Protein 3AQT (pdb70)

Sequence (379 aa):
RAQKREQTRARLITSARTLAERGVDNVGIAEITEGANIGTGTFYNYFPDREQLLQAVAEDAFESVGIALDQVLTKLDDPAEVFAGSLRHLVRHSLEDRIWGGFFIQGAAHPVLRILGPRARRDLLHGLETGRFTIEDLDLATTCTFGSLIAAIQALSDDKDQIFAAALRVGVQAAEAREIASRPLPEISRAQKREQTRARLITSARTLAERGVDNVGIAEITEGANIGTGTFYNYFPDREQLLQAVAEDAFESVGIALDQVLTKLDDPAEVFAGSLRHLVRHSLEDRIWGGFFIQGAAHPVLRILGPRARRDLLHGLETGRFTIEDLDLATTCTFGSLIAAIQALSADDKDQIFAAALRVGVQAAEAREIASRPLPEIS

Secondary structure (DSSP, 8-state):
-THHHHHHHHHHHHHHHH---S-GGG--HHHHHHHTTS-GGGGGGT-SSHHHHHHHHHHHHHHHHHHHHHTTGGGSS-HHHHHHHHHHHHHHHHHH-HHHHHHHT--THHHH---SHHHHHHHHHHHHHHTS---S-HHHHHHHHHHHHHHHH------HHHHHHH-------HHHHHHHTTSPPPP--/-HHHHHHHHHHHHHHHHH---S-GGG--HHHHHHHTTS-GGGGGGT-SSHHHHHHHHHHHHHHHHHHHHHHTGGGSS-HHHHHHHHHHHHHHHHTT-HHHHHHHH---HHHH---SHHHHHHHHHHHHHTTS---S-HHHHHHHHHHHHHHHH--TT---HHHHHHH-------HHHHHHHTTSPPPP--

CATH classification: 1.10.357.10

Radius of gyration: 22.9 Å; Cα contacts (8 Å, |Δi|>4): 467; chains: 2; bounding box: 68×63×54 Å

Foldseek 3Di:
DCVVLVVLLVQLLVQQLVVLVPANVPDDLCSSCVSSPHHSVCSCVNPVDPVVSLLVNVLVVLQVLLVLLVVPLVVDDQLLLSLLLSQLVLLVCCVPRRHNVCLLPVPCNLVSVVRCLVVNLVSLVVCVVVVVAADDDSNVVSSVLSVLSSVQSVCVVPRSSLVSSLVSVSVHDNVCSSVSSPPDRDDSD/DVVVLVVLLVLLLVLLLVVLVPANVPDDQCSSCVSSPHHSVCVCVNPVDDVVSLLSNLLVVLQVLLVLLVVPLVVDPQLLLSLLLSQLVLLVCCQPRRHNVRLLPVPCSLVSVVRVLVVNLVSLVVCVVVVNAADDDSSVVSSVLSVLSSVLNVCNPDPSSSLVSSLVSVSPHPNVVSSVSSPPDHDDRD

Solvent-accessible surface area: 17488 Å² total

Nearest PDB structures (foldseek):
  3aqt-assembly1_A  TM=1.002E+00  e=1.079E-23  Corynebacterium glutamicum ATCC 13032
  3aqt-assembly1_B  TM=9.979E-01  e=1.490E-22  Corynebacterium glutamicum ATCC 13032
  3aqs-assembly2_C  TM=9.738E-01  e=2.842E-19  Corynebacterium glutamicum ATCC 13032
  3aqs-assembly1_A  TM=9.680E-01  e=8.198E-19  Corynebacterium glutamicum ATCC 13032
  5k7f-assembly1_B  TM=5.468E-01  e=1.367E-03  Myxococcus xanthus DK 1622

Organism: Corynebacterium glutamicum (strain ATCC 13032 / DSM 20300 / JCM 1318 / BCRC 11384 / CCUG 27702 / LMG 3730 / NBRC 12168 / NCIMB 10025 / NRRL B-2784 / 534) (NCBI:txid196627)

Structure (mmCIF, N/CA/C/O backbone):
data_3AQT
#
_entry.id   3AQT
#
_cell.length_a   167.120
_cell.length_b   167.120
_cell.length_c   167.120
_cell.angle_alpha   90.00
_cell.angle_beta   90.00
_cell.angle_gamma   90.00
#
_symmetry.space_group_name_H-M   'I 2 3'
#
loop_
_entity.id
_entity.type
_entity.pdbx_description
1 polymer 'Bacterial regulatory proteins, tetR family'
2 non-polymer RESORCINOL
3 water water
#
loop_
_atom_site.group_PDB
_atom_site.id
_atom_site.type_symbol
_atom_site.label_atom_id
_atom_site.label_alt_id
_atom_site.label_comp_id
_atom_site.label_asym_id
_atom_site.label_entity_id
_atom_site.label_seq_id
_atom_site.pdbx_PDB_ins_code
_atom_site.Cartn_x
_atom_site.Cartn_y
_atom_site.Cartn_z
_atom_site.occupancy
_atom_site.B_iso_or_equiv
_atom_site.auth_seq_id
_atom_site.auth_comp_id
_atom_site.auth_asym_id
_atom_site.auth_atom_id
_atom_site.pdbx_PDB_model_num
ATOM 1 N N . ARG A 1 40 ? 70.394 62.952 8.769 1.00 95.23 24 ARG A N 1
ATOM 2 C CA . ARG A 1 40 ? 70.769 62.750 10.195 1.00 95.64 24 ARG A CA 1
ATOM 3 C C . ARG A 1 40 ? 71.221 61.305 10.413 1.00 94.40 24 ARG A C 1
ATOM 4 O O . ARG A 1 40 ? 71.641 60.630 9.474 1.00 94.02 24 ARG A O 1
ATOM 12 N N . ALA A 1 41 ? 71.128 60.842 11.657 1.00 93.12 25 ALA A N 1
ATOM 13 C CA . ALA A 1 41 ? 71.505 59.480 12.023 1.00 90.73 25 ALA A CA 1
ATOM 14 C C . ALA A 1 41 ? 70.445 58.518 11.506 1.00 89.31 25 ALA A C 1
ATOM 15 O O . ALA A 1 41 ? 70.448 57.331 11.824 1.00 88.72 25 ALA A O 1
ATOM 17 N N . GLN A 1 42 ? 69.525 59.051 10.712 1.00 87.70 26 GLN A N 1
ATOM 18 C CA . GLN A 1 42 ? 68.464 58.246 10.128 1.00 86.27 26 GLN A CA 1
ATOM 19 C C . GLN A 1 42 ? 69.117 57.258 9.176 1.00 83.69 26 GLN A C 1
ATOM 20 O O . GLN A 1 42 ? 68.620 56.157 8.970 1.00 83.57 26 GLN A O 1
ATOM 26 N N . LYS A 1 43 ? 70.231 57.678 8.586 1.00 81.01 27 LYS A N 1
ATOM 27 C CA . LYS A 1 43 ? 70.972 56.839 7.658 1.00 78.33 27 LYS A CA 1
ATOM 28 C C . LYS A 1 43 ? 71.641 55.727 8.450 1.00 75.08 27 LYS A C 1
ATOM 29 O O . LYS A 1 43 ? 71.853 54.625 7.943 1.00 74.49 27 LYS A O 1
ATOM 35 N N . ARG A 1 44 ? 71.974 56.023 9.701 1.00 71.00 28 ARG A N 1
ATOM 36 C CA . ARG A 1 44 ? 72.590 55.031 10.564 1.00 68.85 28 ARG A CA 1
ATOM 37 C C . ARG A 1 44 ? 71.606 53.883 10.765 1.00 66.23 28 ARG A C 1
ATOM 38 O O . ARG A 1 44 ? 71.987 52.716 10.764 1.00 65.45 28 ARG A O 1
ATOM 46 N N . GLU A 1 45 ? 70.334 54.226 10.937 1.00 63.16 29 GLU A N 1
ATOM 47 C CA . GLU A 1 45 ? 69.292 53.232 11.148 1.00 60.13 29 GLU A CA 1
ATOM 48 C C . GLU A 1 45 ? 69.017 52.426 9.890 1.00 56.77 29 GLU A C 1
ATOM 49 O O . GLU A 1 45 ? 68.751 51.224 9.953 1.00 56.43 29 GLU A O 1
ATOM 55 N N . GLN A 1 46 ? 69.087 53.098 8.748 1.00 53.10 30 GLN A N 1
ATOM 56 C CA . GLN A 1 46 ? 68.854 52.457 7.465 1.00 51.00 30 GLN A CA 1
ATOM 57 C C . GLN A 1 46 ? 69.973 51.447 7.183 1.00 47.50 30 GLN A C 1
ATOM 58 O O . GLN A 1 46 ? 69.723 50.341 6.697 1.00 46.03 30 GLN A O 1
ATOM 64 N N . THR A 1 47 ? 71.203 51.835 7.502 1.00 43.37 31 THR A N 1
ATOM 65 C CA . THR A 1 47 ? 72.365 50.984 7.285 1.00 41.15 31 THR A CA 1
ATOM 66 C C . THR A 1 47 ? 72.284 49.725 8.140 1.00 39.95 31 THR A C 1
ATOM 67 O O . THR A 1 47 ? 72.579 48.623 7.681 1.00 40.84 31 THR A O 1
ATOM 71 N N . ARG A 1 48 ? 71.876 49.898 9.387 1.00 38.38 32 ARG A N 1
ATOM 72 C CA . ARG A 1 48 ? 71.736 48.788 10.307 1.00 37.81 32 ARG A CA 1
ATOM 73 C C . ARG A 1 48 ? 70.773 47.771 9.701 1.00 35.91 32 ARG A C 1
ATOM 74 O O . ARG A 1 48 ? 71.045 46.568 9.668 1.00 36.53 32 ARG A O 1
ATOM 82 N N . ALA A 1 49 ? 69.642 48.268 9.218 1.00 31.98 33 ALA A N 1
ATOM 83 C CA . ALA A 1 49 ? 68.635 47.428 8.601 1.00 28.26 33 ALA A CA 1
ATOM 84 C C . ALA A 1 49 ? 69.192 46.719 7.370 1.00 27.58 33 ALA A C 1
ATOM 85 O O . ALA A 1 49 ? 68.912 45.539 7.142 1.00 29.67 33 ALA A O 1
ATOM 87 N N . ARG A 1 50 ? 69.982 47.435 6.574 1.00 28.20 34 ARG A N 1
ATOM 88 C CA . ARG A 1 50 ? 70.555 46.845 5.371 1.00 29.51 34 ARG A CA 1
ATOM 89 C C . ARG A 1 50 ? 71.565 45.776 5.744 1.00 29.34 34 ARG A C 1
ATOM 90 O O . ARG A 1 50 ? 71.690 44.764 5.053 1.00 30.25 34 ARG A O 1
ATOM 98 N N . LEU A 1 51 ? 72.282 45.999 6.841 1.00 27.56 35 LEU A N 1
ATOM 99 C CA . LEU A 1 51 ? 73.261 45.025 7.302 1.00 27.60 35 LEU A CA 1
ATOM 100 C C . LEU A 1 51 ? 72.563 43.746 7.746 1.00 28.24 35 LEU A C 1
ATOM 101 O O . LEU A 1 51 ? 73.022 42.638 7.459 1.00 29.42 35 LEU A O 1
ATOM 106 N N . ILE A 1 52 ? 71.439 43.903 8.436 1.00 29.59 36 ILE A N 1
ATOM 107 C CA . ILE A 1 52 ? 70.668 42.764 8.902 1.00 29.06 36 ILE A CA 1
ATOM 108 C C . ILE A 1 52 ? 70.205 41.964 7.686 1.00 30.62 36 ILE A C 1
ATOM 109 O O . ILE A 1 52 ? 70.372 40.741 7.636 1.00 31.87 36 ILE A O 1
ATOM 114 N N . THR A 1 53 ? 69.638 42.661 6.702 1.00 30.75 37 THR A N 1
ATOM 115 C CA . THR A 1 53 ? 69.152 42.031 5.473 1.00 29.83 37 THR A CA 1
ATOM 116 C C . THR A 1 53 ? 70.283 41.292 4.764 1.00 29.59 37 THR A C 1
ATOM 117 O O . THR A 1 53 ? 70.104 40.174 4.269 1.00 30.02 37 THR A O 1
ATOM 121 N N . SER A 1 54 ? 71.444 41.930 4.710 1.00 26.96 38 SER A N 1
ATOM 122 C CA . SER A 1 54 ? 72.600 41.339 4.061 1.00 28.71 38 SER A CA 1
ATOM 123 C C . SER A 1 54 ? 73.027 40.046 4.755 1.00 29.23 38 SER A C 1
ATOM 124 O O . SER A 1 54 ? 73.167 39.002 4.116 1.00 28.64 38 SER A O 1
ATOM 127 N N . ALA A 1 55 ? 73.217 40.111 6.067 1.00 30.84 39 ALA A N 1
ATOM 128 C CA . ALA A 1 55 ? 73.635 38.938 6.826 1.00 32.45 39 ALA A CA 1
ATOM 129 C C . ALA A 1 55 ? 72.677 37.768 6.646 1.00 33.02 39 ALA A C 1
ATOM 130 O O . ALA A 1 55 ? 73.111 36.638 6.436 1.00 33.19 39 ALA A O 1
ATOM 132 N N . ARG A 1 56 ? 71.377 38.032 6.726 1.00 32.57 40 ARG A N 1
ATOM 133 C CA . ARG A 1 56 ? 70.403 36.963 6.568 1.00 32.31 40 ARG A CA 1
ATOM 134 C C . ARG A 1 56 ? 70.452 36.310 5.185 1.00 32.60 40 ARG A C 1
ATOM 135 O O . ARG A 1 56 ? 70.457 35.083 5.065 1.00 33.17 40 ARG A O 1
ATOM 143 N N . THR A 1 57 ? 70.473 37.126 4.140 1.00 30.83 41 THR A N 1
ATOM 144 C CA . THR A 1 57 ? 70.499 36.578 2.797 1.00 29.87 41 THR A CA 1
ATOM 145 C C . THR A 1 57 ? 71.740 35.718 2.603 1.00 30.74 41 THR A C 1
ATOM 146 O O . THR A 1 57 ? 71.656 34.584 2.136 1.00 30.61 41 THR A O 1
ATOM 150 N N . LEU A 1 58 ? 72.892 36.258 2.977 1.00 30.82 42 LEU A N 1
ATOM 151 C CA . LEU A 1 58 ? 74.146 35.530 2.841 1.00 32.95 42 LEU A CA 1
ATOM 152 C C . LEU A 1 58 ? 74.210 34.277 3.723 1.00 34.37 42 LEU A C 1
ATOM 153 O O . LEU A 1 58 ? 74.600 33.211 3.251 1.00 33.51 42 LEU A O 1
ATOM 166 N N . ALA A 1 60 ? 71.768 32.484 4.882 1.00 38.00 44 ALA A N 1
ATOM 167 C CA . ALA A 1 60 ? 70.777 31.487 4.507 1.00 38.85 44 ALA A CA 1
ATOM 168 C C . ALA A 1 60 ? 71.324 30.599 3.402 1.00 41.91 44 ALA A C 1
ATOM 169 O O . ALA A 1 60 ? 70.956 29.426 3.292 1.00 42.13 44 ALA A O 1
ATOM 171 N N . GLU A 1 61 ? 72.203 31.154 2.576 1.00 43.96 45 GLU A N 1
ATOM 172 C CA . GLU A 1 61 ? 72.770 30.379 1.489 1.00 48.33 45 GLU A CA 1
ATOM 173 C C . GLU A 1 61 ? 74.090 29.695 1.851 1.00 48.67 45 GLU A C 1
ATOM 174 O O . GLU A 1 61 ? 74.345 28.575 1.409 1.00 49.72 45 GLU A O 1
ATOM 180 N N . ARG A 1 62 ? 74.911 30.337 2.679 1.00 48.21 46 ARG A N 1
ATOM 181 C CA . ARG A 1 62 ? 76.208 29.762 3.032 1.00 48.89 46 ARG A CA 1
ATOM 182 C C . ARG A 1 62 ? 76.365 29.216 4.444 1.00 49.68 46 ARG A C 1
ATOM 183 O O . ARG A 1 62 ? 77.328 28.508 4.716 1.00 51.47 46 ARG A O 1
ATOM 191 N N . GLY A 1 63 ? 75.443 29.536 5.345 1.00 48.86 47 GLY A N 1
ATOM 192 C CA . GLY A 1 63 ? 75.582 29.060 6.711 1.00 46.87 47 GLY A CA 1
ATOM 193 C C . GLY A 1 63 ? 76.143 30.164 7.594 1.00 47.46 47 GLY A C 1
ATOM 194 O O . GLY A 1 63 ? 77.044 30.900 7.192 1.00 46.61 47 GLY A O 1
ATOM 195 N N . VAL A 1 64 ? 75.610 30.273 8.806 1.00 47.50 48 VAL A N 1
ATOM 196 C CA . VAL A 1 64 ? 76.020 31.301 9.754 1.00 48.37 48 VAL A CA 1
ATOM 197 C C . VAL A 1 64 ? 77.526 31.447 9.982 1.00 50.78 48 VAL A C 1
ATOM 198 O O . VAL A 1 64 ? 78.036 32.564 10.091 1.00 51.03 48 VAL A O 1
ATOM 202 N N . ASP A 1 65 ? 78.233 30.325 10.043 1.00 52.92 49 ASP A N 1
ATOM 203 C CA . ASP A 1 65 ? 79.667 30.339 10.307 1.00 55.01 49 ASP A CA 1
ATOM 204 C C . ASP A 1 65 ? 80.586 30.651 9.123 1.00 53.95 49 ASP A C 1
ATOM 205 O O . ASP A 1 65 ? 81.790 30.824 9.308 1.00 53.53 49 ASP A O 1
ATOM 210 N N . ASN A 1 66 ? 80.038 30.738 7.917 1.00 51.72 50 ASN A N 1
ATOM 211 C CA . ASN A 1 66 ? 80.870 31.014 6.747 1.00 50.23 50 ASN A CA 1
ATOM 212 C C . ASN A 1 66 ? 80.682 32.408 6.173 1.00 48.02 50 ASN A C 1
ATOM 213 O O . ASN A 1 66 ? 81.020 32.655 5.020 1.00 49.32 50 ASN A O 1
ATOM 218 N N . VAL A 1 67 ? 80.147 33.321 6.968 1.00 44.37 51 VAL A N 1
ATOM 219 C CA . VAL A 1 67 ? 79.906 34.670 6.486 1.00 41.46 51 VAL A CA 1
ATOM 220 C C . VAL A 1 67 ? 80.512 35.691 7.431 1.00 40.18 51 VAL A C 1
ATOM 221 O O . VAL A 1 67 ? 80.155 35.746 8.611 1.00 38.83 51 VAL A O 1
ATOM 225 N N . GLY A 1 68 ? 81.424 36.503 6.904 1.00 38.02 52 GLY A N 1
ATOM 226 C CA . GLY A 1 68 ? 82.072 37.503 7.727 1.00 37.02 52 GLY A CA 1
ATOM 227 C C . GLY A 1 68 ? 81.630 38.926 7.470 1.00 37.70 52 GLY A C 1
ATOM 228 O O . GLY A 1 68 ? 80.814 39.189 6.588 1.00 39.50 52 GLY A O 1
ATOM 229 N N . ILE A 1 69 ? 82.178 39.844 8.259 1.00 38.30 53 ILE A N 1
ATOM 230 C CA . ILE A 1 69 ? 81.880 41.267 8.160 1.00 38.22 53 ILE A CA 1
ATOM 231 C C . ILE A 1 69 ? 82.127 41.758 6.731 1.00 36.50 53 ILE A C 1
ATOM 232 O O . ILE A 1 69 ? 81.372 42.569 6.208 1.00 36.31 53 ILE A O 1
ATOM 237 N N . ALA A 1 70 ? 83.179 41.249 6.100 1.00 35.20 54 ALA A N 1
ATOM 238 C CA . ALA A 1 70 ? 83.516 41.639 4.738 1.00 35.70 54 ALA A CA 1
ATOM 239 C C . ALA A 1 70 ? 82.347 41.428 3.782 1.00 34.98 54 ALA A C 1
ATOM 240 O O . ALA A 1 70 ? 81.889 42.367 3.124 1.00 33.76 54 ALA A O 1
ATOM 242 N N . GLU A 1 71 ? 81.862 40.195 3.712 1.00 35.40 55 GLU A N 1
ATOM 243 C CA . GLU A 1 71 ? 80.756 39.868 2.823 1.00 38.41 55 GLU A CA 1
ATOM 244 C C . GLU A 1 71 ? 79.471 40.612 3.205 1.00 36.69 55 GLU A C 1
ATOM 245 O O . GLU A 1 71 ? 78.738 41.097 2.343 1.00 36.39 55 GLU A O 1
ATOM 251 N N . ILE A 1 72 ? 79.207 40.710 4.501 1.00 34.19 56 ILE A N 1
ATOM 252 C CA . ILE A 1 72 ? 78.003 41.378 4.960 1.00 33.35 56 ILE A CA 1
ATOM 253 C C . ILE A 1 72 ? 77.985 42.848 4.562 1.00 33.33 56 ILE A C 1
ATOM 254 O O . ILE A 1 72 ? 77.012 43.320 3.960 1.00 33.06 56 ILE A O 1
ATOM 259 N N . THR A 1 73 ? 79.049 43.572 4.896 1.00 32.99 57 THR A N 1
ATOM 260 C CA . THR A 1 73 ? 79.123 44.987 4.555 1.00 34.43 57 THR A CA 1
ATOM 261 C C . THR A 1 73 ? 79.022 45.192 3.052 1.00 34.74 57 THR A C 1
ATOM 262 O O . THR A 1 73 ? 78.452 46.175 2.590 1.00 36.54 57 THR A O 1
ATOM 266 N N . GLU A 1 74 ? 79.574 44.262 2.284 1.00 34.16 58 GLU A N 1
ATOM 267 C CA . GLU A 1 74 ? 79.519 44.390 0.838 1.00 35.48 58 GLU A CA 1
ATOM 268 C C . GLU A 1 74 ? 78.067 44.309 0.365 1.00 34.29 58 GLU A C 1
ATOM 269 O O . GLU A 1 74 ? 77.638 45.096 -0.472 1.00 34.68 58 GLU A O 1
ATOM 275 N N . GLY A 1 75 ? 77.309 43.365 0.908 1.00 33.53 59 GLY A N 1
ATOM 276 C CA . GLY A 1 75 ? 75.918 43.242 0.523 1.00 32.39 59 GLY A CA 1
ATOM 277 C C . GLY A 1 75 ? 75.146 44.508 0.855 1.00 33.20 59 GLY A C 1
ATOM 278 O O . GLY A 1 75 ? 74.201 44.862 0.161 1.00 34.30 59 GLY A O 1
ATOM 279 N N . ALA A 1 76 ? 75.547 45.197 1.915 1.00 34.11 60 ALA A N 1
ATOM 280 C CA . ALA A 1 76 ? 74.869 46.417 2.327 1.00 34.49 60 ALA A CA 1
ATOM 281 C C . ALA A 1 76 ? 75.492 47.641 1.672 1.00 36.46 60 ALA A C 1
ATOM 282 O O . ALA A 1 76 ? 75.076 48.775 1.915 1.00 38.48 60 ALA A O 1
ATOM 284 N N . ASN A 1 77 ? 76.503 47.403 0.847 1.00 36.75 61 ASN A N 1
ATOM 285 C CA . ASN A 1 77 ? 77.173 48.468 0.115 1.00 36.59 61 ASN A CA 1
ATOM 286 C C . ASN A 1 77 ? 77.915 49.514 0.954 1.00 36.47 61 ASN A C 1
ATOM 287 O O . ASN A 1 77 ? 77.785 50.712 0.705 1.00 35.21 61 ASN A O 1
ATOM 292 N N . ILE A 1 78 ? 78.685 49.060 1.944 1.00 35.96 62 ILE A N 1
ATOM 293 C CA . ILE A 1 78 ? 79.488 49.958 2.778 1.00 35.50 62 ILE A CA 1
ATOM 294 C C . ILE A 1 78 ? 80.848 49.300 2.985 1.00 35.70 62 ILE A C 1
ATOM 295 O O . ILE A 1 78 ? 80.985 48.091 2.790 1.00 36.42 62 ILE A O 1
ATOM 300 N N . GLY A 1 79 ? 81.851 50.094 3.362 1.00 36.43 63 GLY A N 1
ATOM 301 C CA . GLY A 1 79 ? 83.186 49.558 3.569 1.00 34.33 63 GLY A CA 1
ATOM 302 C C . GLY A 1 79 ? 83.283 48.612 4.756 1.00 37.56 63 GLY A C 1
ATOM 303 O O . GLY A 1 79 ? 82.608 48.799 5.772 1.00 37.87 63 GLY A O 1
ATOM 304 N N . THR A 1 80 ? 84.131 47.596 4.629 1.00 36.95 64 THR A N 1
ATOM 305 C CA . THR A 1 80 ? 84.319 46.609 5.684 1.00 38.22 64 THR A CA 1
ATOM 306 C C . THR A 1 80 ? 84.507 47.250 7.055 1.00 39.22 64 THR A C 1
ATOM 307 O O . THR A 1 80 ? 83.815 46.907 8.014 1.00 38.61 64 THR A O 1
ATOM 311 N N . GLY A 1 81 ? 85.441 48.189 7.134 1.00 38.95 65 GLY A N 1
ATOM 312 C CA . GLY A 1 81 ? 85.728 48.845 8.393 1.00 40.65 65 GLY A CA 1
ATOM 313 C C . GLY A 1 81 ? 84.605 49.642 9.027 1.00 42.34 65 GLY A C 1
ATOM 314 O O . GLY A 1 81 ? 84.543 49.743 10.252 1.00 44.63 65 GLY A O 1
ATOM 315 N N . THR A 1 82 ? 83.713 50.208 8.220 1.00 41.79 66 THR A N 1
ATOM 316 C CA . THR A 1 82 ? 82.624 51.005 8.775 1.00 40.50 66 THR A CA 1
ATOM 317 C C . THR A 1 82 ? 81.589 50.145 9.491 1.00 40.42 66 THR A C 1
ATOM 318 O O . THR A 1 82 ? 80.651 50.665 10.095 1.00 40.60 66 THR A O 1
ATOM 322 N N . PHE A 1 83 ? 81.761 48.829 9.434 1.00 39.51 67 PHE A N 1
ATOM 323 C CA . PHE A 1 83 ? 80.830 47.926 10.097 1.00 39.19 67 PHE A CA 1
ATOM 324 C C . PHE A 1 83 ? 80.635 48.302 11.564 1.00 39.40 67 PHE A C 1
ATOM 325 O O . PHE A 1 83 ? 79.508 48.386 12.059 1.00 38.41 67 PHE A O 1
ATOM 333 N N . TYR A 1 84 ? 81.747 48.521 12.253 1.00 38.66 68 TYR A N 1
ATOM 334 C CA . TYR A 1 84 ? 81.712 48.860 13.665 1.00 39.06 68 TYR A CA 1
ATOM 335 C C . TYR A 1 84 ? 81.104 50.214 14.028 1.00 39.96 68 TYR A C 1
ATOM 336 O O . TYR A 1 84 ? 81.109 50.601 15.196 1.00 42.52 68 TYR A O 1
ATOM 345 N N . ASN A 1 85 ? 80.579 50.935 13.044 1.00 39.93 69 ASN A N 1
ATOM 346 C CA . ASN A 1 85 ? 79.922 52.206 13.333 1.00 39.94 69 ASN A CA 1
ATOM 347 C C . ASN A 1 85 ? 78.435 51.907 13.473 1.00 39.52 69 ASN A C 1
ATOM 348 O O . ASN A 1 85 ? 77.645 52.791 13.795 1.00 40.55 69 ASN A O 1
ATOM 353 N N . TYR A 1 86 ? 78.054 50.658 13.223 1.00 38.27 70 TYR A N 1
ATOM 354 C CA . TYR A 1 86 ? 76.652 50.272 13.297 1.00 38.56 70 TYR A CA 1
ATOM 355 C C . TYR A 1 86 ? 76.368 49.133 14.282 1.00 38.14 70 TYR A C 1
ATOM 356 O O . TYR A 1 86 ? 75.243 48.976 14.743 1.00 39.35 70 TYR A O 1
ATOM 365 N N . PHE A 1 87 ? 77.391 48.343 14.588 1.00 37.26 71 PHE A N 1
ATOM 366 C CA . PHE A 1 87 ? 77.286 47.230 15.528 1.00 37.61 71 PHE A CA 1
ATOM 367 C C . PHE A 1 87 ? 78.633 47.132 16.232 1.00 39.59 71 PHE A C 1
ATOM 368 O O . PHE A 1 87 ? 79.687 47.246 15.602 1.00 41.33 71 PHE A O 1
ATOM 376 N N . PRO A 1 88 ? 78.627 46.926 17.552 1.00 40.31 72 PRO A N 1
ATOM 377 C CA . PRO A 1 88 ? 79.904 46.831 18.264 1.00 40.11 72 PRO A CA 1
ATOM 378 C C . PRO A 1 88 ? 80.652 45.537 17.966 1.00 40.51 72 PRO A C 1
ATOM 379 O O . PRO A 1 88 ? 81.879 45.476 18.070 1.00 40.69 72 PRO A O 1
ATOM 383 N N . ASP A 1 89 ? 79.908 44.507 17.585 1.00 39.73 73 ASP A N 1
ATOM 384 C CA . ASP A 1 89 ? 80.507 43.213 17.331 1.00 40.33 73 ASP A CA 1
ATOM 385 C C . ASP A 1 89 ? 79.612 42.413 16.394 1.00 40.15 73 ASP A C 1
ATOM 386 O O . ASP A 1 89 ? 78.429 42.698 16.260 1.00 39.88 73 ASP A O 1
ATOM 391 N N . ARG A 1 90 ? 80.189 41.405 15.757 1.00 40.08 74 ARG A N 1
ATOM 392 C CA . ARG A 1 90 ? 79.463 40.553 14.841 1.00 40.72 74 ARG A CA 1
ATOM 393 C C . ARG A 1 90 ? 78.345 39.827 15.581 1.00 41.85 74 ARG A C 1
ATOM 394 O O . ARG A 1 90 ? 77.311 39.501 15.003 1.00 40.74 74 ARG A O 1
ATOM 402 N N . GLU A 1 91 ? 78.552 39.599 16.872 1.00 43.08 75 GLU A N 1
ATOM 403 C CA . GLU A 1 91 ? 77.580 38.902 17.699 1.00 43.88 75 GLU A CA 1
ATOM 404 C C . GLU A 1 91 ? 76.231 39.621 17.805 1.00 41.88 75 GLU A C 1
ATOM 405 O O . GLU A 1 91 ? 75.190 38.976 17.784 1.00 41.97 75 GLU A O 1
ATOM 411 N N . GLN A 1 92 ? 76.237 40.945 17.928 1.00 39.47 76 GLN A N 1
ATOM 412 C CA . GLN A 1 92 ? 74.972 41.672 18.018 1.00 39.90 76 GLN A CA 1
ATOM 413 C C . GLN A 1 92 ? 74.170 41.561 16.723 1.00 38.64 76 GLN A C 1
ATOM 414 O O . GLN A 1 92 ? 72.938 41.500 16.752 1.00 39.57 76 GLN A O 1
ATOM 420 N N . LEU A 1 93 ? 74.866 41.533 15.590 1.00 37.19 77 LEU A N 1
ATOM 421 C CA . LEU A 1 93 ? 74.201 41.417 14.302 1.00 36.23 77 LEU A CA 1
ATOM 422 C C . LEU A 1 93 ? 73.600 40.023 14.177 1.00 35.09 77 LEU A C 1
ATOM 423 O O . LEU A 1 93 ? 72.484 39.849 13.680 1.00 34.39 77 LEU A O 1
ATOM 428 N N . LEU A 1 94 ? 74.346 39.031 14.644 1.00 34.55 78 LEU A N 1
ATOM 429 C CA . LEU A 1 94 ? 73.897 37.649 14.591 1.00 36.11 78 LEU A CA 1
ATOM 430 C C . LEU A 1 94 ? 72.596 37.526 15.377 1.00 35.35 78 LEU A C 1
ATOM 431 O O . LEU A 1 94 ? 71.653 36.858 14.953 1.00 33.98 78 LEU A O 1
ATOM 436 N N . GLN A 1 95 ? 72.556 38.182 16.529 1.00 34.82 79 GLN A N 1
ATOM 437 C CA . GLN A 1 95 ? 71.377 38.151 17.374 1.00 37.03 79 GLN A CA 1
ATOM 438 C C . GLN A 1 95 ? 70.185 38.780 16.667 1.00 35.63 79 GLN A C 1
ATOM 439 O O . GLN A 1 95 ? 69.074 38.263 16.741 1.00 35.79 79 GLN A O 1
ATOM 445 N N . ALA A 1 96 ? 70.418 39.886 15.967 1.00 33.03 80 ALA A N 1
ATOM 446 C CA . ALA A 1 96 ? 69.344 40.563 15.244 1.00 31.42 80 ALA A CA 1
ATOM 447 C C . ALA A 1 96 ? 68.817 39.679 14.124 1.00 31.46 80 ALA A C 1
ATOM 448 O O . ALA A 1 96 ? 67.622 39.681 13.835 1.00 33.43 80 ALA A O 1
ATOM 450 N N . VAL A 1 97 ? 69.702 38.922 13.489 1.00 30.47 81 VAL A N 1
ATOM 451 C CA . VAL A 1 97 ? 69.273 38.032 12.418 1.00 29.90 81 VAL A CA 1
ATOM 452 C C . VAL A 1 97 ? 68.421 36.905 13.008 1.00 29.77 81 VAL A C 1
ATOM 453 O O . VAL A 1 97 ? 67.451 36.461 12.398 1.00 30.24 81 VAL A O 1
ATOM 457 N N . ALA A 1 98 ? 68.788 36.442 14.199 1.00 30.00 82 ALA A N 1
ATOM 458 C CA . ALA A 1 98 ? 68.043 35.368 14.847 1.00 31.04 82 ALA A CA 1
ATOM 459 C C . ALA A 1 98 ? 66.692 35.921 15.287 1.00 30.68 82 ALA A C 1
ATOM 460 O O . ALA A 1 98 ? 65.663 35.253 15.161 1.00 30.99 82 ALA A O 1
ATOM 462 N N . GLU A 1 99 ? 66.699 37.148 15.798 1.00 30.63 83 GLU A N 1
ATOM 463 C CA . GLU A 1 99 ? 65.460 37.781 16.223 1.00 32.78 83 GLU A CA 1
ATOM 464 C C . GLU A 1 99 ? 64.529 37.840 15.028 1.00 31.61 83 GLU A C 1
ATOM 465 O O . GLU A 1 99 ? 63.346 37.531 15.142 1.00 32.46 83 GLU A O 1
ATOM 471 N N . ASP A 1 100 ? 65.073 38.218 13.874 1.00 32.46 84 ASP A N 1
ATOM 472 C CA . ASP A 1 100 ? 64.274 38.316 12.664 1.00 32.67 84 ASP A CA 1
ATOM 473 C C . ASP A 1 100 ? 63.672 36.966 12.288 1.00 32.29 84 ASP A C 1
ATOM 474 O O . ASP A 1 100 ? 62.500 36.876 11.928 1.00 34.40 84 ASP A O 1
ATOM 479 N N . ALA A 1 101 ? 64.467 35.911 12.370 1.00 30.35 85 ALA A N 1
ATOM 480 C CA . ALA A 1 101 ? 63.962 34.590 12.022 1.00 30.25 85 ALA A CA 1
ATOM 481 C C . ALA A 1 101 ? 62.947 34.060 13.044 1.00 30.86 85 ALA A C 1
ATOM 482 O O . ALA A 1 101 ? 61.922 33.507 12.671 1.00 31.40 85 ALA A O 1
ATOM 484 N N . PHE A 1 102 ? 63.221 34.228 14.332 1.00 31.72 86 PHE A N 1
ATOM 485 C CA . PHE A 1 102 ? 62.294 33.739 15.350 1.00 33.27 86 PHE A CA 1
ATOM 486 C C . PHE A 1 102 ? 60.976 34.513 15.336 1.00 33.75 86 PHE A C 1
ATOM 487 O O . PHE A 1 102 ? 59.906 33.921 15.475 1.00 32.17 86 PHE A O 1
ATOM 495 N N . GLU A 1 103 ? 61.050 35.833 15.159 1.00 34.80 87 GLU A N 1
ATOM 496 C CA . GLU A 1 103 ? 59.848 36.656 15.124 1.00 35.05 87 GLU A CA 1
ATOM 497 C C . GLU A 1 103 ? 58.954 36.285 13.937 1.00 35.82 87 GLU A C 1
ATOM 498 O O . GLU A 1 103 ? 57.738 36.193 14.073 1.00 36.87 87 GLU A O 1
ATOM 504 N N . SER A 1 104 ? 59.547 36.066 12.772 1.00 35.99 88 SER A N 1
ATOM 505 C CA . SER A 1 104 ? 58.752 35.712 11.602 1.00 36.49 88 SER A CA 1
ATOM 506 C C . SER A 1 104 ? 57.874 34.500 11.866 1.00 36.76 88 SER A C 1
ATOM 507 O O . SER A 1 104 ? 56.689 34.497 11.525 1.00 38.72 88 SER A O 1
ATOM 510 N N . VAL A 1 105 ? 58.459 33.469 12.467 1.00 35.93 89 VAL A N 1
ATOM 511 C CA . VAL A 1 105 ? 57.717 32.255 12.777 1.00 35.20 89 VAL A CA 1
ATOM 512 C C . VAL A 1 105 ? 56.745 32.491 13.935 1.00 35.41 89 VAL A C 1
ATOM 513 O O . VAL A 1 105 ? 55.645 31.947 13.957 1.00 34.66 89 VAL A O 1
ATOM 517 N N . GLY A 1 106 ? 57.148 33.316 14.891 1.00 34.63 90 GLY A N 1
ATOM 518 C CA . GLY A 1 106 ? 56.272 33.594 16.008 1.00 36.38 90 GLY A CA 1
ATOM 519 C C . GLY A 1 106 ? 54.985 34.190 15.482 1.00 38.36 90 GLY A C 1
ATOM 520 O O . GLY A 1 106 ? 53.893 33.722 15.811 1.00 37.76 90 GLY A O 1
ATOM 521 N N . ILE A 1 107 ? 55.119 35.223 14.654 1.00 37.88 91 ILE A N 1
ATOM 522 C CA . ILE A 1 107 ? 53.968 35.885 14.068 1.00 38.40 91 ILE A CA 1
ATOM 523 C C . ILE A 1 107 ? 53.122 34.895 13.267 1.00 37.85 91 ILE A C 1
ATOM 524 O O . ILE A 1 107 ? 51.899 34.898 13.367 1.00 36.13 91 ILE A O 1
ATOM 529 N N . ALA A 1 108 ? 53.770 34.048 12.477 1.00 37.24 92 ALA A N 1
ATOM 530 C CA . ALA A 1 108 ? 53.042 33.064 11.689 1.00 38.93 92 ALA A CA 1
ATOM 531 C C . ALA A 1 108 ? 52.230 32.145 12.604 1.00 41.83 92 ALA A C 1
ATOM 532 O O . ALA A 1 108 ? 51.052 31.895 12.352 1.00 44.52 92 ALA A O 1
ATOM 534 N N . LEU A 1 109 ? 52.858 31.641 13.663 1.00 42.72 93 LEU A N 1
ATOM 535 C CA . LEU A 1 109 ? 52.174 30.759 14.608 1.00 43.51 93 LEU A CA 1
ATOM 536 C C . LEU A 1 109 ? 50.980 31.459 15.258 1.00 44.15 93 LEU A C 1
ATOM 537 O O . LEU A 1 109 ? 49.910 30.871 15.367 1.00 44.35 93 LEU A O 1
ATOM 542 N N . ASP A 1 110 ? 51.164 32.704 15.693 1.00 45.86 94 ASP A N 1
ATOM 543 C CA . ASP A 1 110 ? 50.085 33.462 16.320 1.00 50.26 94 ASP A CA 1
ATOM 544 C C . ASP A 1 110 ? 48.833 33.538 15.441 1.00 53.98 94 ASP A C 1
ATOM 545 O O . ASP A 1 110 ? 47.733 33.789 15.934 1.00 54.92 94 ASP A O 1
ATOM 550 N N . GLN A 1 111 ? 48.989 33.327 14.143 1.00 55.78 95 GLN A N 1
ATOM 551 C CA . GLN A 1 111 ? 47.844 33.418 13.259 1.00 59.58 95 GLN A CA 1
ATOM 552 C C . GLN A 1 111 ? 47.272 32.093 12.809 1.00 61.09 95 GLN A C 1
ATOM 553 O O . GLN A 1 111 ? 46.433 32.051 11.914 1.00 63.46 95 GLN A O 1
ATOM 559 N N . VAL A 1 112 ? 47.713 31.008 13.428 1.00 61.34 96 VAL A N 1
ATOM 560 C CA . VAL A 1 112 ? 47.215 29.694 13.060 1.00 59.91 96 VAL A CA 1
ATOM 561 C C . VAL A 1 112 ? 47.051 28.800 14.283 1.00 61.23 96 VAL A C 1
ATOM 562 O O . VAL A 1 112 ? 45.933 28.569 14.747 1.00 60.75 96 VAL A O 1
ATOM 566 N N . LEU A 1 113 ? 48.167 28.304 14.810 1.00 61.51 97 LEU A N 1
ATOM 567 C CA . LEU A 1 113 ? 48.131 27.432 15.978 1.00 61.67 97 LEU A CA 1
ATOM 568 C C . LEU A 1 113 ? 47.161 27.906 17.062 1.00 62.67 97 LEU A C 1
ATOM 569 O O . LEU A 1 113 ? 46.409 27.102 17.617 1.00 62.84 97 LEU A O 1
ATOM 574 N N . THR A 1 114 ? 47.168 29.204 17.355 1.00 63.29 98 THR A N 1
ATOM 575 C CA . THR A 1 114 ? 46.290 29.752 18.386 1.00 63.81 98 THR A CA 1
ATOM 576 C C . THR A 1 114 ? 44.798 29.581 18.096 1.00 64.74 98 THR A C 1
ATOM 577 O O . THR A 1 114 ? 43.970 29.800 18.977 1.00 64.38 98 THR A O 1
ATOM 581 N N . LYS A 1 115 ? 44.455 29.196 16.869 1.00 65.90 99 LYS A N 1
ATOM 582 C CA . LYS A 1 115 ? 43.055 28.994 16.500 1.00 67.13 99 LYS A CA 1
ATOM 583 C C . LYS A 1 115 ? 42.529 27.615 16.906 1.00 66.66 99 LYS A C 1
ATOM 584 O O . LYS A 1 115 ? 41.324 27.373 16.868 1.00 67.23 99 LYS A O 1
ATOM 590 N N . LEU A 1 116 ? 43.433 26.714 17.282 1.00 64.94 100 LEU A N 1
ATOM 591 C CA . LEU A 1 116 ? 43.051 25.374 17.715 1.00 62.01 100 LEU A CA 1
ATOM 592 C C . LEU A 1 116 ? 42.385 25.508 19.084 1.00 62.06 100 LEU A C 1
ATOM 593 O O . LEU A 1 116 ? 42.664 26.456 19.822 1.00 60.61 100 LEU A O 1
ATOM 598 N N . ASP A 1 117 ? 41.512 24.563 19.426 1.00 61.47 101 ASP A N 1
ATOM 599 C CA . ASP A 1 117 ? 40.804 24.616 20.702 1.00 60.98 101 ASP A CA 1
ATOM 600 C C . ASP A 1 117 ? 41.534 23.985 21.878 1.00 58.32 101 ASP A C 1
ATOM 601 O O . ASP A 1 117 ? 41.317 24.381 23.020 1.00 58.44 101 ASP A O 1
ATOM 606 N N . ASP A 1 118 ? 42.388 23.002 21.605 1.00 54.80 102 ASP A N 1
ATOM 607 C CA . ASP A 1 118 ? 43.136 22.322 22.664 1.00 51.56 102 ASP A CA 1
ATOM 608 C C . ASP A 1 118 ? 44.430 23.076 22.975 1.00 49.42 102 ASP A C 1
ATOM 609 O O . ASP A 1 118 ? 45.355 23.098 22.165 1.00 49.60 102 ASP A O 1
ATOM 614 N N . PRO A 1 119 ? 44.512 23.706 24.152 1.00 47.21 103 PRO A N 1
ATOM 615 C CA . PRO A 1 119 ? 45.728 24.445 24.511 1.00 46.55 103 PRO A CA 1
ATOM 616 C C . PRO A 1 119 ? 46.973 23.568 24.368 1.00 46.57 103 PRO A C 1
ATOM 617 O O . PRO A 1 119 ? 48.047 24.037 23.984 1.00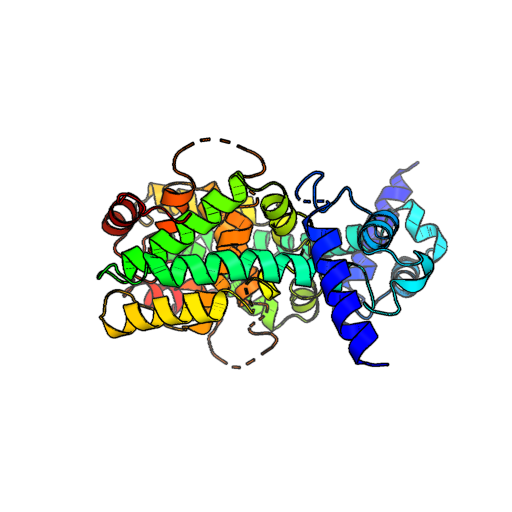 46.40 103 PRO A O 1
ATOM 621 N N . ALA A 1 120 ? 46.816 22.287 24.674 1.00 45.56 104 ALA A N 1
ATOM 622 C CA . ALA A 1 120 ? 47.915 21.349 24.589 1.00 46.02 104 ALA A CA 1
ATOM 623 C C . ALA A 1 120 ? 48.455 21.283 23.174 1.00 46.12 104 ALA A C 1
ATOM 624 O O . ALA A 1 120 ? 49.669 21.257 22.968 1.00 46.69 104 ALA A O 1
ATOM 626 N N . GLU A 1 121 ? 47.554 21.257 22.200 1.00 46.20 105 GLU A N 1
ATOM 627 C CA . GLU A 1 121 ? 47.958 21.169 20.805 1.00 46.85 105 GLU A CA 1
ATOM 628 C C . GLU A 1 121 ? 48.544 22.481 20.274 1.00 46.13 105 GLU A C 1
ATOM 629 O O . GLU A 1 121 ? 49.361 22.477 19.356 1.00 46.25 105 GLU A O 1
ATOM 635 N N . VAL A 1 122 ? 48.136 23.603 20.853 1.00 45.14 106 VAL A N 1
ATOM 636 C CA . VAL A 1 122 ? 48.660 24.887 20.416 1.00 44.83 106 VAL A CA 1
ATOM 637 C C . VAL A 1 122 ? 50.142 24.922 20.751 1.00 44.68 106 VAL A C 1
ATOM 638 O O . VAL A 1 122 ? 50.968 25.263 19.905 1.00 45.24 106 VAL A O 1
ATOM 642 N N . PHE A 1 123 ? 50.455 24.558 21.994 1.00 42.82 107 PHE A N 1
ATOM 643 C CA . PHE A 1 123 ? 51.821 24.524 22.515 1.00 41.45 107 PHE A CA 1
ATOM 644 C C . PHE A 1 123 ? 52.645 23.474 21.771 1.00 41.64 107 PHE A C 1
ATOM 645 O O . PHE A 1 123 ? 53.728 23.761 21.266 1.00 41.87 107 PHE A O 1
ATOM 653 N N . ALA A 1 124 ? 52.117 22.261 21.689 1.00 41.27 108 ALA A N 1
ATOM 654 C CA . ALA A 1 124 ? 52.806 21.175 21.009 1.00 41.61 108 ALA A CA 1
ATOM 655 C C . ALA A 1 124 ? 53.139 21.526 19.565 1.00 41.55 108 ALA A C 1
ATOM 656 O O . ALA A 1 124 ? 54.286 21.402 19.136 1.00 42.64 108 ALA A O 1
ATOM 658 N N . GLY A 1 125 ? 52.126 21.953 18.816 1.00 42.32 109 GLY A N 1
ATOM 659 C CA . GLY A 1 125 ? 52.325 22.300 17.419 1.00 40.66 109 GLY A CA 1
ATOM 660 C C . GLY A 1 125 ? 53.362 23.386 17.212 1.00 40.12 109 GLY A C 1
ATOM 661 O O . GLY A 1 125 ? 54.197 23.307 16.308 1.00 39.44 109 GLY A O 1
ATOM 662 N N . SER A 1 126 ? 53.313 24.406 18.059 1.00 38.53 110 SER A N 1
ATOM 663 C CA . SER A 1 126 ? 54.256 25.498 17.959 1.00 39.13 110 SER A CA 1
ATOM 664 C C . SER A 1 126 ? 55.682 24.989 18.134 1.00 39.56 110 SER A C 1
ATOM 665 O O . SER A 1 126 ? 56.577 25.363 17.373 1.00 39.08 110 SER A O 1
ATOM 668 N N . LEU A 1 127 ? 55.891 24.131 19.132 1.00 39.73 111 LEU A N 1
ATOM 669 C CA . LEU A 1 127 ? 57.216 23.571 19.383 1.00 37.84 111 LEU A CA 1
ATOM 670 C C . LEU A 1 127 ? 57.668 22.727 18.197 1.00 37.67 111 LEU A C 1
ATOM 671 O O . LEU A 1 127 ? 58.832 22.783 17.794 1.00 38.22 111 LEU A O 1
ATOM 676 N N . ARG A 1 128 ? 56.747 21.957 17.625 1.00 38.24 112 ARG A N 1
ATOM 677 C CA . ARG A 1 128 ? 57.089 21.120 16.477 1.00 39.42 112 ARG A CA 1
ATOM 678 C C . ARG A 1 128 ? 57.547 21.963 15.288 1.00 40.06 112 ARG A C 1
ATOM 679 O O . ARG A 1 128 ? 58.459 21.579 14.557 1.00 41.01 112 ARG A O 1
ATOM 687 N N . HIS A 1 129 ? 56.925 23.116 15.089 1.00 39.79 113 HIS A N 1
ATOM 688 C CA . HIS A 1 129 ? 57.339 23.973 13.990 1.00 40.12 113 HIS A CA 1
ATOM 689 C C . HIS A 1 129 ? 58.755 24.467 14.234 1.00 40.27 113 HIS A C 1
ATOM 690 O O . HIS A 1 129 ? 59.550 24.563 13.301 1.00 39.82 113 HIS A O 1
ATOM 697 N N . LEU A 1 130 ? 59.066 24.783 15.492 1.00 40.40 114 LEU A N 1
ATOM 698 C CA . LEU A 1 130 ? 60.396 25.258 15.837 1.00 39.34 114 LEU A CA 1
ATOM 699 C C . LEU A 1 130 ? 61.407 24.158 15.576 1.00 39.63 114 LEU A C 1
ATOM 700 O O . LEU A 1 130 ? 62.472 24.413 15.025 1.00 41.21 114 LEU A O 1
ATOM 705 N N . VAL A 1 131 ? 61.073 22.929 15.949 1.00 38.49 115 VAL A N 1
ATOM 706 C CA . VAL A 1 131 ? 61.993 21.827 15.717 1.00 38.94 115 VAL A CA 1
ATOM 707 C C . VAL A 1 131 ? 62.182 21.578 14.223 1.00 40.82 115 VAL A C 1
ATOM 708 O O . VAL A 1 131 ? 63.309 21.428 13.760 1.00 41.95 115 VAL A O 1
ATOM 712 N N . ARG A 1 132 ? 6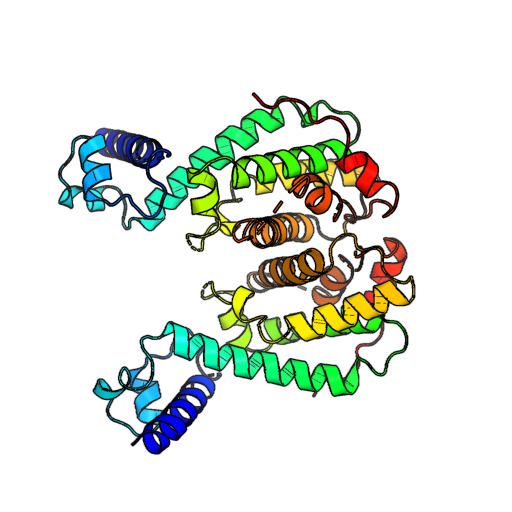1.088 21.540 13.465 1.00 42.35 116 ARG A N 1
ATOM 713 C CA . ARG A 1 132 ? 61.190 21.304 12.023 1.00 43.82 116 ARG A CA 1
ATOM 714 C C . ARG A 1 132 ? 62.016 22.369 11.314 1.00 43.67 116 ARG A C 1
ATOM 715 O O . ARG A 1 132 ? 62.814 22.052 10.429 1.00 42.97 116 ARG A O 1
ATOM 723 N N . HIS A 1 133 ? 61.826 23.629 11.692 1.00 43.49 117 HIS A N 1
ATOM 724 C CA . HIS A 1 133 ? 62.594 24.704 11.082 1.00 45.83 117 HIS A CA 1
ATOM 725 C C . HIS A 1 133 ? 64.066 24.529 11.399 1.00 46.58 117 HIS A C 1
ATOM 726 O O . HIS A 1 133 ? 64.921 24.684 10.528 1.00 46.73 117 HIS A O 1
ATOM 733 N N . SER A 1 134 ? 64.351 24.211 12.656 1.00 46.99 118 SER A N 1
ATOM 734 C CA . SER A 1 134 ? 65.718 24.022 13.110 1.00 48.05 118 SER A CA 1
ATOM 735 C C . SER A 1 134 ? 66.458 22.931 12.351 1.00 48.93 118 SER A C 1
ATOM 736 O O . SER A 1 134 ? 67.668 23.017 12.156 1.00 49.97 118 SER A O 1
ATOM 739 N N . LEU A 1 135 ? 65.737 21.909 11.913 1.00 48.23 119 LEU A N 1
ATOM 740 C CA . LEU A 1 135 ? 66.376 20.809 11.211 1.00 50.40 119 LEU A CA 1
ATOM 741 C C . LEU A 1 135 ? 66.394 20.946 9.701 1.00 50.97 119 LEU A C 1
ATOM 742 O O . LEU A 1 135 ? 67.173 20.275 9.023 1.00 50.37 119 LEU A O 1
ATOM 747 N N . GLU A 1 136 ? 65.547 21.815 9.169 1.00 51.21 120 GLU A N 1
ATOM 748 C CA . GLU A 1 136 ? 65.472 21.976 7.728 1.00 51.55 120 GLU A CA 1
ATOM 749 C C . GLU A 1 136 ? 66.116 23.242 7.181 1.00 51.34 120 GLU A C 1
ATOM 750 O O . GLU A 1 136 ? 66.602 23.251 6.055 1.00 50.17 120 GLU A O 1
ATOM 756 N N . ASP A 1 137 ? 66.134 24.300 7.983 1.00 51.39 121 ASP A N 1
ATOM 757 C CA . ASP A 1 137 ? 66.704 25.568 7.555 1.00 50.88 121 ASP A CA 1
ATOM 758 C C . ASP A 1 137 ? 68.158 25.677 7.963 1.00 50.81 121 ASP A C 1
ATOM 759 O O . ASP A 1 137 ? 68.494 25.564 9.141 1.00 52.00 121 ASP A O 1
ATOM 764 N N . ARG A 1 138 ? 69.021 25.909 6.981 1.00 50.26 122 ARG A N 1
ATOM 765 C CA . ARG A 1 138 ? 70.448 26.030 7.228 1.00 48.83 122 ARG A CA 1
ATOM 766 C C . ARG A 1 138 ? 70.755 27.104 8.260 1.00 46.86 122 ARG A C 1
ATOM 767 O O . ARG A 1 138 ? 71.505 26.874 9.212 1.00 47.07 122 ARG A O 1
ATOM 775 N N . ILE A 1 139 ? 70.167 28.276 8.071 1.00 44.25 123 ILE A N 1
ATOM 776 C CA . ILE A 1 139 ? 70.403 29.391 8.971 1.00 43.42 123 ILE A CA 1
ATOM 777 C C . ILE A 1 139 ? 69.978 29.077 10.414 1.00 41.98 123 ILE A C 1
ATOM 778 O O . ILE A 1 139 ? 70.702 29.397 11.357 1.00 39.81 123 ILE A O 1
ATOM 783 N N . TRP A 1 140 ? 68.822 28.440 10.592 1.00 41.69 124 TRP A N 1
ATOM 784 C CA . TRP A 1 140 ? 68.369 28.107 11.937 1.00 41.95 124 TRP A CA 1
ATOM 785 C C . TRP A 1 140 ? 69.361 27.197 12.658 1.00 42.88 124 TRP A C 1
ATOM 786 O O . TRP A 1 140 ? 69.726 27.454 13.807 1.00 43.39 124 TRP A O 1
ATOM 797 N N . GLY A 1 141 ? 69.793 26.135 11.985 1.00 43.48 125 GLY A N 1
ATOM 798 C CA . GLY A 1 141 ? 70.743 25.221 12.591 1.00 44.33 125 GLY A CA 1
ATOM 799 C C . GLY A 1 141 ? 71.905 26.001 13.171 1.00 46.13 125 GLY A C 1
ATOM 800 O O . GLY A 1 141 ? 72.391 25.713 14.271 1.00 47.20 125 GLY A O 1
ATOM 801 N N . GLY A 1 142 ? 72.337 27.011 12.427 1.00 46.07 126 GLY A N 1
ATOM 802 C CA . GLY A 1 142 ? 73.439 27.840 12.869 1.00 46.28 126 GLY A CA 1
ATOM 803 C C . GLY A 1 142 ? 73.189 28.595 14.160 1.00 47.56 126 GLY A C 1
ATOM 804 O O . GLY A 1 142 ? 74.121 28.791 14.933 1.00 49.26 126 GLY A O 1
ATOM 805 N N . PHE A 1 143 ? 71.956 29.031 14.409 1.00 48.64 127 PHE A N 1
ATOM 806 C CA . PHE A 1 143 ? 71.673 29.765 15.643 1.00 49.74 127 PHE A CA 1
ATOM 807 C C . PHE A 1 143 ? 71.834 28.853 16.853 1.00 50.84 127 PHE A C 1
ATOM 808 O O . PHE A 1 143 ? 72.316 29.272 17.901 1.00 51.56 127 PHE A O 1
ATOM 816 N N . PHE A 1 144 ? 71.434 27.598 16.706 1.00 52.99 128 PHE A N 1
ATOM 817 C CA . PHE A 1 144 ? 71.509 26.658 17.812 1.00 55.48 128 PHE A CA 1
ATOM 818 C C . PHE A 1 144 ? 72.868 26.023 18.087 1.00 58.55 128 PHE A C 1
ATOM 819 O O . PHE A 1 144 ? 73.110 25.554 19.194 1.00 59.99 128 PHE A O 1
ATOM 827 N N . ILE A 1 145 ? 73.761 26.008 17.106 1.00 61.81 129 ILE A N 1
ATOM 828 C CA . ILE A 1 145 ? 75.070 25.404 17.324 1.00 65.61 129 ILE A CA 1
ATOM 829 C C . ILE A 1 145 ? 76.193 26.340 16.918 1.00 68.66 129 ILE A C 1
ATOM 830 O O . ILE A 1 145 ? 77.238 25.895 16.448 1.00 70.80 129 ILE A O 1
ATOM 835 N N . GLN A 1 146 ? 75.988 27.637 17.105 1.00 71.18 130 GLN A N 1
ATOM 836 C CA . GLN A 1 146 ? 77.005 28.610 16.727 1.00 73.89 130 GLN A CA 1
ATOM 837 C C . GLN A 1 146 ? 76.717 29.957 17.379 1.00 75.11 130 GLN A C 1
ATOM 838 O O . GLN A 1 146 ? 77.295 30.980 17.002 1.00 75.60 130 GLN A O 1
ATOM 852 N N . GLY A 1 148 ? 75.857 31.322 21.437 1.00 68.38 132 GLY A N 1
ATOM 853 C CA . GLY A 1 148 ? 75.597 31.042 22.838 1.00 63.40 132 GLY A CA 1
ATOM 854 C C . GLY A 1 148 ? 74.393 31.791 23.368 1.00 59.64 132 GLY A C 1
ATOM 855 O O . GLY A 1 148 ? 73.788 31.402 24.371 1.00 57.16 132 GLY A O 1
ATOM 856 N N . ALA A 1 149 ? 74.041 32.871 22.679 1.00 56.34 133 ALA A N 1
ATOM 857 C CA . ALA A 1 149 ? 72.918 33.695 23.087 1.00 53.21 133 ALA A CA 1
ATOM 858 C C . ALA A 1 149 ? 71.589 33.188 22.547 1.00 50.15 133 ALA A C 1
ATOM 859 O O . ALA A 1 149 ? 70.618 33.940 22.497 1.00 53.28 133 ALA A O 1
ATOM 861 N N . ALA A 1 150 ? 71.532 31.920 22.157 1.00 44.59 134 ALA A N 1
ATOM 862 C CA . ALA A 1 150 ? 70.289 31.363 21.634 1.00 41.18 134 ALA A CA 1
ATOM 863 C C . ALA A 1 150 ? 69.145 31.484 22.639 1.00 39.16 134 ALA A C 1
ATOM 864 O O . ALA A 1 150 ? 68.060 31.958 22.309 1.00 39.88 134 ALA A O 1
ATOM 866 N N . HIS A 1 151 ? 69.389 31.070 23.874 1.00 36.77 135 HIS A N 1
ATOM 867 C CA . HIS A 1 151 ? 68.347 31.118 24.881 1.00 34.58 135 HIS A CA 1
ATOM 868 C C . HIS A 1 151 ? 67.818 32.530 25.136 1.00 33.17 135 HIS A C 1
ATOM 869 O O . HIS A 1 151 ? 66.614 32.745 25.146 1.00 33.57 135 HIS A O 1
ATOM 876 N N . PRO A 1 152 ? 68.705 33.511 25.345 1.00 32.37 136 PRO A N 1
ATOM 877 C CA . PRO A 1 152 ? 68.206 34.870 25.587 1.00 32.22 136 PRO A CA 1
ATOM 878 C C . PRO A 1 152 ? 67.406 35.423 24.395 1.00 34.35 136 PRO A C 1
ATOM 879 O O . PRO A 1 152 ? 66.414 36.134 24.588 1.00 35.01 136 PRO A O 1
ATOM 883 N N . VAL A 1 153 ? 67.838 35.112 23.171 1.00 33.93 137 VAL A N 1
ATOM 884 C CA . VAL A 1 153 ? 67.130 35.602 21.989 1.00 35.12 137 VAL A CA 1
ATOM 885 C C . VAL A 1 153 ? 65.765 34.940 21.869 1.00 34.97 137 VAL A C 1
ATOM 886 O O . VAL A 1 153 ? 64.773 35.599 21.566 1.00 36.38 137 VAL A O 1
ATOM 890 N N . LEU A 1 154 ? 65.718 33.633 22.096 1.00 34.80 138 LEU A N 1
ATOM 891 C CA . LEU A 1 154 ? 64.461 32.903 22.038 1.00 35.20 138 LEU A CA 1
ATOM 892 C C . LEU A 1 154 ? 63.538 33.426 23.146 1.00 37.94 138 LEU A C 1
ATOM 893 O O . LEU A 1 154 ? 62.340 33.642 22.941 1.00 38.83 138 LEU A O 1
ATOM 906 N N . ARG A 1 156 ? 63.378 36.395 24.600 1.00 37.97 140 ARG A N 1
ATOM 907 C CA . ARG A 1 156 ? 62.830 37.729 24.398 1.00 36.82 140 ARG A CA 1
ATOM 908 C C . ARG A 1 156 ? 61.837 37.829 23.234 1.00 35.60 140 ARG A C 1
ATOM 909 O O . ARG A 1 156 ? 60.979 38.702 23.233 1.00 36.20 140 ARG A O 1
ATOM 917 N N . ILE A 1 157 ? 61.932 36.931 22.261 1.00 33.61 141 ILE A N 1
ATOM 918 C CA . ILE A 1 157 ? 61.031 36.969 21.113 1.00 31.63 141 ILE A CA 1
ATOM 919 C C . ILE A 1 157 ? 59.877 35.968 21.196 1.00 32.62 141 ILE A C 1
ATOM 920 O O . ILE A 1 157 ? 58.717 36.336 20.986 1.00 31.47 141 ILE A O 1
ATOM 925 N N . LEU A 1 158 ? 60.186 34.707 21.490 1.00 32.50 142 LEU A N 1
ATOM 926 C CA . LEU A 1 158 ? 59.145 33.687 21.589 1.00 34.34 142 LEU A CA 1
ATOM 927 C C . LEU A 1 158 ? 58.679 33.480 23.039 1.00 36.08 142 LEU A C 1
ATOM 928 O O . LEU A 1 158 ? 57.562 33.021 23.283 1.00 35.61 142 LEU A O 1
ATOM 933 N N . GLY A 1 159 ? 59.524 33.854 23.995 1.00 36.72 143 GLY A N 1
ATOM 934 C CA . GLY A 1 159 ? 59.168 33.690 25.393 1.00 37.38 143 GLY A CA 1
ATOM 935 C C . GLY A 1 159 ? 57.760 34.159 25.720 1.00 37.81 143 GLY A C 1
ATOM 936 O O . GLY A 1 159 ? 56.945 33.377 26.205 1.00 39.03 143 GLY A O 1
ATOM 937 N N . PRO A 1 160 ? 57.436 35.433 25.456 1.00 37.42 144 PRO A N 1
ATOM 938 C CA . PRO A 1 160 ? 56.098 35.953 25.752 1.00 36.30 144 PRO A CA 1
ATOM 939 C C . PRO A 1 160 ? 54.986 35.154 25.085 1.00 36.74 144 PRO A C 1
ATOM 940 O O . PRO A 1 160 ? 53.896 35.007 25.644 1.00 37.01 144 PRO A O 1
ATOM 944 N N . ARG A 1 161 ? 55.261 34.634 23.893 1.00 36.52 145 ARG A N 1
ATOM 945 C CA . ARG A 1 161 ? 54.266 33.854 23.167 1.00 35.81 145 ARG A CA 1
ATOM 946 C C . ARG A 1 161 ? 54.031 32.495 23.825 1.00 36.60 145 ARG A C 1
ATOM 947 O O . ARG A 1 161 ? 52.889 32.082 24.017 1.00 36.88 145 ARG A O 1
ATOM 955 N N . ALA A 1 162 ? 55.111 31.801 24.171 1.00 36.23 146 ALA A N 1
ATOM 956 C CA . ALA A 1 162 ? 54.985 30.502 24.814 1.00 37.33 146 ALA A CA 1
ATOM 957 C C . ALA A 1 162 ? 54.317 30.670 26.177 1.00 38.43 146 ALA A C 1
ATOM 958 O O . ALA A 1 162 ? 53.474 29.869 26.564 1.00 38.69 146 ALA A O 1
ATOM 960 N N . ARG A 1 163 ? 54.697 31.714 26.905 1.00 38.60 147 ARG A N 1
ATOM 961 C CA . ARG A 1 163 ? 54.120 31.959 28.217 1.00 40.74 147 ARG A CA 1
ATOM 962 C C . ARG A 1 163 ? 52.605 32.154 28.111 1.00 42.49 147 ARG A C 1
ATOM 963 O O . ARG A 1 163 ? 51.844 31.691 28.963 1.00 43.32 147 ARG A O 1
ATOM 971 N N . ARG A 1 164 ? 52.180 32.842 27.056 1.00 42.85 148 ARG A N 1
ATOM 972 C CA . ARG A 1 164 ? 50.771 33.114 26.818 1.00 42.44 148 ARG A CA 1
ATOM 973 C C . ARG A 1 164 ? 50.025 31.806 26.621 1.00 42.30 148 ARG A C 1
ATOM 974 O O . ARG A 1 164 ? 48.993 31.559 27.249 1.00 43.36 148 ARG A O 1
ATOM 982 N N . ASP A 1 165 ? 50.557 30.964 25.750 1.00 42.19 149 ASP A N 1
ATOM 983 C CA . ASP A 1 165 ? 49.925 29.689 25.477 1.00 42.88 149 ASP A CA 1
ATOM 984 C C . ASP A 1 165 ? 49.904 28.784 26.710 1.00 43.23 149 ASP A C 1
ATOM 985 O O . ASP A 1 165 ? 48.946 28.038 26.921 1.00 43.31 149 ASP A O 1
ATOM 990 N N . LEU A 1 166 ? 50.948 28.852 27.530 1.00 42.11 150 LEU A N 1
ATOM 991 C CA . LEU A 1 166 ? 50.990 28.031 28.729 1.00 41.28 150 LEU A CA 1
ATOM 992 C C . LEU A 1 166 ? 49.971 28.532 29.737 1.00 42.66 150 LEU A C 1
ATOM 993 O O . LEU A 1 166 ? 49.279 27.738 30.373 1.00 43.43 150 LEU A O 1
ATOM 998 N N . LEU A 1 167 ? 49.876 29.850 29.881 1.00 43.66 151 LEU A N 1
ATOM 999 C CA . LEU A 1 167 ? 48.922 30.442 30.810 1.00 44.24 151 LEU A CA 1
ATOM 1000 C C . LEU A 1 167 ? 47.509 30.027 30.437 1.00 45.22 151 LEU A C 1
ATOM 1001 O O . LEU A 1 167 ? 46.719 29.655 31.290 1.00 44.86 151 LEU A O 1
ATOM 1006 N N . HIS A 1 168 ? 47.195 30.094 29.151 1.00 46.65 152 HIS A N 1
ATOM 1007 C CA . HIS A 1 168 ? 45.872 29.711 28.687 1.00 48.29 152 HIS A CA 1
ATOM 1008 C C . HIS A 1 168 ? 45.608 28.262 29.117 1.00 49.51 152 HIS A C 1
ATOM 1009 O O . HIS A 1 168 ? 44.578 27.960 29.721 1.00 49.11 152 HIS A O 1
ATOM 1016 N N . GLY A 1 169 ? 46.550 27.374 28.817 1.00 51.24 153 GLY A N 1
ATOM 1017 C CA . GLY A 1 169 ? 46.400 25.978 29.191 1.00 51.00 153 GLY A CA 1
ATOM 1018 C C . GLY A 1 169 ? 46.284 25.795 30.697 1.00 51.45 153 GLY A C 1
ATOM 1019 O O . GLY A 1 169 ? 45.732 24.806 31.173 1.00 50.88 153 GLY A O 1
ATOM 1020 N N . LEU A 1 170 ? 46.814 26.747 31.455 1.00 51.94 154 LEU A N 1
ATOM 1021 C CA . LEU A 1 170 ? 46.734 26.670 32.900 1.00 52.54 154 LEU A CA 1
ATOM 1022 C C . LEU A 1 170 ? 45.325 27.099 33.314 1.00 54.09 154 LEU A C 1
ATOM 1023 O O . LEU A 1 170 ? 44.719 26.486 34.194 1.00 54.65 154 LEU A O 1
ATOM 1028 N N . GLU A 1 171 ? 44.807 28.145 32.666 1.00 54.42 155 GLU A N 1
ATOM 1029 C CA . GLU A 1 171 ? 43.465 28.657 32.951 1.00 53.97 155 GLU A CA 1
ATOM 1030 C C . GLU A 1 171 ? 42.480 27.512 32.758 1.00 53.56 155 GLU A C 1
ATOM 1031 O O . GLU A 1 171 ? 41.675 27.213 33.639 1.00 53.14 155 GLU A O 1
ATOM 1037 N N . THR A 1 172 ? 42.562 26.894 31.583 1.00 52.70 156 THR A N 1
ATOM 1038 C CA . THR A 1 172 ? 41.712 25.782 31.175 1.00 53.30 156 THR A CA 1
ATOM 1039 C C . THR A 1 172 ? 41.807 24.550 32.069 1.00 54.40 156 THR A C 1
ATOM 1040 O O . THR A 1 172 ? 40.894 23.729 32.105 1.00 53.74 156 THR A O 1
ATOM 1044 N N . GLY A 1 173 ? 42.913 24.421 32.791 1.00 54.99 157 GLY A N 1
ATOM 1045 C CA . GLY A 1 173 ? 43.090 23.264 33.646 1.00 52.28 157 GLY A CA 1
ATOM 1046 C C . GLY A 1 173 ? 43.711 22.127 32.856 1.00 51.28 157 GLY A C 1
ATOM 1047 O O . GLY A 1 173 ? 43.740 20.984 33.310 1.00 52.10 157 GLY A O 1
ATOM 1048 N N . ARG A 1 174 ? 44.204 22.443 31.663 1.00 49.51 158 ARG A N 1
ATOM 1049 C CA . ARG A 1 174 ? 44.846 21.455 30.799 1.00 47.14 158 ARG A CA 1
ATOM 1050 C C . ARG A 1 174 ? 46.248 21.137 31.311 1.00 46.58 158 ARG A C 1
ATOM 1051 O O . ARG A 1 174 ? 46.710 20.010 31.197 1.00 47.36 158 ARG A O 1
ATOM 1059 N N . PHE A 1 175 ? 46.921 22.141 31.863 1.00 44.93 159 PHE A N 1
ATOM 1060 C CA . PHE A 1 175 ? 48.272 21.968 32.375 1.00 44.62 159 PHE A CA 1
ATOM 1061 C C . PHE A 1 175 ? 48.326 22.112 33.884 1.00 45.25 159 PHE A C 1
ATOM 1062 O O . PHE A 1 175 ? 47.400 22.619 34.506 1.00 46.99 159 PHE A O 1
ATOM 1070 N N . THR A 1 176 ? 49.443 21.675 34.452 1.00 45.75 160 THR A N 1
ATOM 1071 C CA . THR A 1 176 ? 49.706 21.775 35.879 1.00 47.46 160 THR A CA 1
ATOM 1072 C C . THR A 1 176 ? 51.092 22.406 35.931 1.00 47.94 160 THR A C 1
ATOM 1073 O O . THR A 1 176 ? 52.100 21.738 35.705 1.00 48.49 160 THR A O 1
ATOM 1077 N N . ILE A 1 177 ? 51.129 23.702 36.202 1.00 47.33 161 ILE A N 1
ATOM 1078 C CA . ILE A 1 177 ? 52.376 24.441 36.257 1.00 47.36 161 ILE A CA 1
ATOM 1079 C C . ILE A 1 177 ? 52.381 25.241 37.539 1.00 48.06 161 ILE A C 1
ATOM 1080 O O . ILE A 1 177 ? 51.389 25.881 37.874 1.00 48.99 161 ILE A O 1
ATOM 1085 N N . GLU A 1 178 ? 53.498 25.219 38.254 1.00 48.89 162 GLU A N 1
ATOM 1086 C CA . GLU A 1 178 ? 53.583 25.954 39.507 1.00 49.56 162 GLU A CA 1
ATOM 1087 C C . GLU A 1 178 ? 54.207 27.317 39.281 1.00 48.55 162 GLU A C 1
ATOM 1088 O O . GLU A 1 178 ? 53.842 28.287 39.939 1.00 49.28 162 GLU A O 1
ATOM 1094 N N . ASP A 1 179 ? 55.149 27.388 38.345 1.00 48.18 163 ASP A N 1
ATOM 1095 C CA . ASP A 1 179 ? 55.812 28.646 38.016 1.00 47.37 163 ASP A CA 1
ATOM 1096 C C . ASP A 1 179 ? 55.840 28.816 36.494 1.00 46.09 163 ASP A C 1
ATOM 1097 O O . ASP A 1 179 ? 56.575 28.119 35.787 1.00 45.48 163 ASP A O 1
ATOM 1102 N N . LEU A 1 180 ? 55.034 29.751 36.000 1.00 45.18 164 LEU A N 1
ATOM 1103 C CA . LEU A 1 180 ? 54.926 30.008 34.571 1.00 43.86 164 LEU A CA 1
ATOM 1104 C C . LEU A 1 180 ? 56.253 30.401 33.929 1.00 43.33 164 LEU A C 1
ATOM 1105 O O . LEU A 1 180 ? 56.584 29.915 32.849 1.00 42.74 164 LEU A O 1
ATOM 1110 N N . ASP A 1 181 ? 57.017 31.267 34.588 1.00 40.99 165 ASP A N 1
ATOM 1111 C CA . ASP A 1 181 ? 58.306 31.683 34.046 1.00 40.09 165 ASP A CA 1
ATOM 1112 C C . ASP A 1 181 ? 59.281 30.518 33.971 1.00 39.41 165 ASP A C 1
ATOM 1113 O O . ASP A 1 181 ? 60.027 30.387 33.002 1.00 38.38 165 ASP A O 1
ATOM 1118 N N . LEU A 1 182 ? 59.272 29.668 34.992 1.00 38.49 166 LEU A N 1
ATOM 1119 C CA . LEU A 1 182 ? 60.159 28.515 35.006 1.00 38.19 166 LEU A CA 1
ATOM 1120 C C . LEU A 1 182 ? 59.830 27.578 33.846 1.00 37.99 166 LEU A C 1
ATOM 1121 O O . LEU A 1 182 ? 60.717 27.091 33.149 1.00 34.98 166 LEU A O 1
ATOM 1126 N N . ALA A 1 183 ? 58.544 27.328 33.638 1.00 37.31 167 ALA A N 1
ATOM 1127 C CA . ALA A 1 183 ? 58.121 26.443 32.567 1.00 38.54 167 ALA A CA 1
ATOM 1128 C C . ALA A 1 183 ? 58.521 26.952 31.191 1.00 39.35 167 ALA A C 1
ATOM 1129 O O . ALA A 1 183 ? 58.932 26.174 30.324 1.00 39.46 167 ALA A O 1
ATOM 1131 N N . THR A 1 184 ? 58.399 28.255 30.974 1.00 39.50 168 THR A N 1
ATOM 1132 C CA . THR A 1 184 ? 58.739 28.793 29.669 1.00 40.71 168 THR A CA 1
ATOM 1133 C C . THR A 1 184 ? 60.248 28.846 29.4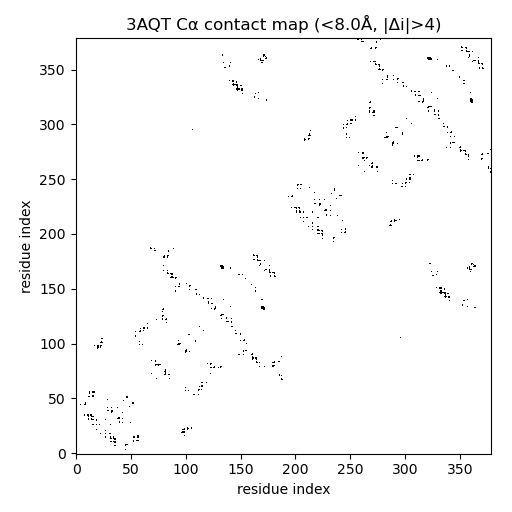47 1.00 39.55 168 THR A C 1
ATOM 1134 O O . THR A 1 184 ? 60.725 28.544 28.352 1.00 40.00 168 THR A O 1
ATOM 1138 N N . THR A 1 185 ? 61.014 29.193 30.472 1.00 39.18 169 THR A N 1
ATOM 1139 C CA . THR A 1 185 ? 62.453 29.229 30.282 1.00 40.18 169 THR A CA 1
ATOM 1140 C C . THR A 1 185 ? 63.012 27.814 30.114 1.00 41.39 169 THR A C 1
ATOM 1141 O O . THR A 1 185 ? 63.982 27.609 29.378 1.00 42.65 169 THR A O 1
ATOM 1145 N N . CYS A 1 186 ? 62.389 26.837 30.776 1.00 41.37 170 CYS A N 1
ATOM 1146 C CA . CYS A 1 186 ? 62.825 25.442 30.669 1.00 42.23 170 CYS A CA 1
ATOM 1147 C C . CYS A 1 186 ? 62.509 24.851 29.300 1.00 41.73 170 CYS A C 1
ATOM 1148 O O . CYS A 1 186 ? 63.273 24.031 28.783 1.00 43.58 170 CYS A O 1
ATOM 1151 N N . THR A 1 187 ? 61.379 25.249 28.721 1.00 39.76 171 THR A N 1
ATOM 1152 C CA . THR A 1 187 ? 60.984 24.755 27.404 1.00 38.27 171 THR A CA 1
ATOM 1153 C C . THR A 1 187 ? 62.065 25.086 26.368 1.00 37.44 171 THR A C 1
ATOM 1154 O O . THR A 1 187 ? 62.460 24.234 25.576 1.00 37.60 171 THR A O 1
ATOM 1158 N N . PHE A 1 188 ? 62.540 26.326 26.379 1.00 35.71 172 PHE A N 1
ATOM 1159 C CA . PHE A 1 188 ? 63.568 26.744 25.443 1.00 35.67 172 PHE A CA 1
ATOM 1160 C C . PHE A 1 188 ? 64.943 26.178 25.789 1.00 34.79 172 PHE A C 1
ATOM 1161 O O . PHE A 1 188 ? 65.767 25.947 24.896 1.00 34.41 172 PHE A O 1
ATOM 1169 N N . GLY A 1 189 ? 65.188 25.948 27.079 1.00 34.30 173 GLY A N 1
ATOM 1170 C CA . GLY A 1 189 ? 66.450 25.357 27.487 1.00 32.47 173 GLY A CA 1
ATOM 1171 C C . GLY A 1 189 ? 66.465 23.973 26.865 1.00 32.96 173 GLY A C 1
ATOM 1172 O O . GLY A 1 189 ? 67.457 23.551 26.258 1.00 33.32 173 GLY A O 1
ATOM 1173 N N . SER A 1 190 ? 65.337 23.277 26.993 1.00 32.35 174 SER A N 1
ATOM 1174 C CA . SER A 1 190 ? 65.176 21.942 26.422 1.00 32.79 174 SER A CA 1
ATOM 1175 C C . SER A 1 190 ? 65.226 21.957 24.903 1.00 32.30 174 SER A C 1
ATOM 1176 O O . SER A 1 190 ? 65.848 21.086 24.300 1.00 32.94 174 SER A O 1
ATOM 1179 N N . LEU A 1 191 ? 64.543 22.925 24.286 1.00 32.66 175 LEU A N 1
ATOM 1180 C CA . LEU A 1 191 ? 64.510 23.042 22.825 1.00 33.27 175 LEU A CA 1
ATOM 1181 C C . LEU A 1 191 ? 65.926 23.094 22.254 1.00 33.39 175 LEU A C 1
ATOM 1182 O O . LEU A 1 191 ? 66.276 22.339 21.344 1.00 32.28 175 LEU A O 1
ATOM 1187 N N . ILE A 1 192 ? 66.739 23.988 22.805 1.00 33.59 176 ILE A N 1
ATOM 1188 C CA . ILE A 1 192 ? 68.111 24.137 22.362 1.00 34.62 176 ILE A CA 1
ATOM 1189 C C . ILE A 1 192 ? 68.877 22.817 22.463 1.00 36.15 176 ILE A C 1
ATOM 1190 O O . ILE A 1 192 ? 69.519 22.389 21.504 1.00 38.12 176 ILE A O 1
ATOM 1195 N N . ALA A 1 193 ? 68.806 22.170 23.621 1.00 36.62 177 ALA A N 1
ATOM 1196 C CA . ALA A 1 193 ? 69.504 20.903 23.825 1.00 35.38 177 ALA A CA 1
ATOM 1197 C C . ALA A 1 193 ? 68.987 19.842 22.876 1.00 35.16 177 ALA A C 1
ATOM 1198 O O . ALA A 1 193 ? 69.763 19.080 22.305 1.00 35.91 177 ALA A O 1
ATOM 1200 N N . ALA A 1 194 ? 67.673 19.790 22.702 1.00 35.10 178 ALA A N 1
ATOM 1201 C CA . ALA A 1 194 ? 67.086 18.792 21.820 1.00 37.69 178 ALA A CA 1
ATOM 1202 C C . ALA A 1 194 ? 67.527 18.982 20.377 1.00 38.16 178 ALA A C 1
ATOM 1203 O O . ALA A 1 194 ? 67.825 18.023 19.682 1.00 40.61 178 ALA A O 1
ATOM 1205 N N . ILE A 1 195 ? 67.566 20.226 19.926 1.00 39.70 179 ILE A N 1
ATOM 1206 C CA . ILE A 1 195 ? 67.960 20.520 18.559 1.00 40.91 179 ILE A CA 1
ATOM 1207 C C . ILE A 1 195 ? 69.449 20.235 18.362 1.00 41.57 179 ILE A C 1
ATOM 1208 O O . ILE A 1 195 ? 69.852 19.661 17.348 1.00 40.97 179 ILE A O 1
ATOM 1213 N N . GLN A 1 196 ? 70.266 20.623 19.333 1.00 42.22 180 GLN A N 1
ATOM 1214 C CA . GLN A 1 196 ? 71.697 20.374 19.226 1.00 44.51 180 GLN A CA 1
ATOM 1215 C C . GLN A 1 196 ? 71.973 18.890 19.056 1.00 47.42 180 GLN A C 1
ATOM 1216 O O . GLN A 1 196 ? 72.821 18.491 18.258 1.00 48.60 180 GLN A O 1
ATOM 1230 N N . ALA A 1 198 ? 69.797 16.511 17.915 1.00 50.17 182 ALA A N 1
ATOM 1231 C CA . ALA A 1 198 ? 69.282 16.074 16.624 1.00 50.32 182 ALA A CA 1
ATOM 1232 C C . ALA A 1 198 ? 70.225 16.429 15.484 1.00 51.12 182 ALA A C 1
ATOM 1233 O O . ALA A 1 198 ? 70.384 15.651 14.543 1.00 51.38 182 ALA A O 1
ATOM 1235 N N . LEU A 1 199 ? 70.858 17.596 15.573 1.00 51.81 183 LEU A N 1
ATOM 1236 C CA . LEU A 1 199 ? 71.775 18.042 14.530 1.00 52.73 183 LEU A CA 1
ATOM 1237 C C . LEU A 1 199 ? 73.126 17.339 14.524 1.00 54.19 183 LEU A C 1
ATOM 1238 O O . LEU A 1 199 ? 74.040 17.774 13.828 1.00 56.01 183 LEU A O 1
ATOM 1243 N N . SER A 1 200 ? 73.266 16.257 15.281 1.00 55.22 184 SER A N 1
ATOM 1244 C CA . SER A 1 200 ? 74.544 15.541 15.314 1.00 55.92 184 SER A CA 1
ATOM 1245 C C . SER A 1 200 ? 74.373 14.027 15.269 1.00 54.43 184 SER A C 1
ATOM 1246 O O . SER A 1 200 ? 73.302 13.524 14.920 1.00 56.10 184 SER A O 1
ATOM 1249 N N . ASP A 1 207 ? 63.351 10.635 12.822 1.00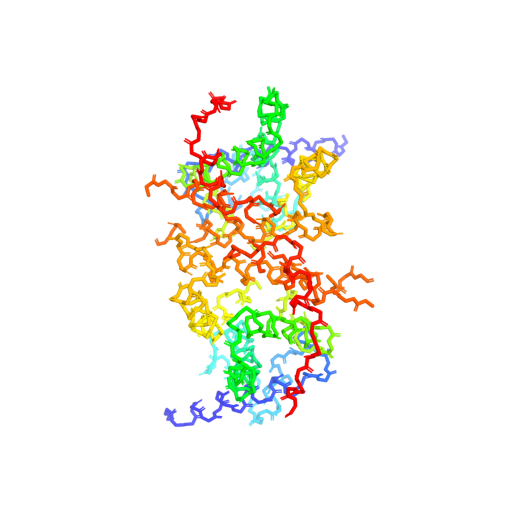 82.39 191 ASP A N 1
ATOM 1250 C CA . ASP A 1 207 ? 62.355 10.639 11.757 1.00 82.70 191 ASP A CA 1
ATOM 1251 C C . ASP A 1 207 ? 61.178 11.549 12.117 1.00 80.78 191 ASP A C 1
ATOM 1252 O O . ASP A 1 207 ? 60.622 12.237 11.257 1.00 80.43 191 ASP A O 1
ATOM 1257 N N . ASP A 1 208 ? 60.815 11.541 13.397 1.00 77.73 192 ASP A N 1
ATOM 1258 C CA . ASP A 1 208 ? 59.711 12.333 13.921 1.00 74.46 192 ASP A CA 1
ATOM 1259 C C . ASP A 1 208 ? 60.136 12.930 15.267 1.00 70.92 192 ASP A C 1
ATOM 1260 O O . ASP A 1 208 ? 59.365 12.968 16.225 1.00 70.37 192 ASP A O 1
ATOM 1265 N N . LYS A 1 209 ? 61.375 13.404 15.319 1.00 66.78 193 LYS A N 1
ATOM 1266 C CA . LYS A 1 209 ? 61.939 13.988 16.528 1.00 62.41 193 LYS A CA 1
ATOM 1267 C C . LYS A 1 209 ? 61.127 15.150 17.089 1.00 59.47 193 LYS A C 1
ATOM 1268 O O . LYS A 1 209 ? 61.136 15.391 18.298 1.00 59.09 193 LYS A O 1
ATOM 1274 N N . ASP A 1 210 ? 60.426 15.871 16.223 1.00 55.44 194 ASP A N 1
ATOM 1275 C CA . ASP A 1 210 ? 59.634 16.995 16.688 1.00 52.52 194 ASP A CA 1
ATOM 1276 C C . ASP A 1 210 ? 58.483 16.518 17.566 1.00 50.98 194 ASP A C 1
ATOM 1277 O O . ASP A 1 210 ? 58.157 17.149 18.570 1.00 49.82 194 ASP A O 1
ATOM 1282 N N . GLN A 1 211 ? 57.877 15.396 17.198 1.00 50.03 195 GLN A N 1
ATOM 1283 C CA . GLN A 1 211 ? 56.762 14.850 17.965 1.00 49.80 195 GLN A CA 1
ATOM 1284 C C . GLN A 1 211 ? 57.227 14.425 19.344 1.00 47.99 195 GLN A C 1
ATOM 1285 O O . GLN A 1 211 ? 56.588 14.744 20.354 1.00 48.81 195 GLN A O 1
ATOM 1291 N N . ILE A 1 212 ? 58.346 13.709 19.384 1.00 45.18 196 ILE A N 1
ATOM 1292 C CA . ILE A 1 212 ? 58.905 13.231 20.642 1.00 42.41 196 ILE A CA 1
ATOM 1293 C C . ILE A 1 212 ? 59.262 14.392 21.575 1.00 41.82 196 ILE A C 1
ATOM 1294 O O . ILE A 1 212 ? 58.955 14.362 22.764 1.00 42.52 196 ILE A O 1
ATOM 1299 N N . PHE A 1 213 ? 59.892 15.428 21.039 1.00 40.23 197 PHE A N 1
ATOM 1300 C CA . PHE A 1 213 ? 60.237 16.572 21.866 1.00 38.61 197 PHE A CA 1
ATOM 1301 C C . PHE A 1 213 ? 58.974 17.233 22.420 1.00 39.62 197 PHE A C 1
ATOM 1302 O O . PHE A 1 213 ? 58.883 17.520 23.616 1.00 41.40 197 PHE A O 1
ATOM 1310 N N . ALA A 1 214 ? 58.000 17.474 21.550 1.00 38.58 198 ALA A N 1
ATOM 1311 C CA . ALA A 1 214 ? 56.756 18.109 21.974 1.00 38.99 198 ALA A CA 1
ATOM 1312 C C . ALA A 1 214 ? 56.033 17.301 23.059 1.00 37.65 198 ALA A C 1
ATOM 1313 O O . ALA A 1 214 ? 55.496 17.869 24.016 1.00 36.68 198 ALA A O 1
ATOM 1315 N N . ALA A 1 215 ? 56.029 15.978 22.920 1.00 36.78 199 ALA A N 1
ATOM 1316 C CA . ALA A 1 215 ? 55.373 15.115 23.905 1.00 35.73 199 ALA A CA 1
ATOM 1317 C C . ALA A 1 215 ? 56.011 15.265 25.287 1.00 36.04 199 ALA A C 1
ATOM 1318 O O . ALA A 1 215 ? 55.312 15.365 26.299 1.00 36.67 199 ALA A O 1
ATOM 1320 N N . ALA A 1 216 ? 57.339 15.285 25.326 1.00 35.73 200 ALA A N 1
ATOM 1321 C CA . ALA A 1 216 ? 58.056 15.427 26.586 1.00 37.54 200 ALA A CA 1
ATOM 1322 C C . ALA A 1 216 ? 57.741 16.777 27.226 1.00 39.22 200 ALA A C 1
ATOM 1323 O O . ALA A 1 216 ? 57.654 16.892 28.453 1.00 41.84 200 ALA A O 1
ATOM 1333 N N . LEU A 1 218 ? 54.920 18.402 26.791 1.00 37.82 202 LEU A N 1
ATOM 1334 C CA . LEU A 1 218 ? 53.547 18.304 27.265 1.00 38.88 202 LEU A CA 1
ATOM 1335 C C . LEU A 1 218 ? 53.574 17.609 28.622 1.00 39.58 202 LEU A C 1
ATOM 1336 O O . LEU A 1 218 ? 52.929 18.053 29.581 1.00 38.06 202 LEU A O 1
ATOM 1341 N N . ARG A 1 219 ? 54.336 16.523 28.709 1.00 40.27 203 ARG A N 1
ATOM 1342 C CA . ARG A 1 219 ? 54.445 15.804 29.971 1.00 41.03 203 ARG A CA 1
ATOM 1343 C C . ARG A 1 219 ? 54.967 16.737 31.061 1.00 42.00 203 ARG A C 1
ATOM 1344 O O . ARG A 1 219 ? 54.462 16.735 32.183 1.00 40.38 203 ARG A O 1
ATOM 1360 N N . VAL A 1 221 ? 54.437 19.734 31.458 1.00 46.38 205 VAL A N 1
ATOM 1361 C CA . VAL A 1 221 ? 53.406 20.651 31.941 1.00 46.88 205 VAL A CA 1
ATOM 1362 C C . VAL A 1 221 ? 52.135 19.987 32.474 1.00 47.95 205 VAL A C 1
ATOM 1363 O O . VAL A 1 221 ? 51.072 20.599 32.512 1.00 48.23 205 VAL A O 1
ATOM 1367 N N . GLY A 1 222 ? 52.253 18.730 32.888 1.00 48.84 206 GLY A N 1
ATOM 1368 C CA . GLY A 1 222 ? 51.118 18.040 33.470 1.00 49.41 206 GLY A CA 1
ATOM 1369 C C . GLY A 1 222 ? 50.191 17.244 32.580 1.00 49.93 206 GLY A C 1
ATOM 1370 O O . GLY A 1 222 ? 49.144 16.795 33.037 1.00 51.50 206 GLY A O 1
ATOM 1371 N N . VAL A 1 223 ? 50.539 17.061 31.318 1.00 49.93 207 VAL A N 1
ATOM 1372 C CA . VAL A 1 223 ? 49.665 16.291 30.455 1.00 50.19 207 VAL A CA 1
ATOM 1373 C C . VAL A 1 223 ? 49.951 14.811 30.642 1.00 52.61 207 VAL A C 1
ATOM 1374 O O . VAL A 1 223 ? 51.105 14.385 30.660 1.00 52.99 207 VAL A O 1
ATOM 1378 N N . GLN A 1 224 ? 48.884 14.039 30.805 1.00 54.72 208 GLN A N 1
ATOM 1379 C CA . GLN A 1 224 ? 48.970 12.596 30.977 1.00 55.62 208 GLN A CA 1
ATOM 1380 C C . GLN A 1 224 ? 49.964 11.998 29.982 1.00 54.88 208 GLN A C 1
ATOM 1381 O O . GLN A 1 224 ? 49.814 12.152 28.771 1.00 53.34 208 GLN A O 1
ATOM 1387 N N . ALA A 1 225 ? 50.969 11.308 30.506 1.00 55.48 209 ALA A N 1
ATOM 1388 C CA . ALA A 1 225 ? 52.004 10.687 29.691 1.00 56.68 209 ALA A CA 1
ATOM 1389 C C . ALA A 1 225 ? 51.473 9.974 28.461 1.00 57.90 209 ALA A C 1
ATOM 1390 O O . ALA A 1 225 ? 52.019 10.107 27.361 1.00 58.63 209 ALA A O 1
ATOM 1392 N N . ALA A 1 226 ? 50.404 9.213 28.651 1.00 59.19 210 ALA A N 1
ATOM 1393 C CA . ALA A 1 226 ? 49.809 8.442 27.570 1.00 59.61 210 ALA A CA 1
ATOM 1394 C C . ALA A 1 226 ? 49.170 9.273 26.461 1.00 60.71 210 ALA A C 1
ATOM 1395 O O . ALA A 1 226 ? 49.323 8.960 25.278 1.00 61.36 210 ALA A O 1
ATOM 1397 N N . GLU A 1 227 ? 48.455 10.332 26.823 1.00 60.68 211 GLU A N 1
ATOM 1398 C CA . GLU A 1 227 ? 47.810 11.141 25.796 1.00 61.05 211 GLU A CA 1
ATOM 1399 C C . GLU A 1 227 ? 48.728 12.210 25.210 1.00 60.07 211 GLU A C 1
ATOM 1400 O O . GLU A 1 227 ? 48.400 12.835 24.203 1.00 60.98 211 GLU A O 1
ATOM 1406 N N . ALA A 1 228 ? 49.888 12.403 25.828 1.00 58.27 212 ALA A N 1
ATOM 1407 C CA . ALA A 1 228 ? 50.843 13.394 25.350 1.00 56.28 212 ALA A CA 1
ATOM 1408 C C . ALA A 1 228 ? 51.341 13.082 23.939 1.00 55.55 212 ALA A C 1
ATOM 1409 O O . ALA A 1 228 ? 51.362 13.962 23.082 1.00 54.94 212 ALA A O 1
ATOM 1411 N N . ARG A 1 229 ? 51.737 11.837 23.688 1.00 53.83 213 ARG A N 1
ATOM 1412 C CA . ARG A 1 229 ? 52.233 11.492 22.365 1.00 53.48 213 ARG A CA 1
ATOM 1413 C C . ARG A 1 229 ? 51.159 11.607 21.288 1.00 53.35 213 ARG A C 1
ATOM 1414 O O . ARG A 1 229 ? 51.461 11.916 20.137 1.00 53.49 213 ARG A O 1
ATOM 1422 N N . GLU A 1 230 ? 49.906 11.365 21.654 1.00 53.24 214 GLU A N 1
ATOM 1423 C CA . GLU A 1 230 ? 48.818 11.450 20.684 1.00 53.17 214 GLU A CA 1
ATOM 1424 C C . GLU A 1 230 ? 48.702 12.897 20.205 1.00 52.24 214 GLU A C 1
ATOM 1425 O O . GLU A 1 230 ? 48.741 13.187 19.006 1.00 50.72 214 GLU A O 1
ATOM 1431 N N . ILE A 1 231 ? 48.571 13.805 21.161 1.00 50.79 215 ILE A N 1
ATOM 1432 C CA . ILE A 1 231 ? 48.458 15.219 20.857 1.00 51.35 215 ILE A CA 1
ATOM 1433 C C . ILE A 1 231 ? 49.625 15.706 19.995 1.00 51.91 215 ILE A C 1
ATOM 1434 O O . ILE A 1 231 ? 49.436 16.486 19.058 1.00 52.24 215 ILE A O 1
ATOM 1439 N N . ALA A 1 232 ? 50.827 15.226 20.303 1.00 51.80 216 ALA A N 1
ATOM 1440 C CA . ALA A 1 232 ? 52.026 15.629 19.580 1.00 51.11 216 ALA A CA 1
ATOM 1441 C C . ALA A 1 232 ? 52.196 14.964 18.225 1.00 51.56 216 ALA A C 1
ATOM 1442 O O . ALA A 1 232 ? 53.181 15.215 17.531 1.00 51.73 216 ALA A O 1
ATOM 1444 N N . SER A 1 233 ? 51.242 14.126 17.835 1.00 53.63 217 SER A N 1
ATOM 1445 C CA . SER A 1 233 ? 51.338 13.432 16.551 1.00 55.55 217 SER A CA 1
ATOM 1446 C C . SER A 1 233 ? 50.171 13.732 15.616 1.00 55.03 217 SER A C 1
ATOM 1447 O O . SER A 1 233 ? 50.064 13.147 14.538 1.00 54.53 217 SER A O 1
ATOM 1450 N N . ARG A 1 234 ? 49.297 14.637 16.032 1.00 54.92 218 ARG A N 1
ATOM 1451 C CA . ARG A 1 234 ? 48.150 15.005 15.216 1.00 55.67 218 ARG A CA 1
ATOM 1452 C C . ARG A 1 234 ? 48.668 15.704 13.966 1.00 57.35 218 ARG A C 1
ATOM 1453 O O . ARG A 1 234 ? 49.782 16.227 13.960 1.00 57.47 218 ARG A O 1
ATOM 1461 N N . PRO A 1 235 ? 47.883 15.700 12.879 1.00 59.13 219 PRO A N 1
ATOM 1462 C CA . PRO A 1 235 ? 48.383 16.373 11.678 1.00 60.12 219 PRO A CA 1
ATOM 1463 C C . PRO A 1 235 ? 48.799 17.801 12.028 1.00 60.46 219 PRO A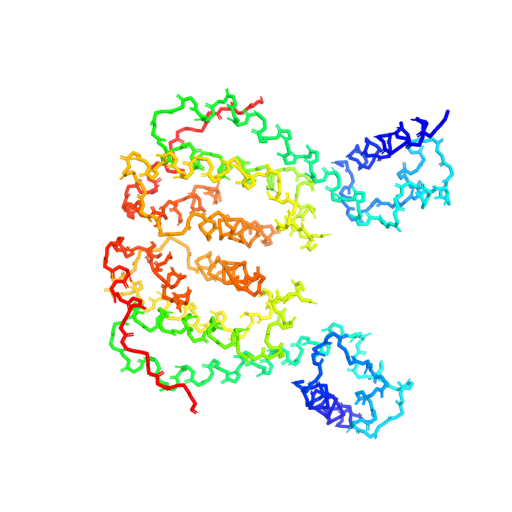 C 1
ATOM 1464 O O . PRO A 1 235 ? 48.110 18.490 12.781 1.00 59.71 219 PRO A O 1
ATOM 1468 N N . LEU A 1 236 ? 49.935 18.237 11.495 1.00 61.56 220 LEU A N 1
ATOM 1469 C CA . LEU A 1 236 ? 50.430 19.573 11.791 1.00 63.40 220 LEU A CA 1
ATOM 1470 C C . LEU A 1 236 ? 49.947 20.609 10.783 1.00 65.54 220 LEU A C 1
ATOM 1471 O O . LEU A 1 236 ? 50.207 20.501 9.588 1.00 64.12 220 LEU A O 1
ATOM 1476 N N . PRO A 1 237 ? 49.227 21.633 11.259 1.00 68.67 221 PRO A N 1
ATOM 1477 C CA . PRO A 1 237 ? 48.726 22.672 10.359 1.00 71.57 221 PRO A CA 1
ATOM 1478 C C . PRO A 1 237 ? 49.876 23.449 9.736 1.00 74.48 221 PRO A C 1
ATOM 1479 O O . PRO A 1 237 ? 50.786 23.890 10.440 1.00 74.18 221 PRO A O 1
ATOM 1483 N N . GLU A 1 238 ? 49.838 23.603 8.416 1.00 77.73 222 GLU A N 1
ATOM 1484 C CA . GLU A 1 238 ? 50.887 24.327 7.714 1.00 81.11 222 GLU A CA 1
ATOM 1485 C C . GLU A 1 238 ? 50.945 25.775 8.180 1.00 82.79 222 GLU A C 1
ATOM 1486 O O . GLU A 1 238 ? 49.939 26.483 8.190 1.00 81.45 222 GLU A O 1
ATOM 1492 N N . ILE A 1 239 ? 52.139 26.208 8.567 1.00 84.94 223 ILE A N 1
ATOM 1493 C CA . ILE A 1 239 ? 52.344 27.558 9.063 1.00 86.54 223 ILE A CA 1
ATOM 1494 C C . ILE A 1 239 ? 52.460 28.564 7.913 1.00 87.18 223 ILE A C 1
ATOM 1495 O O . ILE A 1 239 ? 52.064 29.723 8.050 1.00 87.24 223 ILE A O 1
ATOM 1500 N N . SER A 1 240 ? 52.995 28.111 6.781 1.00 88.52 224 SER A N 1
ATOM 1501 C CA . SER A 1 240 ? 53.149 28.952 5.592 1.00 89.79 224 SER A CA 1
ATOM 1502 C C . SER A 1 240 ? 53.965 28.245 4.515 1.00 90.89 224 SER A C 1
ATOM 1503 O O . SER A 1 240 ? 53.385 27.909 3.461 1.00 47.18 224 SER A O 1
ATOM 1506 N N . ARG B 1 40 ? 109.380 17.166 29.427 1.00 99.40 24 ARG B N 1
ATOM 1507 C CA . ARG B 1 40 ? 108.795 15.797 29.458 1.00 98.90 24 ARG B CA 1
ATOM 1508 C C . ARG B 1 40 ? 107.269 15.858 29.512 1.00 97.97 24 ARG B C 1
ATOM 1509 O O . ARG B 1 40 ? 106.682 16.925 29.697 1.00 97.65 24 ARG B O 1
ATOM 1517 N N . ALA B 1 41 ? 106.632 14.703 29.348 1.00 96.55 25 ALA B N 1
ATOM 1518 C CA . ALA B 1 41 ? 105.178 14.618 29.371 1.00 94.30 25 ALA B CA 1
ATOM 1519 C C . ALA B 1 41 ? 104.660 14.530 30.802 1.00 92.59 25 ALA B C 1
ATOM 1520 O O . ALA B 1 41 ? 103.498 14.835 31.066 1.00 92.18 25 ALA B O 1
ATOM 1522 N N . GLN B 1 42 ? 105.526 14.113 31.722 1.00 90.58 26 GLN B N 1
ATOM 1523 C CA . GLN B 1 42 ? 105.152 13.991 33.126 1.00 88.94 26 GLN B CA 1
ATOM 1524 C C . GLN B 1 42 ? 105.074 15.373 33.762 1.00 85.97 26 GLN B C 1
ATOM 1525 O O . GLN B 1 42 ? 104.232 15.630 34.619 1.00 85.49 26 GLN B O 1
ATOM 1531 N N . LYS B 1 43 ? 105.974 16.252 33.340 1.00 83.16 27 LYS B N 1
ATOM 1532 C CA . LYS B 1 43 ? 106.026 17.623 33.837 1.00 80.11 27 LYS B CA 1
ATOM 1533 C C . LYS B 1 43 ? 104.750 18.347 33.431 1.00 76.53 27 LYS B C 1
ATOM 1534 O O . LYS B 1 43 ? 104.154 19.075 34.224 1.00 76.55 27 LYS B O 1
ATOM 1540 N N . ARG B 1 44 ? 104.344 18.142 32.184 1.00 71.87 28 ARG B N 1
ATOM 1541 C CA . ARG B 1 44 ? 103.133 18.751 31.655 1.00 68.88 28 ARG B CA 1
ATOM 1542 C C . ARG B 1 44 ? 101.911 18.226 32.413 1.00 66.24 28 ARG B C 1
ATOM 1543 O O . ARG B 1 44 ? 100.981 18.975 32.714 1.00 65.62 28 ARG B O 1
ATOM 1551 N N . GLU B 1 45 ? 101.927 16.934 32.723 1.00 63.07 29 GLU B N 1
ATOM 1552 C CA . GLU B 1 45 ? 100.834 16.301 33.443 1.00 60.72 29 GLU B CA 1
ATOM 1553 C C . GLU B 1 45 ? 100.585 16.926 34.809 1.00 57.30 29 GLU B C 1
ATOM 1554 O O . GLU B 1 45 ? 99.449 17.279 35.134 1.00 55.56 29 GLU B O 1
ATOM 1560 N N . GLN B 1 46 ? 101.635 17.069 35.611 1.00 53.47 30 GLN B N 1
ATOM 1561 C CA . GLN B 1 46 ? 101.464 17.658 36.932 1.00 52.30 30 GLN B CA 1
ATOM 1562 C C . GLN B 1 46 ? 101.217 19.167 36.888 1.00 49.10 30 GLN B C 1
ATOM 1563 O O . GLN B 1 46 ? 100.584 19.717 37.785 1.00 49.31 30 GLN B O 1
ATOM 1569 N N . THR B 1 47 ? 101.711 19.834 35.849 1.00 45.31 31 THR B N 1
ATOM 1570 C CA . THR B 1 47 ? 101.503 21.272 35.719 1.00 42.96 31 THR B CA 1
ATOM 1571 C C . THR B 1 47 ? 100.032 21.541 35.424 1.00 41.28 31 THR B C 1
ATOM 1572 O O . THR B 1 47 ? 99.446 22.460 36.001 1.00 40.74 31 THR B O 1
ATOM 1576 N N . ARG B 1 48 ? 99.432 20.749 34.531 1.00 39.29 32 ARG B N 1
ATOM 1577 C CA . ARG B 1 48 ? 98.010 20.927 34.228 1.00 39.44 32 ARG B CA 1
ATOM 1578 C C . ARG B 1 48 ? 97.248 20.749 35.532 1.00 36.16 32 ARG B C 1
ATOM 1579 O O . ARG B 1 48 ? 96.371 21.546 35.866 1.00 37.96 32 ARG B O 1
ATOM 1587 N N . ALA B 1 49 ? 97.600 19.707 36.274 1.00 32.78 33 ALA B N 1
ATOM 1588 C CA . ALA B 1 49 ? 96.958 19.423 37.543 1.00 29.23 33 ALA B CA 1
ATOM 1589 C C . ALA B 1 49 ? 97.086 20.604 38.501 1.00 28.60 33 ALA B C 1
ATOM 1590 O O . ALA B 1 49 ? 96.109 20.994 39.157 1.00 28.16 33 ALA B O 1
ATOM 1592 N N . ARG B 1 50 ? 98.286 21.179 38.575 1.00 29.04 34 ARG B N 1
ATOM 1593 C CA . ARG B 1 50 ? 98.534 22.315 39.456 1.00 29.31 34 ARG B CA 1
ATOM 1594 C C . ARG B 1 50 ? 97.798 23.562 39.011 1.00 28.68 34 ARG B C 1
ATOM 1595 O O . ARG B 1 50 ? 97.357 24.362 39.843 1.00 29.88 34 ARG B O 1
ATOM 1603 N N . LEU B 1 51 ? 97.674 23.735 37.700 1.00 28.57 35 LEU B N 1
ATOM 1604 C CA . LEU B 1 51 ? 96.958 24.879 37.151 1.00 29.40 35 LEU B CA 1
ATOM 1605 C C . LEU B 1 51 ? 95.483 24.750 37.498 1.00 29.95 35 LEU B C 1
ATOM 1606 O O . LEU B 1 51 ? 94.842 25.725 37.902 1.00 30.96 35 LEU B O 1
ATOM 1611 N N . ILE B 1 52 ? 94.951 23.539 37.360 1.00 30.55 36 ILE B N 1
ATOM 1612 C CA . ILE B 1 52 ? 93.551 23.285 37.675 1.00 30.97 36 ILE B CA 1
ATOM 1613 C C . ILE B 1 52 ? 93.292 23.631 39.141 1.00 32.34 36 ILE B C 1
ATOM 1614 O O . ILE B 1 52 ? 92.319 24.315 39.468 1.00 31.89 36 ILE B O 1
ATOM 1619 N N . THR B 1 53 ? 94.176 23.162 40.018 1.00 32.60 37 THR B N 1
ATOM 1620 C CA . THR B 1 53 ? 94.062 23.418 41.453 1.00 31.23 37 THR B CA 1
ATOM 1621 C C . THR B 1 53 ? 94.158 24.913 41.730 1.00 30.27 37 THR B C 1
ATOM 1622 O O . THR B 1 53 ? 93.409 25.456 42.549 1.00 30.42 37 THR B O 1
ATOM 1626 N N . SER B 1 54 ? 95.081 25.578 41.046 1.00 29.74 38 SER B N 1
ATOM 1627 C CA . SER B 1 54 ? 95.261 27.014 41.234 1.00 32.37 38 SER B CA 1
ATOM 1628 C C . SER B 1 54 ? 93.997 27.767 40.833 1.00 32.34 38 SER B C 1
ATOM 1629 O O . SER B 1 54 ? 93.459 28.569 41.607 1.00 31.60 38 SER B O 1
ATOM 1632 N N . ALA B 1 55 ? 93.525 27.493 39.621 1.00 32.56 39 ALA B N 1
ATOM 1633 C CA . ALA B 1 55 ? 92.323 28.133 39.104 1.00 33.29 39 ALA B CA 1
ATOM 1634 C C . ALA B 1 55 ? 91.135 27.928 40.030 1.00 33.35 39 ALA B C 1
ATOM 1635 O O . ALA B 1 55 ? 90.395 28.868 40.303 1.00 35.07 39 ALA B O 1
ATOM 1637 N N . ARG B 1 56 ? 90.948 26.707 40.520 1.00 33.27 40 ARG B N 1
ATOM 1638 C CA . ARG B 1 56 ? 89.818 26.438 41.403 1.00 33.53 40 ARG B CA 1
ATOM 1639 C C . ARG B 1 56 ? 89.903 27.192 42.713 1.00 32.88 40 ARG B C 1
ATOM 1640 O O . ARG B 1 56 ? 88.929 27.765 43.174 1.00 32.74 40 ARG B O 1
ATOM 1648 N N . THR B 1 57 ? 91.072 27.174 43.329 1.00 33.75 41 THR B N 1
ATOM 1649 C CA . THR B 1 57 ? 91.233 27.857 44.595 1.00 33.52 41 THR B CA 1
ATOM 1650 C C . THR B 1 57 ? 90.973 29.354 44.464 1.00 34.52 41 THR B C 1
ATOM 1651 O O . THR B 1 57 ? 90.266 29.939 45.283 1.00 35.69 41 THR B O 1
ATOM 1655 N N . LEU B 1 58 ? 91.525 29.968 43.425 1.00 35.47 42 LEU B N 1
ATOM 1656 C CA . LEU B 1 58 ? 91.338 31.399 43.202 1.00 37.58 42 LEU B CA 1
ATOM 1657 C C . LEU B 1 58 ? 89.896 31.773 42.825 1.00 39.21 42 LEU B C 1
ATOM 1658 O O . LEU B 1 58 ? 89.310 32.690 43.406 1.00 38.55 42 LEU B O 1
ATOM 1671 N N . ALA B 1 60 ? 87.214 30.197 43.463 1.00 45.74 44 ALA B N 1
ATOM 1672 C CA . ALA B 1 60 ? 86.303 29.936 44.571 1.00 46.96 44 ALA B CA 1
ATOM 1673 C C . ALA B 1 60 ? 86.222 31.162 45.470 1.00 48.24 44 ALA B C 1
ATOM 1674 O O . ALA B 1 60 ? 85.172 31.469 46.029 1.00 48.20 44 ALA B O 1
ATOM 1676 N N . GLU B 1 61 ? 87.340 31.864 45.599 1.00 50.51 45 GLU B N 1
ATOM 1677 C CA . GLU B 1 61 ? 87.397 33.050 46.436 1.00 53.72 45 GLU B CA 1
ATOM 1678 C C . GLU B 1 61 ? 86.852 34.296 45.737 1.00 54.17 45 GLU B C 1
ATOM 1679 O O . GLU B 1 61 ? 86.070 35.037 46.319 1.00 54.29 45 GLU B O 1
ATOM 1685 N N . ARG B 1 62 ? 87.237 34.513 44.484 1.00 55.68 46 ARG B N 1
ATOM 1686 C CA . ARG B 1 62 ? 86.805 35.710 43.772 1.00 56.53 46 ARG B CA 1
ATOM 1687 C C . ARG B 1 62 ? 85.824 35.600 42.604 1.00 55.90 46 ARG B C 1
ATOM 1688 O O . ARG B 1 62 ? 85.380 36.622 42.092 1.00 57.20 46 ARG B O 1
ATOM 1696 N N . GLY B 1 63 ? 85.478 34.391 42.177 1.00 53.83 47 GLY B N 1
ATOM 1697 C CA . GLY B 1 63 ? 84.556 34.255 41.059 1.00 51.30 47 GLY B CA 1
ATOM 1698 C C . GLY B 1 63 ? 85.307 33.854 39.804 1.00 50.66 47 GLY B C 1
ATOM 1699 O O . GLY B 1 63 ? 86.376 34.386 39.533 1.00 50.28 47 GLY B O 1
ATOM 1700 N N . VAL B 1 64 ? 84.757 32.921 39.036 1.00 50.51 48 VAL B N 1
ATOM 1701 C CA . VAL B 1 64 ? 85.421 32.444 37.826 1.00 53.72 48 VAL B CA 1
ATOM 1702 C C . VAL B 1 64 ? 85.761 33.570 36.856 1.00 56.39 48 VAL B C 1
ATOM 1703 O O . VAL B 1 64 ? 86.725 33.483 36.087 1.00 57.59 48 VAL B O 1
ATOM 1707 N N . ASP B 1 65 ? 84.970 34.634 36.910 1.00 58.38 49 ASP B N 1
ATOM 1708 C CA . ASP B 1 65 ? 85.145 35.766 36.015 1.00 60.18 49 ASP B CA 1
ATOM 1709 C C . ASP B 1 65 ? 86.181 36.799 36.460 1.00 59.21 49 ASP B C 1
ATOM 1710 O O . ASP B 1 65 ? 86.642 37.606 35.653 1.00 58.45 49 ASP B O 1
ATOM 1715 N N . ASN B 1 66 ? 86.566 36.768 37.731 1.00 57.34 50 ASN B N 1
ATOM 1716 C CA . ASN B 1 66 ? 87.526 37.737 38.239 1.00 55.34 50 ASN B CA 1
ATOM 1717 C C . ASN B 1 66 ? 88.936 37.215 38.461 1.00 53.28 50 ASN B C 1
ATOM 1718 O O . ASN B 1 66 ? 89.665 37.755 39.285 1.00 54.21 50 ASN B O 1
ATOM 1723 N N . VAL B 1 67 ? 89.331 36.180 37.727 1.00 50.87 51 VAL B N 1
ATOM 1724 C CA . VAL B 1 67 ? 90.672 35.622 37.881 1.00 48.69 51 VAL B CA 1
ATOM 1725 C C . VAL B 1 67 ? 91.333 35.424 36.528 1.00 48.85 51 VAL B C 1
ATOM 1726 O O . VAL B 1 67 ? 90.825 34.688 35.684 1.00 49.09 51 VAL B O 1
ATOM 1730 N N . GLY B 1 68 ? 92.473 36.075 36.328 1.00 48.13 52 GLY B N 1
ATOM 1731 C CA . GLY B 1 68 ? 93.172 35.953 35.065 1.00 47.55 52 GLY B CA 1
ATOM 1732 C C . GLY B 1 68 ? 94.192 34.844 35.103 1.00 48.63 52 GLY B C 1
ATOM 1733 O O . GLY B 1 68 ? 94.534 34.350 36.178 1.00 50.75 52 GLY B O 1
ATOM 1734 N N . ILE B 1 69 ? 94.708 34.461 33.943 1.00 48.59 53 ILE B N 1
ATOM 1735 C CA . ILE B 1 69 ? 95.668 33.375 33.910 1.00 50.15 53 ILE B CA 1
ATOM 1736 C C . ILE B 1 69 ? 97.021 33.741 34.512 1.00 49.87 53 ILE B C 1
ATOM 1737 O O . ILE B 1 69 ? 97.805 32.862 34.868 1.00 51.01 53 ILE B O 1
ATOM 1742 N N . ALA B 1 70 ? 97.306 35.029 34.633 1.00 49.24 54 ALA B N 1
ATOM 1743 C CA . ALA B 1 70 ? 9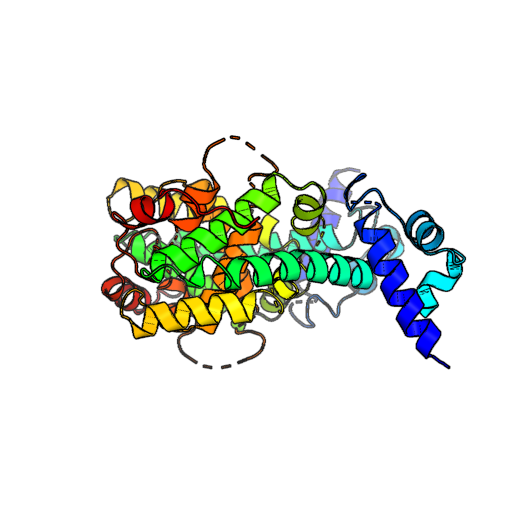8.577 35.430 35.222 1.00 49.29 54 ALA B CA 1
ATOM 1744 C C . ALA B 1 70 ? 98.569 35.020 36.688 1.00 48.15 54 ALA B C 1
ATOM 1745 O O . ALA B 1 70 ? 99.529 34.445 37.195 1.00 47.26 54 ALA B O 1
ATOM 1747 N N . GLU B 1 71 ? 97.472 35.310 37.368 1.00 47.25 55 GLU B N 1
ATOM 1748 C CA . GLU B 1 71 ? 97.369 34.960 38.771 1.00 48.57 55 GLU B CA 1
ATOM 1749 C C . GLU B 1 71 ? 97.317 33.436 38.966 1.00 46.95 55 GLU B C 1
ATOM 1750 O O . GLU B 1 71 ? 97.832 32.901 39.944 1.00 47.30 55 GLU B O 1
ATOM 1756 N N . ILE B 1 72 ? 96.702 32.742 38.019 1.00 44.68 56 ILE B N 1
ATOM 1757 C CA . ILE B 1 72 ? 96.587 31.294 38.076 1.00 42.27 56 ILE B CA 1
ATOM 1758 C C . ILE B 1 72 ? 97.947 30.635 37.884 1.00 42.07 56 ILE B C 1
ATOM 1759 O O . ILE B 1 72 ? 98.260 29.639 38.536 1.00 40.74 56 ILE B O 1
ATOM 1764 N N . THR B 1 73 ? 98.753 31.185 36.984 1.00 43.86 57 THR B N 1
ATOM 1765 C CA . THR B 1 73 ? 100.071 30.625 36.732 1.00 46.28 57 THR B CA 1
ATOM 1766 C C . THR B 1 73 ? 100.978 30.888 37.926 1.00 46.42 57 THR B C 1
ATOM 1767 O O . THR B 1 73 ? 101.881 30.110 38.214 1.00 46.01 57 THR B O 1
ATOM 1771 N N . GLU B 1 74 ? 100.733 31.988 38.624 1.00 47.27 58 GLU B N 1
ATOM 1772 C CA . GLU B 1 74 ? 101.528 32.308 39.795 1.00 47.86 58 GLU B CA 1
ATOM 1773 C C . GLU B 1 74 ? 101.197 31.271 40.867 1.00 46.11 58 GLU B C 1
ATOM 1774 O O . GLU B 1 74 ? 102.090 30.682 41.469 1.00 47.06 58 GLU B O 1
ATOM 1780 N N . GLY B 1 75 ? 99.906 31.044 41.092 1.00 43.41 59 GLY B N 1
ATOM 1781 C CA . GLY B 1 75 ? 99.489 30.080 42.092 1.00 40.58 59 GLY B CA 1
ATOM 1782 C C . GLY B 1 75 ? 100.056 28.694 41.854 1.00 39.93 59 GLY B C 1
ATOM 1783 O O . GLY B 1 75 ? 100.254 27.932 42.796 1.00 38.71 59 GLY B O 1
ATOM 1784 N N . ALA B 1 76 ? 100.311 28.360 40.594 1.00 39.71 60 ALA B N 1
ATOM 1785 C CA . ALA B 1 76 ? 100.855 27.057 40.243 1.00 40.38 60 ALA B CA 1
ATOM 1786 C C . ALA B 1 76 ? 102.377 27.112 40.218 1.00 42.26 60 ALA B C 1
ATOM 1787 O O . ALA B 1 76 ? 103.044 26.101 39.983 1.00 42.77 60 ALA B O 1
ATOM 1789 N N . ASN B 1 77 ? 102.916 28.308 40.445 1.00 44.18 61 ASN B N 1
ATOM 1790 C CA . ASN B 1 77 ? 104.354 28.525 40.466 1.00 44.78 61 ASN B CA 1
ATOM 1791 C C . ASN B 1 77 ? 105.055 28.302 39.118 1.00 45.73 61 ASN B C 1
ATOM 1792 O O . ASN B 1 77 ? 105.976 27.491 39.021 1.00 44.74 61 ASN B O 1
ATOM 1797 N N . ILE B 1 78 ? 104.606 29.011 38.081 1.00 47.13 62 ILE B N 1
ATOM 1798 C CA . ILE B 1 78 ? 105.224 28.933 36.752 1.00 49.26 62 ILE B CA 1
ATOM 1799 C C . ILE B 1 78 ? 105.160 30.306 36.066 1.00 51.75 62 ILE B C 1
ATOM 1800 O O . ILE B 1 78 ? 104.380 31.175 36.470 1.00 50.82 62 ILE B O 1
ATOM 1805 N N . GLY B 1 79 ? 105.986 30.503 35.037 1.00 54.13 63 GLY B N 1
ATOM 1806 C CA . GLY B 1 79 ? 105.987 31.773 34.325 1.00 57.55 63 GLY B CA 1
ATOM 1807 C C . GLY B 1 79 ? 104.673 32.000 33.601 1.00 61.30 63 GLY B C 1
ATOM 1808 O O . GLY B 1 79 ? 104.145 31.081 32.970 1.00 63.34 63 GLY B O 1
ATOM 1809 N N . THR B 1 80 ? 104.138 33.216 33.678 1.00 63.21 64 THR B N 1
ATOM 1810 C CA . THR B 1 80 ? 102.861 33.526 33.028 1.00 64.21 64 THR B CA 1
ATOM 1811 C C . THR B 1 80 ? 102.860 33.252 31.529 1.00 65.02 64 THR B C 1
ATOM 1812 O O . THR B 1 80 ? 101.872 32.747 30.977 1.00 66.36 64 THR B O 1
ATOM 1816 N N . GLY B 1 81 ? 103.964 33.588 30.870 1.00 62.57 65 GLY B N 1
ATOM 1817 C CA . GLY B 1 81 ? 104.047 33.372 29.440 1.00 60.48 65 GLY B CA 1
ATOM 1818 C C . GLY B 1 81 ? 104.125 31.909 29.051 1.00 59.08 65 GLY B C 1
ATOM 1819 O O . GLY B 1 81 ? 104.221 31.595 27.867 1.00 61.54 65 GLY B O 1
ATOM 1820 N N . THR B 1 82 ? 104.073 31.008 30.025 1.00 55.94 66 THR B N 1
ATOM 1821 C CA . THR B 1 82 ? 104.171 29.586 29.719 1.00 53.47 66 THR B CA 1
ATOM 1822 C C . THR B 1 82 ? 102.857 28.819 29.842 1.00 50.98 66 THR B C 1
ATOM 1823 O O . THR B 1 82 ? 102.807 27.619 29.578 1.00 50.03 66 THR B O 1
ATOM 1827 N N . PHE B 1 83 ? 101.792 29.514 30.225 1.00 49.20 67 PHE B N 1
ATOM 1828 C CA . PHE B 1 83 ? 100.488 28.878 30.391 1.00 47.38 67 PHE B CA 1
ATOM 1829 C C . PHE B 1 83 ? 100.034 28.072 29.183 1.00 47.07 67 PHE B C 1
ATOM 1830 O O . PHE B 1 83 ? 99.688 26.895 29.304 1.00 48.00 67 PHE B O 1
ATOM 1838 N N . TYR B 1 84 ? 100.032 28.710 28.018 1.00 47.17 68 TYR B N 1
ATOM 1839 C CA . TYR B 1 84 ? 99.593 28.067 26.786 1.00 46.30 68 TYR B CA 1
ATOM 1840 C C . TYR B 1 84 ? 100.459 26.901 26.335 1.00 47.23 68 TYR B C 1
ATOM 1841 O O . TYR B 1 84 ? 100.381 26.453 25.192 1.00 48.42 68 TYR B O 1
ATOM 1850 N N . ASN B 1 85 ? 101.280 26.401 27.248 1.00 48.34 69 ASN B N 1
ATOM 1851 C CA . ASN B 1 85 ? 102.112 25.246 26.959 1.00 50.22 69 ASN B CA 1
ATOM 1852 C C . ASN B 1 85 ? 101.400 24.032 27.540 1.00 49.62 69 ASN B C 1
ATOM 1853 O O . ASN B 1 85 ? 101.802 22.894 27.302 1.00 49.96 69 ASN B O 1
ATOM 1858 N N . TYR B 1 86 ? 100.335 24.284 28.298 1.00 47.87 70 TYR B N 1
ATOM 1859 C CA . TYR B 1 86 ? 99.585 23.216 28.952 1.00 47.82 70 TYR B CA 1
ATOM 1860 C C . TYR B 1 86 ? 98.100 23.209 28.607 1.00 47.56 70 TYR B C 1
ATOM 1861 O O . TYR B 1 86 ? 97.434 22.185 28.735 1.00 47.44 70 TYR B O 1
ATOM 1870 N N . PHE B 1 87 ? 97.586 24.362 28.190 1.00 47.72 71 PHE B N 1
ATOM 1871 C CA . PHE B 1 87 ? 96.189 24.505 27.782 1.00 48.10 71 PHE B CA 1
ATOM 1872 C C . PHE B 1 87 ? 96.162 25.380 26.526 1.00 49.43 71 PHE B C 1
ATOM 1873 O O . PHE B 1 87 ? 96.879 26.379 26.441 1.00 49.91 71 PHE B O 1
ATOM 1881 N N . PRO B 1 88 ? 95.349 25.008 25.526 1.00 49.71 72 PRO B N 1
ATOM 1882 C CA . PRO B 1 88 ? 95.279 25.806 24.300 1.00 49.30 72 PRO B CA 1
ATOM 1883 C C . PRO B 1 88 ? 94.635 27.160 24.559 1.00 49.85 72 PRO B C 1
ATOM 1884 O O . PRO B 1 88 ? 94.964 28.154 23.910 1.00 50.93 72 PRO B O 1
ATOM 1888 N N . ASP B 1 89 ? 93.719 27.198 25.517 1.00 48.54 73 ASP B N 1
ATOM 1889 C CA . ASP B 1 89 ? 93.039 28.437 25.836 1.00 49.08 73 ASP B CA 1
ATOM 1890 C C . ASP B 1 89 ? 92.481 28.448 27.248 1.00 49.13 73 ASP B C 1
ATOM 1891 O O . ASP B 1 89 ? 92.645 27.497 28.010 1.00 48.95 73 ASP B O 1
ATOM 1896 N N . ARG B 1 90 ? 91.802 29.541 27.571 1.00 48.76 74 ARG B N 1
ATOM 1897 C CA . ARG B 1 90 ? 91.195 29.733 28.871 1.00 49.15 74 ARG B CA 1
ATOM 1898 C C . ARG B 1 90 ? 90.013 28.787 29.065 1.00 48.98 74 ARG B C 1
ATOM 1899 O O . ARG B 1 90 ? 89.876 28.171 30.115 1.00 49.30 74 ARG B O 1
ATOM 1907 N N . GLU B 1 91 ? 89.166 28.674 28.047 1.00 48.78 75 GLU B N 1
ATOM 1908 C CA . GLU B 1 91 ? 87.991 27.812 28.109 1.00 48.53 75 GLU B CA 1
ATOM 1909 C C . GLU B 1 91 ? 88.284 26.389 28.556 1.00 47.00 75 GLU B C 1
ATOM 1910 O O . GLU B 1 91 ? 87.566 25.847 29.392 1.00 45.58 75 GLU B O 1
ATOM 1916 N N . GLN B 1 92 ? 89.323 25.779 27.994 1.00 45.20 76 GLN B N 1
ATOM 1917 C CA . GLN B 1 92 ? 89.667 24.412 28.356 1.00 45.86 76 GLN B CA 1
ATOM 1918 C C . GLN B 1 92 ? 89.894 24.306 29.867 1.00 45.17 76 GLN B C 1
ATOM 1919 O O . GLN B 1 92 ? 89.379 23.392 30.520 1.00 46.31 76 GLN B O 1
ATOM 1925 N N . LEU B 1 93 ? 90.651 25.247 30.423 1.00 41.66 77 LEU B N 1
ATOM 1926 C CA . LEU B 1 93 ? 90.934 25.244 31.850 1.00 38.34 77 LEU B CA 1
ATOM 1927 C C . LEU B 1 93 ? 89.662 25.425 32.652 1.00 37.24 77 LEU B C 1
ATOM 1928 O O . LEU B 1 93 ? 89.486 24.809 33.697 1.00 36.97 77 LEU B O 1
ATOM 1933 N N . LEU B 1 94 ? 88.778 26.286 32.168 1.00 37.59 78 LEU B N 1
ATOM 1934 C CA . LEU B 1 94 ? 87.521 26.550 32.851 1.00 39.84 78 LEU B CA 1
ATOM 1935 C C . LEU B 1 94 ? 86.730 25.244 32.900 1.00 39.13 78 LEU B C 1
ATOM 1936 O O . LEU B 1 94 ? 86.160 24.870 33.926 1.00 39.44 78 LEU B O 1
ATOM 1941 N N . GLN B 1 95 ? 86.718 24.544 31.777 1.00 37.77 79 GLN B N 1
ATOM 1942 C CA . GLN B 1 95 ? 86.007 23.289 31.685 1.00 37.99 79 GLN B CA 1
ATOM 1943 C C . GLN B 1 95 ? 86.549 22.232 32.641 1.00 36.32 79 GLN B C 1
ATOM 1944 O O . GLN B 1 95 ? 85.776 21.470 33.226 1.00 37.10 79 GLN B O 1
ATOM 1950 N N . ALA B 1 96 ? 87.866 22.193 32.813 1.00 33.35 80 ALA B N 1
ATOM 1951 C CA . ALA B 1 96 ? 88.479 21.230 33.720 1.00 31.83 80 ALA B CA 1
ATOM 1952 C C . ALA B 1 96 ? 88.058 21.536 35.148 1.00 32.58 80 ALA B C 1
ATOM 1953 O O . ALA B 1 96 ? 87.780 20.626 35.923 1.0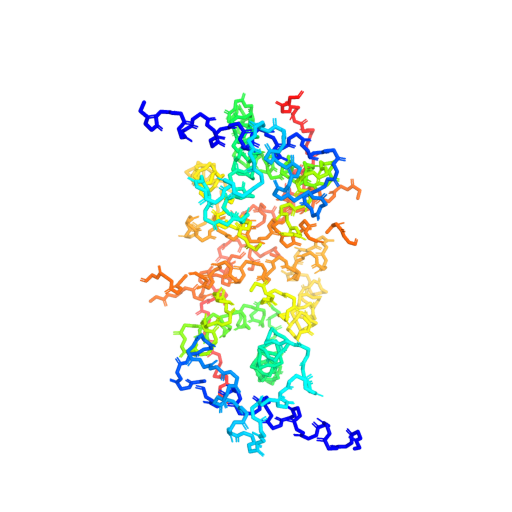0 34.42 80 ALA B O 1
ATOM 1955 N N . VAL B 1 97 ? 88.001 22.819 35.492 1.00 33.04 81 VAL B N 1
ATOM 1956 C CA . VAL B 1 97 ? 87.593 23.228 36.829 1.00 32.00 81 VAL B CA 1
ATOM 1957 C C . VAL B 1 97 ? 86.125 22.856 37.062 1.00 32.87 81 VAL B C 1
ATOM 1958 O O . VAL B 1 97 ? 85.757 22.400 38.146 1.00 34.28 81 VAL B O 1
ATOM 1962 N N . ALA B 1 98 ? 85.289 23.055 36.044 1.00 32.59 82 ALA B N 1
ATOM 1963 C CA . ALA B 1 98 ? 83.869 22.716 36.146 1.00 32.96 82 ALA B CA 1
ATOM 1964 C C . ALA B 1 98 ? 83.702 21.197 36.268 1.00 31.83 82 ALA B C 1
ATOM 1965 O O . ALA B 1 98 ? 82.871 20.721 37.038 1.00 30.37 82 ALA B O 1
ATOM 1967 N N . GLU B 1 99 ? 84.490 20.437 35.510 1.00 31.54 83 GLU B N 1
ATOM 1968 C CA . GLU B 1 99 ? 84.405 18.980 35.588 1.00 33.06 83 GLU B CA 1
ATOM 1969 C C . GLU B 1 99 ? 84.710 18.544 37.014 1.00 33.43 83 GLU B C 1
ATOM 1970 O O . GLU B 1 99 ? 84.025 17.685 37.578 1.00 35.06 83 GLU B O 1
ATOM 1976 N N . ASP B 1 100 ? 85.741 19.146 37.595 1.00 31.86 84 ASP B N 1
ATOM 1977 C CA . ASP B 1 100 ? 86.141 18.824 38.947 1.00 31.82 84 ASP B CA 1
ATOM 1978 C C . ASP B 1 100 ? 84.988 19.098 39.911 1.00 31.27 84 ASP B C 1
ATOM 1979 O O . ASP B 1 100 ? 84.692 18.287 40.783 1.00 32.63 84 ASP B O 1
ATOM 1984 N N . ALA B 1 101 ? 84.325 20.236 39.746 1.00 30.29 85 ALA B N 1
ATOM 1985 C CA . ALA B 1 101 ? 83.207 20.581 40.622 1.00 30.90 85 ALA B CA 1
ATOM 1986 C C . ALA B 1 101 ? 82.000 19.645 40.456 1.00 31.11 85 ALA B C 1
ATOM 1987 O O . ALA B 1 101 ? 81.437 19.161 41.439 1.00 29.67 85 ALA B O 1
ATOM 1989 N N . PHE B 1 102 ? 81.603 19.389 39.214 1.00 30.77 86 PHE B N 1
ATOM 1990 C CA . PHE B 1 102 ? 80.456 18.527 38.967 1.00 31.45 86 PHE B CA 1
ATOM 1991 C C . PHE B 1 102 ? 80.715 17.076 39.355 1.00 31.87 86 PHE B C 1
ATOM 1992 O O . PHE B 1 102 ? 79.831 16.406 39.892 1.00 32.39 86 PHE B O 1
ATOM 2000 N N . GLU B 1 103 ? 81.920 16.586 39.088 1.00 32.02 87 GLU B N 1
ATOM 2001 C CA . GLU B 1 103 ? 82.248 15.206 39.427 1.00 32.71 87 GLU B CA 1
ATOM 2002 C C . GLU B 1 103 ? 82.250 14.992 40.943 1.00 32.29 87 GLU B C 1
ATOM 2003 O O . GLU B 1 103 ? 81.823 13.949 41.425 1.00 32.74 87 GLU B O 1
ATOM 2009 N N . SER B 1 104 ? 82.719 15.979 41.693 1.00 31.40 88 SER B N 1
ATOM 2010 C CA . SER B 1 104 ? 82.749 15.858 43.143 1.00 32.76 88 SER B CA 1
ATOM 2011 C C . SER B 1 104 ? 81.352 15.615 43.683 1.00 33.03 88 SER B C 1
ATOM 2012 O O . SER B 1 104 ? 81.155 14.745 44.538 1.00 34.21 88 SER B O 1
ATOM 2015 N N . VAL B 1 105 ? 80.385 16.392 43.203 1.00 32.04 89 VAL B N 1
ATOM 2016 C CA . VAL B 1 105 ? 79.015 16.230 43.661 1.00 33.41 89 VAL B CA 1
ATOM 2017 C C . VAL B 1 105 ? 78.420 14.927 43.123 1.00 33.98 89 VAL B C 1
ATOM 2018 O O . VAL B 1 105 ? 77.697 14.227 43.829 1.00 34.32 89 VAL B O 1
ATOM 2022 N N . GLY B 1 106 ? 78.744 14.599 41.876 1.00 32.89 90 GLY B N 1
ATOM 2023 C CA . GLY B 1 106 ? 78.239 13.377 41.287 1.00 32.65 90 GLY B CA 1
ATOM 2024 C C . GLY B 1 106 ? 78.578 12.161 42.131 1.00 32.87 90 GLY B C 1
ATOM 2025 O O . GLY B 1 106 ? 77.728 11.302 42.358 1.00 32.51 90 GLY B O 1
ATOM 2026 N N . ILE B 1 107 ? 79.822 12.093 42.598 1.00 32.35 91 ILE B N 1
ATOM 2027 C CA . ILE B 1 107 ? 80.281 10.984 43.422 1.00 30.89 91 ILE B CA 1
ATOM 2028 C C . ILE B 1 107 ? 79.557 11.009 44.763 1.00 32.45 91 ILE B C 1
ATOM 2029 O O . ILE B 1 107 ? 79.141 9.963 45.271 1.00 31.07 91 ILE B O 1
ATOM 2034 N N . ALA B 1 108 ? 79.394 12.201 45.332 1.00 30.77 92 ALA B N 1
ATOM 2035 C CA . ALA B 1 108 ? 78.692 12.322 46.602 1.00 33.99 92 ALA B CA 1
ATOM 2036 C C . ALA B 1 108 ? 77.238 11.868 46.431 1.00 35.73 92 ALA B C 1
ATOM 2037 O O . ALA B 1 108 ? 76.702 11.171 47.283 1.00 36.42 92 ALA B O 1
ATOM 2039 N N . LEU B 1 109 ? 76.604 12.253 45.327 1.00 36.81 93 LEU B N 1
ATOM 2040 C CA . LEU B 1 109 ? 75.223 11.852 45.084 1.00 38.21 93 LEU B CA 1
ATOM 2041 C C . LEU B 1 109 ? 75.108 10.341 44.949 1.00 39.83 93 LEU B C 1
ATOM 2042 O O . LEU B 1 109 ? 74.147 9.745 45.439 1.00 41.50 93 LEU B O 1
ATOM 2047 N N . ASP B 1 110 ? 76.077 9.720 44.279 1.00 40.17 94 ASP B N 1
ATOM 2048 C CA . ASP B 1 110 ? 76.048 8.273 44.115 1.00 42.91 94 ASP B CA 1
ATOM 2049 C C . ASP B 1 110 ? 76.169 7.565 45.473 1.00 45.85 94 ASP B C 1
ATOM 2050 O O . ASP B 1 110 ? 75.663 6.462 45.646 1.00 46.46 94 ASP B O 1
ATOM 2055 N N . GLN B 1 111 ? 76.831 8.203 46.435 1.00 47.95 95 GLN B N 1
ATOM 2056 C CA . GLN B 1 111 ? 76.995 7.616 47.761 1.00 50.52 95 GLN B CA 1
ATOM 2057 C C . GLN B 1 111 ? 75.694 7.633 48.565 1.00 52.27 95 GLN B C 1
ATOM 2058 O O . GLN B 1 111 ? 75.330 6.636 49.184 1.00 53.19 95 GLN B O 1
ATOM 2064 N N . VAL B 1 112 ? 74.990 8.759 48.554 1.00 52.32 96 VAL B N 1
ATOM 2065 C CA . VAL B 1 112 ? 73.752 8.882 49.318 1.00 54.38 96 VAL B CA 1
ATOM 2066 C C . VAL B 1 112 ? 72.448 8.525 48.586 1.00 56.66 96 VAL B C 1
ATOM 2067 O O . VAL B 1 112 ? 71.892 7.439 48.764 1.00 57.90 96 VAL B O 1
ATOM 2071 N N . LEU B 1 113 ? 71.966 9.452 47.768 1.00 58.85 97 LEU B N 1
ATOM 2072 C CA . LEU B 1 113 ? 70.723 9.284 47.026 1.00 60.55 97 LEU B CA 1
ATOM 2073 C C . LEU B 1 113 ? 70.304 7.881 46.599 1.00 63.33 97 LEU B C 1
ATOM 2074 O O . LEU B 1 113 ? 69.277 7.377 47.052 1.00 64.48 97 LEU B O 1
ATOM 2079 N N . THR B 1 114 ? 71.083 7.249 45.728 1.00 65.73 98 THR B N 1
ATOM 2080 C CA . THR B 1 114 ? 70.734 5.917 45.227 1.00 65.70 98 THR B CA 1
ATOM 2081 C C . THR B 1 114 ? 70.328 4.897 46.298 1.00 65.54 98 THR B C 1
ATOM 2082 O O . THR B 1 114 ? 69.816 3.819 45.971 1.00 66.21 98 THR B O 1
ATOM 2086 N N . LYS B 1 115 ? 70.541 5.242 47.567 1.00 63.44 99 LYS B N 1
ATOM 2087 C CA . LYS B 1 115 ? 70.180 4.363 48.682 1.00 61.61 99 LYS B CA 1
ATOM 2088 C C . LYS B 1 115 ? 68.698 4.520 49.068 1.00 59.88 99 LYS B C 1
ATOM 2089 O O . LYS B 1 115 ? 68.244 4.001 50.089 1.00 58.30 99 LYS B O 1
ATOM 2095 N N . LEU B 1 116 ? 67.960 5.262 48.246 1.00 56.55 100 LEU B N 1
ATOM 2096 C CA . LEU B 1 116 ? 66.535 5.465 48.439 1.00 53.03 100 LEU B CA 1
ATOM 2097 C C . LEU B 1 116 ? 65.944 4.449 47.468 1.00 52.73 100 LEU B C 1
ATOM 2098 O O . LEU B 1 116 ? 66.559 4.143 46.446 1.00 52.86 100 LEU B O 1
ATOM 2103 N N . ASP B 1 117 ? 64.769 3.916 47.769 1.00 51.49 101 ASP B N 1
ATOM 2104 C CA . ASP B 1 117 ? 64.178 2.916 46.890 1.00 50.67 101 ASP B CA 1
ATOM 2105 C C . ASP B 1 117 ? 63.466 3.499 45.685 1.00 47.29 101 ASP B C 1
ATOM 2106 O O . ASP B 1 117 ? 63.523 2.937 44.599 1.00 49.21 101 ASP B O 1
ATOM 2111 N N . ASP B 1 118 ? 62.792 4.624 45.879 1.00 42.89 102 ASP B N 1
ATOM 2112 C CA . ASP B 1 118 ? 62.044 5.260 44.803 1.00 39.71 102 ASP B CA 1
ATOM 2113 C C . ASP B 1 118 ? 62.951 5.966 43.794 1.00 38.31 102 ASP B C 1
ATOM 2114 O O . ASP B 1 118 ? 63.618 6.955 44.119 1.00 37.62 102 ASP B O 1
ATOM 2119 N N . PRO B 1 119 ? 62.985 5.468 42.553 1.00 35.66 103 PRO B N 1
ATOM 2120 C CA . PRO B 1 119 ? 63.819 6.072 41.514 1.00 35.80 103 PRO B CA 1
ATOM 2121 C C . PRO B 1 119 ? 63.457 7.545 41.329 1.00 35.68 103 PRO B C 1
ATOM 2122 O O . PRO B 1 119 ? 64.309 8.377 41.014 1.00 36.95 103 PRO B O 1
ATOM 2126 N N . ALA B 1 120 ? 62.188 7.863 41.534 1.00 33.76 104 ALA B N 1
ATOM 2127 C CA . ALA B 1 120 ? 61.723 9.231 41.384 1.00 34.92 104 ALA B CA 1
ATOM 2128 C C . ALA B 1 120 ? 62.354 10.135 42.429 1.00 33.98 104 ALA B C 1
ATOM 2129 O O . ALA B 1 120 ? 62.597 11.308 42.164 1.00 34.07 104 ALA B O 1
ATOM 2131 N N . GLU B 1 121 ? 62.625 9.589 43.613 1.00 35.29 105 GLU B N 1
ATOM 2132 C CA . GLU B 1 121 ? 63.217 10.388 44.682 1.00 35.42 105 GLU B CA 1
ATOM 2133 C C . GLU B 1 121 ? 64.713 10.564 44.454 1.00 35.50 105 GLU B C 1
ATOM 2134 O O . GLU B 1 121 ? 65.290 11.594 44.805 1.00 35.74 105 GLU B O 1
ATOM 2140 N N . VAL B 1 122 ? 65.336 9.548 43.868 1.00 33.51 106 VAL B N 1
ATOM 2141 C CA . VAL B 1 122 ? 66.756 9.601 43.582 1.00 33.86 106 VAL B CA 1
ATOM 2142 C C . VAL B 1 122 ? 66.999 10.725 42.580 1.00 34.64 106 VAL B C 1
ATOM 2143 O O . VAL B 1 122 ? 67.869 11.575 42.774 1.00 33.47 106 VAL B O 1
ATOM 2147 N N . PHE B 1 123 ? 66.211 10.716 41.511 1.00 33.91 107 PHE B N 1
ATOM 2148 C CA . PHE B 1 123 ? 66.314 11.704 40.445 1.00 34.12 107 PHE B CA 1
ATOM 2149 C C . PHE B 1 123 ? 65.992 13.102 40.943 1.00 33.93 107 PHE B C 1
ATOM 2150 O O . PHE B 1 123 ? 66.738 14.051 40.688 1.00 35.06 107 PHE B O 1
ATOM 2158 N N . ALA B 1 124 ? 64.881 13.222 41.661 1.00 33.00 108 ALA B N 1
ATOM 2159 C CA . ALA B 1 124 ? 64.457 14.502 42.202 1.00 32.30 108 ALA B CA 1
ATOM 2160 C C . ALA B 1 124 ? 65.465 15.044 43.206 1.00 31.93 108 ALA B C 1
ATOM 2161 O O . ALA B 1 124 ? 65.828 16.218 43.164 1.00 33.82 108 ALA B O 1
ATOM 2163 N N . GLY B 1 125 ? 65.910 14.182 44.112 1.00 31.41 109 GLY B N 1
ATOM 2164 C CA . GLY B 1 125 ? 66.862 14.599 45.122 1.00 29.67 109 GLY B CA 1
ATOM 2165 C C . GLY B 1 125 ? 68.174 15.052 44.518 1.00 29.55 109 GLY B C 1
ATOM 2166 O O . GLY B 1 125 ? 68.781 16.027 44.977 1.00 28.85 109 GLY B O 1
ATOM 2167 N N . SER B 1 126 ? 68.624 14.335 43.496 1.00 27.79 110 SER B N 1
ATOM 2168 C CA . SER B 1 126 ? 69.863 14.683 42.832 1.00 30.89 110 SER B CA 1
ATOM 2169 C C . SER B 1 126 ? 69.739 16.089 42.256 1.00 32.06 110 SER B C 1
ATOM 2170 O O . SER B 1 126 ? 70.612 16.941 42.466 1.00 31.24 110 SER B O 1
ATOM 2173 N N . LEU B 1 127 ? 68.645 16.329 41.536 1.00 32.07 111 LEU B N 1
ATOM 2174 C CA . LEU B 1 127 ? 68.421 17.630 40.929 1.00 31.26 111 LEU B CA 1
ATOM 2175 C C . LEU B 1 127 ? 68.327 18.736 41.969 1.00 31.70 111 LEU B C 1
ATOM 2176 O O . LEU B 1 127 ? 68.880 19.821 41.777 1.00 32.68 111 LEU B O 1
ATOM 2181 N N . ARG B 1 128 ? 67.649 18.465 43.080 1.00 32.97 112 ARG B N 1
ATOM 2182 C CA . ARG B 1 128 ? 67.519 19.477 44.120 1.00 34.93 112 ARG B CA 1
ATOM 2183 C C . ARG B 1 128 ? 68.886 19.849 44.686 1.00 36.33 112 ARG B C 1
ATOM 2184 O O . ARG B 1 128 ? 69.128 21.010 45.014 1.00 38.00 112 ARG B O 1
ATOM 2192 N N . HIS B 1 129 ? 69.784 18.873 44.788 1.00 36.73 113 HIS B N 1
ATOM 2193 C CA . HIS B 1 129 ? 71.125 19.164 45.289 1.00 37.77 113 HIS B CA 1
ATOM 2194 C C . HIS B 1 129 ? 71.887 20.067 44.315 1.00 37.50 113 HIS B C 1
ATOM 2195 O O . HIS B 1 129 ? 72.604 20.969 44.743 1.00 37.25 113 HIS B O 1
ATOM 2202 N N . LEU B 1 130 ? 71.739 19.818 43.011 1.00 35.82 114 LEU B N 1
ATOM 2203 C CA . LEU B 1 130 ? 72.426 20.630 42.012 1.00 35.40 114 LEU B CA 1
ATOM 2204 C C . LEU B 1 130 ? 71.936 22.071 42.105 1.00 36.09 114 LEU B C 1
ATOM 2205 O O . LEU B 1 130 ? 72.737 23.002 42.131 1.00 35.80 114 LEU B O 1
ATOM 2210 N N . VAL B 1 131 ? 70.625 22.262 42.193 1.00 37.25 115 VAL B N 1
ATOM 2211 C CA . VAL B 1 131 ? 70.092 23.612 42.289 1.00 38.00 115 VAL B CA 1
ATOM 2212 C C . VAL B 1 131 ? 70.597 24.332 43.536 1.00 40.83 115 VAL B C 1
ATOM 2213 O O . VAL B 1 131 ? 71.064 25.467 43.446 1.00 41.23 115 VAL B O 1
ATOM 2217 N N . ARG B 1 132 ? 70.517 23.680 44.695 1.00 43.27 116 ARG B N 1
ATOM 2218 C CA . ARG B 1 132 ? 70.981 24.300 45.939 1.00 46.01 116 ARG B CA 1
ATOM 2219 C C . ARG B 1 132 ? 72.470 24.627 45.880 1.00 46.91 116 ARG B C 1
ATOM 2220 O O . ARG B 1 132 ? 72.904 25.668 46.365 1.00 47.63 116 ARG B O 1
ATOM 2228 N N . HIS B 1 133 ? 73.256 23.750 45.275 1.00 48.45 117 HIS B N 1
ATOM 2229 C CA . HIS B 1 133 ? 74.681 24.002 45.175 1.00 51.00 117 HIS B CA 1
ATOM 2230 C C . HIS B 1 133 ? 74.939 25.216 44.288 1.00 52.39 117 HIS B C 1
ATOM 2231 O O . HIS B 1 133 ? 75.898 25.957 44.494 1.00 53.27 117 HIS B O 1
ATOM 2238 N N . SER B 1 134 ? 74.078 25.413 43.296 1.00 52.52 118 SER B N 1
ATOM 2239 C CA . SER B 1 134 ? 74.227 26.528 42.375 1.00 52.69 118 SER B CA 1
ATOM 2240 C C . SER B 1 134 ? 73.945 27.868 43.024 1.00 54.12 118 SER B C 1
ATOM 2241 O O . SER B 1 134 ? 74.562 28.869 42.679 1.00 56.09 118 SER B O 1
ATOM 2244 N N . LEU B 1 135 ? 73.019 27.890 43.970 1.00 55.41 119 LEU B N 1
ATOM 2245 C CA . LEU B 1 135 ? 72.668 29.131 44.640 1.00 57.63 119 LEU B CA 1
ATOM 2246 C C . LEU B 1 135 ? 73.538 29.391 45.857 1.00 59.83 119 LEU B C 1
ATOM 2247 O O . LEU B 1 135 ? 73.368 30.402 46.538 1.00 61.31 119 LEU B O 1
ATOM 2252 N N . GLU B 1 136 ? 74.473 28.490 46.136 1.00 62.08 120 GLU B N 1
ATOM 2253 C CA . GLU B 1 136 ? 75.329 28.658 47.303 1.00 63.80 120 GLU B CA 1
ATOM 2254 C C . GLU B 1 136 ? 76.824 28.699 47.005 1.00 63.94 120 GLU B C 1
ATOM 2255 O O . GLU B 1 136 ? 77.582 29.289 47.763 1.00 64.07 120 GLU B O 1
ATOM 2261 N N . ASP B 1 137 ? 77.250 28.075 45.911 1.00 65.19 121 ASP B N 1
ATOM 2262 C CA . ASP B 1 137 ? 78.666 28.076 45.544 1.00 66.81 121 ASP B CA 1
ATOM 2263 C C . ASP B 1 137 ? 78.971 29.163 44.526 1.00 65.98 121 ASP B C 1
ATOM 2264 O O . ASP B 1 137 ? 78.492 29.120 43.391 1.00 66.38 121 ASP B O 1
ATOM 2269 N N . ARG B 1 138 ? 79.774 30.135 44.947 1.00 64.23 122 ARG B N 1
ATOM 2270 C CA . ARG B 1 138 ? 80.168 31.250 44.098 1.00 62.36 122 ARG B CA 1
ATOM 2271 C C . ARG B 1 138 ? 80.645 30.729 42.757 1.00 61.01 122 ARG B C 1
ATOM 2272 O O . ARG B 1 138 ? 80.198 31.172 41.703 1.00 61.20 122 ARG B O 1
ATOM 2280 N N . ILE B 1 139 ? 81.560 29.772 42.816 1.00 59.42 123 ILE B N 1
ATOM 2281 C CA . ILE B 1 139 ? 82.146 29.183 41.625 1.00 57.17 123 ILE B CA 1
ATOM 2282 C C . ILE B 1 139 ? 81.103 28.491 40.745 1.00 54.47 123 ILE B C 1
ATOM 2283 O O . ILE B 1 139 ? 81.188 28.553 39.521 1.00 53.26 123 ILE B O 1
ATOM 2288 N N . TRP B 1 140 ? 80.115 27.847 41.364 1.00 53.19 124 TRP B N 1
ATOM 2289 C CA . TRP B 1 140 ? 79.059 27.163 40.615 1.00 51.28 124 TRP B CA 1
ATOM 2290 C C . TRP B 1 140 ? 78.210 28.157 39.843 1.00 51.81 124 TRP B C 1
ATOM 2291 O O . TRP B 1 140 ? 77.996 28.004 38.640 1.00 52.30 124 TRP B O 1
ATOM 2302 N N . GLY B 1 141 ? 77.718 29.172 40.544 1.00 51.38 125 GLY B N 1
ATOM 2303 C CA . GLY B 1 141 ? 76.908 30.177 39.891 1.00 52.08 125 GLY B CA 1
ATOM 2304 C C . GLY B 1 141 ? 77.650 30.720 38.691 1.00 52.63 125 GLY B C 1
ATOM 2305 O O . GLY B 1 141 ? 77.053 31.036 37.666 1.00 54.68 125 GLY B O 1
ATOM 2306 N N . GLY B 1 142 ? 78.966 30.824 38.819 1.00 52.34 126 GLY B N 1
ATOM 2307 C CA . GLY B 1 142 ? 79.773 31.325 37.727 1.00 53.18 126 GLY B CA 1
ATOM 2308 C C . GLY B 1 142 ? 79.778 30.377 36.545 1.00 54.68 126 GLY B C 1
ATOM 2309 O O . GLY B 1 142 ? 79.842 30.818 35.401 1.00 56.17 126 GLY B O 1
ATOM 2310 N N . PHE B 1 143 ? 79.715 29.076 36.810 1.00 55.85 127 PHE B N 1
ATOM 2311 C CA . PHE B 1 143 ? 79.712 28.092 35.732 1.00 57.83 127 PHE B CA 1
ATOM 2312 C C . PHE B 1 143 ? 78.453 28.218 34.875 1.00 57.72 127 PHE B C 1
ATOM 2313 O O . PHE B 1 143 ? 78.522 28.262 33.648 1.00 56.68 127 PHE B O 1
ATOM 2321 N N . PHE B 1 144 ? 77.302 28.280 35.534 1.00 57.90 128 PHE B N 1
ATOM 2322 C CA . PHE B 1 144 ? 76.025 28.365 34.836 1.00 58.65 128 PHE B CA 1
ATOM 2323 C C . PHE B 1 144 ? 75.733 29.659 34.092 1.00 60.89 128 PHE B C 1
ATOM 2324 O O . PHE B 1 144 ? 74.842 29.692 33.248 1.00 61.03 128 PHE B O 1
ATOM 2332 N N . ILE B 1 145 ? 76.477 30.719 34.388 1.00 64.42 129 ILE B N 1
ATOM 2333 C CA . ILE B 1 145 ? 76.253 31.994 33.715 1.00 67.56 129 ILE B CA 1
ATOM 2334 C C . ILE B 1 145 ? 77.330 32.308 32.680 1.00 69.96 129 ILE B C 1
ATOM 2335 O O . ILE B 1 145 ? 77.044 32.343 31.485 1.00 70.57 129 ILE B O 1
ATOM 2340 N N . GLN B 1 146 ? 78.564 32.521 33.137 1.00 72.20 130 GLN B N 1
ATOM 2341 C CA . GLN B 1 146 ? 79.682 32.843 32.248 1.00 74.69 130 GLN B CA 1
ATOM 2342 C C . GLN B 1 146 ? 80.262 31.677 31.443 1.00 75.16 130 GLN B C 1
ATOM 2343 O O . GLN B 1 146 ? 81.365 31.791 30.905 1.00 76.06 130 GLN B O 1
ATOM 2357 N N . GLY B 1 148 ? 79.202 28.956 28.390 1.00 69.14 132 GLY B N 1
ATOM 2358 C CA . GLY B 1 148 ? 78.249 28.420 27.434 1.00 64.15 132 GLY B CA 1
ATOM 2359 C C . GLY B 1 148 ? 78.454 26.935 27.225 1.00 59.79 132 GLY B C 1
ATOM 2360 O O . GLY B 1 148 ? 77.598 26.246 26.672 1.00 58.43 132 GLY B O 1
ATOM 2361 N N . ALA B 1 149 ? 79.604 26.447 27.669 1.00 55.69 133 ALA B N 1
ATOM 2362 C CA . ALA B 1 149 ? 79.923 25.043 27.536 1.00 52.45 133 ALA B CA 1
ATOM 2363 C C . ALA B 1 149 ? 79.471 24.284 28.780 1.00 49.22 133 ALA B C 1
ATOM 2364 O O . ALA B 1 149 ? 79.863 23.136 28.987 1.00 50.34 133 ALA B O 1
ATOM 2366 N N . ALA B 1 150 ? 78.643 24.917 29.606 1.00 44.41 134 ALA B N 1
ATOM 2367 C CA . ALA B 1 150 ? 78.151 24.259 30.814 1.00 42.04 134 ALA B CA 1
ATOM 2368 C C . ALA B 1 150 ? 77.430 22.964 30.451 1.00 39.84 134 ALA B C 1
ATOM 2369 O O . ALA B 1 150 ? 77.667 21.920 31.050 1.00 38.91 134 ALA B O 1
ATOM 2371 N N . HIS B 1 151 ? 76.564 23.035 29.450 1.00 39.08 135 HIS B N 1
ATOM 2372 C CA . HIS B 1 151 ? 75.809 21.868 29.031 1.00 37.02 135 HIS B CA 1
ATOM 2373 C C . HIS B 1 151 ? 76.693 20.684 28.657 1.00 37.01 135 HIS B C 1
ATOM 2374 O O . HIS B 1 151 ? 76.499 19.581 29.158 1.00 38.01 135 HIS B O 1
ATOM 2381 N N . PRO B 1 152 ? 77.671 20.889 27.760 1.00 37.66 136 PRO B N 1
ATOM 2382 C CA . PRO B 1 152 ? 78.552 19.780 27.364 1.00 36.35 136 PRO B CA 1
ATOM 2383 C C . PRO B 1 152 ? 79.310 19.169 28.549 1.00 36.06 136 PRO B C 1
ATOM 2384 O O . PRO B 1 152 ? 79.512 17.955 28.602 1.00 36.76 136 PRO B O 1
ATOM 2388 N N . VAL B 1 153 ? 79.744 20.011 29.485 1.00 35.18 137 VAL B N 1
ATOM 2389 C CA . VAL B 1 153 ? 80.469 19.535 30.660 1.00 34.86 137 VAL B CA 1
ATOM 2390 C C . VAL B 1 153 ? 79.529 18.713 31.536 1.00 33.85 137 VAL B C 1
ATOM 2391 O O . VAL B 1 153 ? 79.861 17.609 31.953 1.00 34.35 137 VAL B O 1
ATOM 2395 N N . LEU B 1 154 ? 78.351 19.255 31.810 1.00 34.23 138 LEU B N 1
ATOM 2396 C CA . LEU B 1 154 ? 77.372 18.544 32.611 1.00 34.33 138 LEU B CA 1
ATOM 2397 C C . LEU B 1 154 ? 77.078 17.180 31.990 1.00 34.96 138 LEU B C 1
ATOM 2398 O O . LEU B 1 154 ? 76.961 16.180 32.697 1.00 35.46 138 LEU B O 1
ATOM 2411 N N . ARG B 1 156 ? 79.067 15.318 30.116 1.00 36.64 140 ARG B N 1
ATOM 2412 C CA . ARG B 1 156 ? 80.194 14.394 30.186 1.00 35.97 140 ARG B CA 1
ATOM 2413 C C . ARG B 1 156 ? 80.316 13.790 31.575 1.00 35.40 140 ARG B C 1
ATOM 2414 O O . ARG B 1 156 ? 80.653 12.621 31.725 1.00 35.31 140 ARG B O 1
ATOM 2422 N N . ILE B 1 157 ? 80.050 14.600 32.590 1.00 34.64 141 ILE B N 1
ATOM 2423 C CA . ILE B 1 157 ? 80.194 14.163 33.971 1.00 34.75 141 ILE B CA 1
ATOM 2424 C C . ILE B 1 157 ? 78.950 13.633 34.667 1.00 33.90 141 ILE B C 1
ATOM 2425 O O . ILE B 1 157 ? 78.988 12.544 35.236 1.00 34.03 141 ILE B O 1
ATOM 2430 N N . LEU B 1 158 ? 77.855 14.390 34.635 1.00 33.81 142 LEU B N 1
ATOM 2431 C CA . LEU B 1 158 ? 76.630 13.966 35.312 1.00 32.91 142 LEU B CA 1
ATOM 2432 C C . LEU B 1 158 ? 75.611 13.277 34.413 1.00 33.47 142 LEU B C 1
ATOM 2433 O O . LEU B 1 158 ? 74.682 12.637 34.903 1.00 33.93 142 LEU B O 1
ATOM 2438 N N . GLY B 1 159 ? 75.792 13.392 33.102 1.00 32.55 143 GLY B N 1
ATOM 2439 C CA . GLY B 1 159 ? 74.854 12.779 32.183 1.00 30.99 143 GLY B CA 1
ATOM 2440 C C . GLY B 1 159 ? 74.725 11.278 32.360 1.00 32.25 143 GLY B C 1
ATOM 2441 O O . GLY B 1 159 ? 73.607 10.754 32.457 1.00 34.39 143 GLY B O 1
ATOM 2442 N N . PRO B 1 160 ? 75.853 10.547 32.399 1.00 30.90 144 PRO B N 1
ATOM 2443 C CA . PRO B 1 160 ? 75.788 9.091 32.563 1.00 29.85 144 PRO B CA 1
ATOM 2444 C C . PRO B 1 160 ? 75.097 8.694 33.857 1.00 30.55 144 PRO B C 1
ATOM 2445 O O . PRO B 1 160 ? 74.448 7.650 33.923 1.00 32.21 144 PRO B O 1
ATOM 2449 N N . ARG B 1 161 ? 75.228 9.533 34.881 1.00 29.60 145 ARG B N 1
ATOM 2450 C CA . ARG B 1 161 ? 74.600 9.252 36.168 1.00 29.31 145 ARG B CA 1
ATOM 2451 C C . ARG B 1 161 ? 73.094 9.487 36.098 1.00 30.49 145 ARG B C 1
ATOM 2452 O O . ARG B 1 161 ? 72.299 8.703 36.626 1.00 30.26 145 ARG B O 1
ATOM 2460 N N . ALA B 1 162 ? 72.708 10.577 35.447 1.00 31.33 146 ALA B N 1
ATOM 2461 C CA . ALA B 1 162 ? 71.301 10.916 35.314 1.00 31.07 146 ALA B CA 1
ATOM 2462 C C . ALA B 1 162 ? 70.620 9.879 34.435 1.00 31.92 146 ALA B C 1
ATOM 2463 O O . ALA B 1 162 ? 69.533 9.410 34.744 1.00 32.46 146 ALA B O 1
ATOM 2465 N N . ARG B 1 163 ? 71.270 9.518 33.340 1.00 31.70 147 ARG B N 1
ATOM 2466 C CA . ARG B 1 163 ? 70.701 8.542 32.431 1.00 33.52 147 ARG B CA 1
ATOM 2467 C C . ARG B 1 163 ? 70.454 7.240 33.193 1.00 33.67 147 ARG B C 1
ATOM 2468 O O . ARG B 1 163 ? 69.411 6.605 33.040 1.00 34.08 147 ARG B O 1
ATOM 2476 N N . ARG B 1 164 ? 71.420 6.854 34.018 1.00 33.87 148 ARG B N 1
ATOM 2477 C CA . ARG B 1 164 ? 71.321 5.640 34.814 1.00 34.08 148 ARG B CA 1
ATOM 2478 C C . ARG B 1 164 ? 70.084 5.710 35.698 1.00 33.42 148 ARG B C 1
ATOM 2479 O O . ARG B 1 164 ? 69.265 4.790 35.719 1.00 31.99 148 ARG B O 1
ATOM 2487 N N . ASP B 1 165 ? 69.967 6.808 36.438 1.00 32.98 149 ASP B N 1
ATOM 2488 C CA . ASP B 1 165 ? 68.837 6.992 37.327 1.00 35.40 149 ASP B CA 1
ATOM 2489 C C . ASP B 1 165 ? 67.523 6.946 36.551 1.00 34.96 149 ASP B C 1
ATOM 2490 O O . ASP B 1 165 ? 66.552 6.350 37.009 1.00 36.74 149 ASP B O 1
ATOM 2495 N N . LEU B 1 166 ? 67.492 7.559 35.374 1.00 33.27 150 LEU B N 1
ATOM 2496 C CA . LEU B 1 166 ? 66.288 7.554 34.558 1.00 32.23 150 LEU B CA 1
ATOM 2497 C C . LEU B 1 166 ? 65.985 6.163 34.012 1.00 33.51 150 LEU B C 1
ATOM 2498 O O . LEU B 1 166 ? 64.831 5.743 33.989 1.00 35.21 150 LEU B O 1
ATOM 2503 N N . LEU B 1 167 ? 67.014 5.445 33.573 1.00 34.36 151 LEU B N 1
ATOM 2504 C CA . LEU B 1 167 ? 66.818 4.098 33.057 1.00 35.07 151 LEU B CA 1
ATOM 2505 C C . LEU B 1 167 ? 66.223 3.225 34.154 1.00 37.07 151 LEU B C 1
ATOM 2506 O O . LEU B 1 167 ? 65.345 2.399 33.911 1.00 36.35 151 LEU B O 1
ATOM 2511 N N . HIS B 1 168 ? 66.729 3.412 35.366 1.00 38.36 152 HIS B N 1
ATOM 2512 C CA . HIS B 1 168 ? 66.265 2.675 36.530 1.00 39.15 152 HIS B CA 1
ATOM 2513 C C . HIS B 1 168 ? 64.756 2.912 36.701 1.00 40.69 152 HIS B C 1
ATOM 2514 O O . HIS B 1 168 ? 63.978 1.969 36.846 1.00 40.23 152 HIS B O 1
ATOM 2521 N N . GLY B 1 169 ? 64.349 4.177 36.657 1.00 41.18 153 GLY B N 1
ATOM 2522 C CA . GLY B 1 169 ? 62.944 4.507 36.804 1.00 42.39 153 GLY B CA 1
ATOM 2523 C C . GLY B 1 169 ? 62.080 3.981 35.670 1.00 43.06 153 GLY B C 1
ATOM 2524 O O . GLY B 1 169 ? 60.890 3.720 35.846 1.00 43.03 153 GLY B O 1
ATOM 2525 N N . LEU B 1 170 ? 62.677 3.829 34.497 1.00 43.04 154 LEU B N 1
ATOM 2526 C CA . LEU B 1 170 ? 61.948 3.328 33.345 1.00 44.56 154 LEU B CA 1
ATOM 2527 C C . LEU B 1 170 ? 61.705 1.830 33.527 1.00 45.91 154 LEU B C 1
ATOM 2528 O O . LEU B 1 170 ? 60.604 1.335 33.286 1.00 46.27 154 LEU B O 1
ATOM 2533 N N . GLU B 1 171 ? 62.738 1.121 33.975 1.00 46.73 155 GLU B N 1
ATOM 2534 C CA . GLU B 1 171 ? 62.661 -0.317 34.192 1.00 46.27 155 GLU B CA 1
ATOM 2535 C C . GLU B 1 171 ? 61.627 -0.700 35.249 1.00 45.76 155 GLU B C 1
ATOM 2536 O O . GLU B 1 171 ? 61.003 -1.749 35.144 1.00 46.57 155 GLU B O 1
ATOM 2542 N N . THR B 1 172 ? 61.450 0.132 36.271 1.00 43.28 156 THR B N 1
ATOM 2543 C CA . THR B 1 172 ? 60.487 -0.184 37.320 1.00 41.79 156 THR B CA 1
ATOM 2544 C C . THR B 1 172 ? 59.088 0.377 37.066 1.00 42.08 156 THR B C 1
ATOM 2545 O O . THR B 1 172 ? 58.227 0.325 37.951 1.00 41.36 156 THR B O 1
ATOM 2549 N N . GLY B 1 173 ? 58.866 0.917 35.868 1.00 41.25 157 GLY B N 1
ATOM 2550 C CA . GLY B 1 173 ? 57.571 1.483 35.533 1.00 38.95 157 GLY B CA 1
ATOM 2551 C C . GLY B 1 173 ? 57.250 2.799 36.229 1.00 38.45 157 GLY B C 1
ATOM 2552 O O . GLY B 1 173 ? 56.123 3.292 36.146 1.00 38.86 157 GLY B O 1
ATOM 2553 N N . ARG B 1 174 ? 58.227 3.372 36.923 1.00 37.47 158 ARG B N 1
ATOM 2554 C CA . ARG B 1 174 ? 58.025 4.637 37.622 1.00 35.99 158 ARG B CA 1
ATOM 2555 C C . ARG B 1 174 ? 57.979 5.811 36.641 1.00 36.03 158 ARG B C 1
ATOM 2556 O O . ARG B 1 174 ? 57.252 6.774 36.855 1.00 37.13 158 ARG B O 1
ATOM 2564 N N . PHE B 1 175 ? 58.760 5.725 35.568 1.00 35.94 159 PHE B N 1
ATOM 2565 C CA . PHE B 1 175 ? 58.813 6.787 34.574 1.00 36.95 159 PHE B CA 1
ATOM 2566 C C . PHE B 1 175 ? 58.312 6.339 33.209 1.00 39.66 159 PHE B C 1
ATOM 2567 O O . PHE B 1 175 ? 58.308 5.147 32.894 1.00 41.96 159 PHE B O 1
ATOM 2575 N N . THR B 1 176 ? 57.908 7.315 32.400 1.00 40.57 160 THR B N 1
ATOM 2576 C CA . THR B 1 176 ? 57.467 7.071 31.034 1.00 42.21 160 THR B CA 1
ATOM 2577 C C . THR B 1 176 ? 58.367 7.963 30.189 1.00 41.89 160 THR B C 1
ATOM 2578 O O . THR B 1 176 ? 58.287 9.187 30.277 1.00 42.61 160 THR B O 1
ATOM 2582 N N . ILE B 1 177 ? 59.227 7.351 29.385 1.00 41.61 161 ILE B N 1
ATOM 2583 C CA . ILE B 1 177 ? 60.162 8.101 28.558 1.00 42.19 161 ILE B CA 1
ATOM 2584 C C . ILE B 1 177 ? 60.290 7.455 27.192 1.00 43.95 161 ILE B C 1
ATOM 2585 O O . ILE B 1 177 ? 60.530 6.254 27.096 1.00 46.63 161 ILE B O 1
ATOM 2590 N N . GLU B 1 178 ? 60.159 8.250 26.134 1.00 46.06 162 GLU B N 1
ATOM 2591 C CA . GLU B 1 178 ? 60.258 7.714 24.778 1.00 47.60 162 GLU B CA 1
ATOM 2592 C C . GLU B 1 178 ? 61.695 7.667 24.275 1.00 47.22 162 GLU B C 1
ATOM 2593 O O . GLU B 1 178 ? 62.063 6.772 23.515 1.00 47.41 162 GLU B O 1
ATOM 2599 N N . ASP B 1 179 ? 62.505 8.638 24.688 1.00 46.17 163 ASP B N 1
ATOM 2600 C CA . ASP B 1 179 ? 63.901 8.674 24.273 1.00 44.85 163 ASP B CA 1
ATOM 2601 C C . ASP B 1 179 ? 64.780 9.047 25.466 1.00 43.43 163 ASP B C 1
ATOM 2602 O O . ASP B 1 179 ? 64.742 10.174 25.964 1.00 41.07 163 ASP B O 1
ATOM 2607 N N . LEU B 1 180 ? 65.579 8.082 25.902 1.00 42.20 164 LEU B N 1
ATOM 2608 C CA . LEU B 1 180 ? 66.458 8.228 27.048 1.00 41.69 164 LEU B CA 1
ATOM 2609 C C . LEU B 1 180 ? 67.525 9.318 26.936 1.00 41.50 164 LEU B C 1
ATOM 2610 O O . LEU B 1 180 ? 67.797 10.030 27.909 1.00 42.16 164 LEU B O 1
ATOM 2615 N N . ASP B 1 181 ? 68.142 9.444 25.765 1.00 39.36 165 ASP B N 1
ATOM 2616 C CA . ASP B 1 181 ? 69.161 10.464 25.571 1.00 38.92 165 ASP B CA 1
ATOM 2617 C C . ASP B 1 181 ? 68.527 11.844 25.577 1.00 38.14 165 ASP B C 1
ATOM 2618 O O . ASP B 1 181 ? 69.100 12.803 26.105 1.00 36.86 165 ASP B O 1
ATOM 2623 N N . LEU B 1 182 ? 67.333 11.940 25.002 1.00 37.48 166 LEU B N 1
ATOM 2624 C CA . LEU B 1 182 ? 66.613 13.199 24.955 1.00 35.81 166 LEU B CA 1
ATOM 2625 C C . LEU B 1 182 ? 66.272 13.663 26.366 1.00 36.61 166 LEU B C 1
ATOM 2626 O O . LEU B 1 182 ? 66.482 14.821 26.713 1.00 36.92 166 LEU B O 1
ATOM 2631 N N . ALA B 1 183 ? 65.750 12.757 27.186 1.00 36.07 167 ALA B N 1
ATOM 2632 C CA . ALA B 1 183 ? 65.383 13.116 28.549 1.00 36.63 167 ALA B CA 1
ATOM 2633 C C . ALA B 1 183 ? 66.602 13.570 29.328 1.00 36.15 167 ALA B C 1
ATOM 2634 O O . ALA B 1 183 ? 66.530 14.498 30.128 1.00 36.49 167 ALA B O 1
ATOM 2636 N N . THR B 1 184 ? 67.730 12.921 29.099 1.00 36.36 168 THR B N 1
ATOM 2637 C CA . THR B 1 184 ? 68.941 13.303 29.810 1.00 38.27 168 THR B CA 1
ATOM 2638 C C . THR B 1 184 ? 69.415 14.697 29.394 1.00 37.77 168 THR B C 1
ATOM 2639 O O . THR B 1 184 ? 69.685 15.550 30.238 1.00 38.75 168 THR B O 1
ATOM 2643 N N . THR B 1 185 ? 69.504 14.932 28.092 1.00 37.09 169 THR B N 1
ATOM 2644 C CA . THR B 1 185 ? 69.971 16.221 27.621 1.00 38.21 169 THR B CA 1
ATOM 2645 C C . THR B 1 185 ? 69.000 17.362 27.939 1.00 38.50 169 THR B C 1
ATOM 2646 O O . THR B 1 185 ? 69.432 18.474 28.248 1.00 37.93 169 THR B O 1
ATOM 2650 N N . CYS B 1 186 ? 67.697 17.091 27.888 1.00 37.93 170 CYS B N 1
ATOM 2651 C CA . CYS B 1 186 ? 66.707 18.124 28.189 1.00 39.36 170 CYS B CA 1
ATOM 2652 C C . CYS B 1 186 ? 66.728 18.491 29.665 1.00 39.32 170 CYS B C 1
ATOM 2653 O O . CYS B 1 186 ? 66.511 19.650 30.034 1.00 39.09 170 CYS B O 1
ATOM 2656 N N . THR B 1 187 ? 66.984 17.495 30.506 1.00 37.75 171 THR B N 1
ATOM 2657 C CA . THR B 1 187 ? 67.050 17.710 31.942 1.00 36.76 171 THR B CA 1
ATOM 2658 C C . THR B 1 187 ? 68.121 18.759 32.242 1.00 36.08 171 THR B C 1
ATOM 2659 O O . THR B 1 187 ? 67.874 19.721 32.963 1.00 37.62 171 THR B O 1
ATOM 2663 N N . PHE B 1 188 ? 69.310 18.581 31.676 1.00 33.93 172 PHE B N 1
ATOM 2664 C CA . PHE B 1 188 ? 70.377 19.533 31.917 1.00 33.42 172 PHE B CA 1
ATOM 2665 C C . PHE B 1 188 ? 70.177 20.877 31.205 1.00 34.19 172 PHE B C 1
ATOM 2666 O O . PHE B 1 188 ? 70.629 21.921 31.691 1.00 34.33 172 PHE B O 1
ATOM 2674 N N . GLY B 1 189 ? 69.486 20.858 30.070 1.00 34.00 173 GLY B N 1
ATOM 2675 C CA . GLY B 1 189 ? 69.209 22.098 29.377 1.00 32.74 173 GLY B CA 1
ATOM 2676 C C . GLY B 1 189 ? 68.290 22.913 30.271 1.00 32.65 173 GLY B C 1
ATOM 2677 O 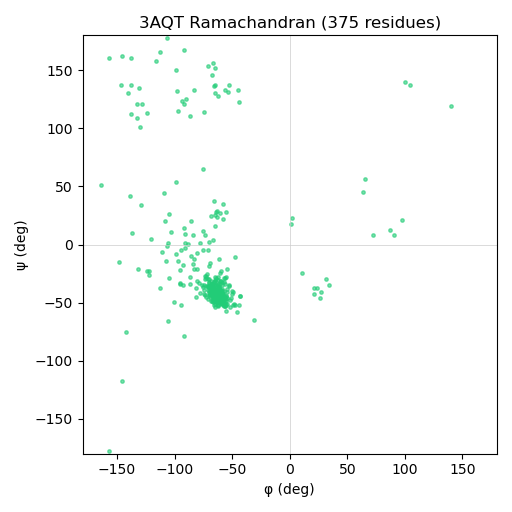O . GLY B 1 189 ? 68.467 24.123 30.428 1.00 32.00 173 GLY B O 1
ATOM 2678 N N . SER B 1 190 ? 67.314 22.235 30.875 1.00 32.50 174 SER B N 1
ATOM 2679 C CA . SER B 1 190 ? 66.356 22.875 31.784 1.00 33.51 174 SER B CA 1
ATOM 2680 C C . SER B 1 190 ? 67.024 23.334 33.069 1.00 33.82 174 SER B C 1
ATOM 2681 O O . SER B 1 190 ? 66.703 24.399 33.600 1.00 33.93 174 SER B O 1
ATOM 2684 N N . LEU B 1 191 ? 67.942 22.518 33.578 1.00 34.31 175 LEU B N 1
ATOM 2685 C CA . LEU B 1 191 ? 68.643 22.847 34.812 1.00 35.07 175 LEU B CA 1
ATOM 2686 C C . LEU B 1 191 ? 69.356 24.181 34.653 1.00 35.32 175 LEU B C 1
ATOM 2687 O O . LEU B 1 191 ? 69.203 25.081 35.481 1.00 33.89 175 LEU B O 1
ATOM 2692 N N . ILE B 1 192 ? 70.126 24.306 33.576 1.00 35.53 176 ILE B N 1
ATOM 2693 C CA . ILE B 1 192 ? 70.868 25.529 33.307 1.00 34.96 176 ILE B CA 1
ATOM 2694 C C . ILE B 1 192 ? 69.941 26.749 33.276 1.00 36.13 176 ILE B C 1
ATOM 2695 O O . ILE B 1 192 ? 70.193 27.748 33.958 1.00 35.84 176 ILE B O 1
ATOM 2700 N N . ALA B 1 193 ? 68.871 26.669 32.490 1.00 35.31 177 ALA B N 1
ATOM 2701 C CA . ALA B 1 193 ? 67.932 27.778 32.407 1.00 35.36 177 ALA B CA 1
ATOM 2702 C C . ALA B 1 193 ? 67.362 28.035 33.789 1.00 36.49 177 ALA B C 1
ATOM 2703 O O . ALA B 1 193 ? 67.278 29.182 34.239 1.00 37.76 177 ALA B O 1
ATOM 2705 N N . ALA B 1 194 ? 66.973 26.965 34.471 1.00 36.28 178 ALA B N 1
ATOM 2706 C CA . ALA B 1 194 ? 66.404 27.102 35.804 1.00 38.04 178 ALA B CA 1
ATOM 2707 C C . ALA B 1 194 ? 67.351 27.822 36.765 1.00 38.70 178 ALA B C 1
ATOM 2708 O O . ALA B 1 194 ? 66.941 28.708 37.511 1.00 39.31 178 ALA B O 1
ATOM 2710 N N . ILE B 1 195 ? 68.621 27.447 36.745 1.00 40.81 179 ILE B N 1
ATOM 2711 C CA . ILE B 1 195 ? 69.585 28.064 37.646 1.00 42.69 179 ILE B CA 1
ATOM 2712 C C . ILE B 1 195 ? 69.891 29.510 37.258 1.00 43.51 179 ILE B C 1
ATOM 2713 O O . ILE B 1 195 ? 70.084 30.362 38.123 1.00 43.45 179 ILE B O 1
ATOM 2718 N N . GLN B 1 196 ? 69.921 29.795 35.963 1.00 44.87 180 GLN B N 1
ATOM 2719 C CA . GLN B 1 196 ? 70.178 31.158 35.514 1.00 46.68 180 GLN B CA 1
ATOM 2720 C C . GLN B 1 196 ? 69.061 32.093 35.980 1.00 49.16 180 GLN B C 1
ATOM 2721 O O . GLN B 1 196 ? 69.306 33.234 36.370 1.00 49.68 180 GLN B O 1
ATOM 2735 N N . ALA B 1 198 ? 66.964 31.609 38.637 1.00 53.49 182 ALA B N 1
ATOM 2736 C CA . ALA B 1 198 ? 67.057 31.730 40.082 1.00 53.87 182 ALA B CA 1
ATOM 2737 C C . ALA B 1 198 ? 68.200 32.653 40.501 1.00 55.34 182 ALA B C 1
ATOM 2738 O O . ALA B 1 198 ? 68.041 33.476 41.403 1.00 54.72 182 ALA B O 1
ATOM 2740 N N . LEU B 1 199 ? 69.350 32.522 39.848 1.00 56.23 183 LEU B N 1
ATOM 2741 C CA . LEU B 1 199 ? 70.491 33.353 40.198 1.00 57.00 183 LEU B CA 1
ATOM 2742 C C . LEU B 1 199 ? 70.212 34.834 40.022 1.00 58.85 183 LEU B C 1
ATOM 2743 O O . LEU B 1 199 ? 70.722 35.656 40.780 1.00 59.32 183 LEU B O 1
ATOM 2748 N N . SER B 1 200 ? 69.412 35.184 39.023 1.00 60.39 184 SER B N 1
ATOM 2749 C CA . SER B 1 200 ? 69.097 36.587 38.800 1.00 63.13 184 SER B CA 1
ATOM 2750 C C . SER B 1 200 ? 67.731 36.919 39.397 1.00 64.93 184 SER B C 1
ATOM 2751 O O . SER B 1 200 ? 66.855 37.445 38.717 1.00 66.15 184 SER B O 1
ATOM 2754 N N . ALA B 1 201 ? 67.555 36.605 40.676 1.00 66.96 185 ALA B N 1
ATOM 2755 C CA . ALA B 1 201 ? 66.295 36.862 41.362 1.00 68.08 185 ALA B CA 1
ATOM 2756 C C . ALA B 1 201 ? 66.528 37.237 42.823 1.00 68.86 185 ALA B C 1
ATOM 2757 O O . ALA B 1 201 ? 65.585 37.574 43.544 1.00 70.83 185 ALA B O 1
ATOM 2759 N N . ASP B 1 207 ? 61.936 29.815 50.066 1.00 76.05 191 ASP B N 1
ATOM 2760 C CA . ASP B 1 207 ? 62.017 29.545 48.636 1.00 75.58 191 ASP B CA 1
ATOM 2761 C C . ASP B 1 207 ? 62.386 28.089 48.374 1.00 73.19 191 ASP B C 1
ATOM 2762 O O . ASP B 1 207 ? 63.448 27.623 48.787 1.00 72.43 191 ASP B O 1
ATOM 2767 N N . ASP B 1 208 ? 61.494 27.375 47.695 1.00 69.71 192 ASP B N 1
ATOM 2768 C CA . ASP B 1 208 ? 61.725 25.978 47.364 1.00 67.40 192 ASP B CA 1
ATOM 2769 C C . ASP B 1 208 ? 61.970 25.835 45.872 1.00 63.61 192 ASP B C 1
ATOM 2770 O O . ASP B 1 208 ? 61.430 24.934 45.232 1.00 63.72 192 ASP B O 1
ATOM 2775 N N . LYS B 1 209 ? 62.784 26.728 45.322 1.00 59.29 193 LYS B N 1
ATOM 2776 C CA . LYS B 1 209 ? 63.094 26.702 43.899 1.00 55.04 193 LYS B CA 1
ATOM 2777 C C . LYS B 1 209 ? 63.517 25.319 43.439 1.00 50.63 193 LYS B C 1
ATOM 2778 O O . LYS B 1 209 ? 63.102 24.860 42.381 1.00 49.39 193 LYS B O 1
ATOM 2784 N N . ASP B 1 210 ? 64.343 24.658 44.240 1.00 46.87 194 ASP B N 1
ATOM 2785 C CA . ASP B 1 210 ? 64.818 23.327 43.903 1.00 44.98 194 ASP B CA 1
ATOM 2786 C C . ASP B 1 210 ? 63.653 22.337 43.809 1.00 43.46 194 ASP B C 1
ATOM 2787 O O . ASP B 1 210 ? 63.599 21.503 42.900 1.00 41.95 194 ASP B O 1
ATOM 2792 N N . GLN B 1 211 ? 62.711 22.442 44.740 1.00 41.15 195 GLN B N 1
ATOM 2793 C CA . GLN B 1 211 ? 61.556 21.554 44.746 1.00 40.97 195 GLN B CA 1
ATOM 2794 C C . GLN B 1 211 ? 60.712 21.730 43.498 1.00 39.82 195 GLN B C 1
ATOM 2795 O O . GLN B 1 211 ? 60.367 20.760 42.821 1.00 39.90 195 GLN B O 1
ATOM 2801 N N . ILE B 1 212 ? 60.387 22.979 43.194 1.00 39.77 196 ILE B N 1
ATOM 2802 C CA . ILE B 1 212 ? 59.575 23.294 42.034 1.00 40.05 196 ILE B CA 1
ATOM 2803 C C . ILE B 1 212 ? 60.242 22.813 40.757 1.00 37.97 196 ILE B C 1
ATOM 2804 O O . ILE B 1 212 ? 59.582 22.276 39.872 1.00 38.31 196 ILE B O 1
ATOM 2809 N N . PHE B 1 213 ? 61.553 22.993 40.656 1.00 37.06 197 PHE B N 1
ATOM 2810 C CA . PHE B 1 213 ? 62.251 22.539 39.468 1.00 35.73 197 PHE B CA 1
ATOM 2811 C C . PHE B 1 213 ? 62.228 21.015 39.367 1.00 34.28 197 PHE B C 1
ATOM 2812 O O . PHE B 1 213 ? 61.956 20.458 38.304 1.00 34.38 197 PHE B O 1
ATOM 2820 N N . ALA B 1 214 ? 62.517 20.340 40.474 1.00 33.50 198 ALA B N 1
ATOM 2821 C CA . ALA B 1 214 ? 62.531 18.881 40.476 1.00 32.75 198 ALA B CA 1
ATOM 2822 C C . ALA B 1 214 ? 61.169 18.318 40.093 1.00 32.66 198 ALA B C 1
ATOM 2823 O O . ALA B 1 214 ? 61.078 17.329 39.355 1.00 32.30 198 ALA B O 1
ATOM 2825 N N . ALA B 1 215 ? 60.105 18.946 40.587 1.00 32.90 199 ALA B N 1
ATOM 2826 C CA . ALA B 1 215 ? 58.758 18.476 40.269 1.00 33.21 199 ALA B CA 1
ATOM 2827 C C . ALA B 1 215 ? 58.511 18.518 38.766 1.00 34.61 199 ALA B C 1
ATOM 2828 O O . ALA B 1 215 ? 57.980 17.569 38.186 1.00 34.03 199 ALA B O 1
ATOM 2830 N N . ALA B 1 216 ? 58.902 19.622 38.135 1.00 35.10 200 ALA B N 1
ATOM 2831 C CA . ALA B 1 216 ? 58.719 19.773 36.694 1.00 35.97 200 ALA B CA 1
ATOM 2832 C C . ALA B 1 216 ? 59.477 18.695 35.930 1.00 36.21 200 ALA B C 1
ATOM 2833 O O . ALA B 1 216 ? 58.983 18.181 34.921 1.00 36.14 200 ALA B O 1
ATOM 2843 N N . LEU B 1 218 ? 60.182 15.768 37.110 1.00 35.93 202 LEU B N 1
ATOM 2844 C CA . LEU B 1 218 ? 59.498 14.515 37.411 1.00 34.71 202 LEU B CA 1
ATOM 2845 C C . LEU B 1 218 ? 58.296 14.388 36.500 1.00 34.10 202 LEU B C 1
ATOM 2846 O O . LEU B 1 218 ? 58.005 13.311 35.987 1.00 33.80 202 LEU B O 1
ATOM 2851 N N . ARG B 1 219 ? 57.589 15.491 36.292 1.00 34.95 203 ARG B N 1
ATOM 2852 C CA . ARG B 1 219 ? 56.437 15.440 35.408 1.00 35.91 203 ARG B CA 1
ATOM 2853 C C . ARG B 1 219 ? 56.908 15.154 33.983 1.00 36.77 203 ARG B C 1
ATOM 2854 O O . ARG B 1 219 ? 56.287 14.385 33.250 1.00 35.51 203 ARG B O 1
ATOM 2870 N N . VAL B 1 221 ? 59.209 13.303 33.037 1.00 39.54 205 VAL B N 1
ATOM 2871 C CA . VAL B 1 221 ? 59.480 11.883 32.836 1.00 40.33 205 VAL B CA 1
ATOM 2872 C C . VAL B 1 221 ? 58.312 10.934 33.140 1.00 42.22 205 VAL B C 1
ATOM 2873 O O . VAL B 1 221 ? 58.509 9.724 33.312 1.00 41.70 205 VAL B O 1
ATOM 2877 N N . GLY B 1 222 ? 57.100 11.482 33.203 1.00 42.07 206 GLY B N 1
ATOM 2878 C CA . GLY B 1 222 ? 55.928 10.646 33.394 1.00 43.29 206 GLY B CA 1
ATOM 2879 C C . GLY B 1 222 ? 55.316 10.448 34.761 1.00 43.66 206 GLY B C 1
ATOM 2880 O O . GLY B 1 222 ? 54.591 9.478 34.974 1.00 46.10 206 GLY B O 1
ATOM 2881 N N . VAL B 1 223 ? 55.589 11.353 35.685 1.00 43.30 207 VAL B N 1
ATOM 2882 C CA . VAL B 1 223 ? 55.039 11.247 37.021 1.00 43.10 207 VAL B CA 1
ATOM 2883 C C . VAL B 1 223 ? 53.809 12.143 37.130 1.00 44.59 207 VAL B C 1
ATOM 2884 O O . VAL B 1 223 ? 53.840 13.302 36.714 1.00 45.46 207 VAL B O 1
ATOM 2888 N N . GLN B 1 224 ? 52.726 11.592 37.673 1.00 45.36 208 GLN B N 1
ATOM 2889 C CA . GLN B 1 224 ? 51.476 12.321 37.864 1.00 46.95 208 GLN B CA 1
ATOM 2890 C C . GLN B 1 224 ? 51.769 13.707 38.440 1.00 45.72 208 GLN B C 1
ATOM 2891 O O . GLN B 1 224 ? 52.545 13.855 39.384 1.00 44.51 208 GLN B O 1
ATOM 2897 N N . ALA B 1 225 ? 51.139 14.718 37.854 1.00 44.71 209 ALA B N 1
ATOM 2898 C CA . ALA B 1 225 ? 51.327 16.104 38.254 1.00 45.33 209 ALA B CA 1
ATOM 2899 C C . ALA B 1 225 ? 51.324 16.355 39.751 1.00 45.81 209 ALA B C 1
ATOM 2900 O O . ALA B 1 225 ? 52.247 16.983 40.276 1.00 45.70 209 ALA B O 1
ATOM 2902 N N . ALA B 1 226 ? 50.291 15.875 40.443 1.00 46.55 210 ALA B N 1
ATOM 2903 C CA . ALA B 1 226 ? 50.187 16.090 41.889 1.00 45.76 210 ALA B CA 1
ATOM 2904 C C . ALA B 1 226 ? 51.204 15.296 42.701 1.00 46.34 210 ALA B C 1
ATOM 2905 O O . ALA B 1 226 ? 51.715 15.776 43.722 1.00 46.48 210 ALA B O 1
ATOM 2907 N N . GLU B 1 227 ? 51.502 14.079 42.261 1.00 44.54 211 GLU B N 1
ATOM 2908 C CA . GLU B 1 227 ? 52.454 13.264 42.993 1.00 44.80 211 GLU B CA 1
ATOM 2909 C C . GLU B 1 227 ? 53.859 13.866 42.937 1.00 44.36 211 GLU B C 1
ATOM 2910 O O . GLU B 1 227 ? 54.578 13.878 43.943 1.00 43.60 211 GLU B O 1
ATOM 2916 N N . ALA B 1 228 ? 54.227 14.389 41.768 1.00 42.68 212 ALA B N 1
ATOM 2917 C CA . ALA B 1 228 ? 55.540 14.998 41.552 1.00 42.26 212 ALA B CA 1
ATOM 2918 C C . ALA B 1 228 ? 55.926 16.004 42.630 1.00 42.15 212 ALA B C 1
ATOM 2919 O O . ALA B 1 228 ? 57.007 15.926 43.207 1.00 42.62 212 ALA B O 1
ATOM 2921 N N . ARG B 1 229 ? 55.040 16.955 42.889 1.00 42.75 213 ARG B N 1
ATOM 2922 C CA . ARG B 1 229 ? 55.286 17.981 43.891 1.00 44.39 213 ARG B CA 1
ATOM 2923 C C . ARG B 1 229 ? 55.602 17.343 45.247 1.00 44.66 213 ARG B C 1
ATOM 2924 O O . ARG B 1 229 ? 56.563 17.717 45.921 1.00 43.62 213 ARG B O 1
ATOM 2932 N N . GLU B 1 230 ? 54.790 16.370 45.640 1.00 45.57 214 GLU B N 1
ATOM 2933 C CA . GLU B 1 230 ? 54.987 15.687 46.912 1.00 45.35 214 GLU B CA 1
ATOM 2934 C C . GLU B 1 230 ? 56.355 15.023 46.990 1.00 44.01 214 GLU B C 1
ATOM 2935 O O . GLU B 1 230 ? 57.055 15.130 47.999 1.00 43.17 214 GLU B O 1
ATOM 2941 N N . ILE B 1 231 ? 56.731 14.324 45.927 1.00 41.82 215 ILE B N 1
ATOM 2942 C CA . ILE B 1 231 ? 58.015 13.647 45.909 1.00 42.27 215 ILE B CA 1
ATOM 2943 C C . ILE B 1 231 ? 59.172 14.640 46.004 1.00 42.48 215 ILE B C 1
ATOM 2944 O O . ILE B 1 231 ? 60.167 14.377 46.668 1.00 43.18 215 ILE B O 1
ATOM 2949 N N . ALA B 1 232 ? 59.034 15.785 45.350 1.00 41.97 216 ALA B N 1
ATOM 2950 C CA . ALA B 1 232 ? 60.083 16.789 45.370 1.00 41.27 216 ALA B CA 1
ATOM 2951 C C . ALA B 1 232 ? 60.140 17.542 46.686 1.00 41.33 216 ALA B C 1
ATOM 2952 O O . ALA B 1 232 ? 61.032 18.370 46.889 1.00 42.49 216 ALA B O 1
ATOM 2954 N N . SER B 1 233 ? 59.196 17.262 47.580 1.00 40.90 217 SER B N 1
ATOM 2955 C CA . SER B 1 233 ? 59.158 17.938 48.875 1.00 41.34 217 SER B CA 1
ATOM 2956 C C . SER B 1 233 ? 59.622 17.061 50.039 1.00 40.29 217 SER B C 1
ATOM 2957 O O . SER B 1 233 ? 59.618 17.499 51.185 1.00 39.02 217 SER B O 1
ATOM 2960 N N . ARG B 1 234 ? 60.015 15.825 49.750 1.00 39.34 218 ARG B N 1
ATOM 2961 C CA . ARG B 1 234 ? 60.485 14.916 50.789 1.00 38.46 218 ARG B CA 1
ATOM 2962 C C . ARG B 1 234 ? 61.773 15.424 51.421 1.00 39.92 218 ARG B C 1
ATOM 2963 O O . ARG B 1 234 ? 62.550 16.120 50.780 1.00 39.61 218 ARG B O 1
ATOM 2971 N N . PRO B 1 235 ? 62.018 15.080 52.694 1.00 41.45 219 PRO B N 1
ATOM 2972 C CA . PRO B 1 235 ? 63.247 15.547 53.346 1.00 41.90 219 PRO B CA 1
ATOM 2973 C C . PRO B 1 235 ? 64.467 15.163 52.511 1.00 43.11 219 PRO B C 1
ATOM 2974 O O . PRO B 1 235 ? 64.602 14.015 52.079 1.00 42.33 219 PRO B O 1
ATOM 2978 N N . LEU B 1 236 ? 65.349 16.128 52.280 1.00 45.13 220 LEU B N 1
ATOM 2979 C CA . LEU B 1 236 ? 66.529 15.882 51.469 1.00 47.30 220 LEU B CA 1
ATOM 2980 C C . LEU B 1 236 ? 67.715 15.413 52.293 1.00 50.84 220 LEU B C 1
ATOM 2981 O O . LEU B 1 236 ? 68.119 16.072 53.242 1.00 49.27 220 LEU B O 1
ATOM 2986 N N . PRO B 1 237 ? 68.295 14.259 51.925 1.00 55.63 221 PRO B N 1
ATOM 2987 C CA . PRO B 1 237 ? 69.450 13.680 52.622 1.00 58.78 221 PRO B CA 1
ATOM 2988 C C . PRO B 1 237 ? 70.689 14.570 52.502 1.00 62.36 221 PRO B C 1
ATOM 2989 O O . PRO B 1 237 ? 70.967 15.098 51.427 1.00 61.59 221 PRO B O 1
ATOM 2993 N N . GLU B 1 238 ? 71.420 14.727 53.607 1.00 67.05 222 GLU B N 1
ATOM 2994 C CA . GLU B 1 238 ? 72.648 15.532 53.646 1.00 71.11 222 GLU B CA 1
ATOM 2995 C C . GLU B 1 238 ? 73.642 15.031 52.605 1.00 72.65 222 GLU B C 1
ATOM 2996 O O . GLU B 1 238 ? 73.903 13.832 52.511 1.00 71.57 222 GLU B O 1
ATOM 3002 N N . ILE B 1 239 ? 74.209 15.958 51.841 1.00 74.24 223 ILE B N 1
ATOM 3003 C CA . ILE B 1 239 ? 75.157 15.617 50.787 1.00 75.56 223 ILE B CA 1
ATOM 3004 C C . ILE B 1 239 ? 76.609 15.725 51.250 1.00 76.28 223 ILE B C 1
ATOM 3005 O O . ILE B 1 239 ? 77.465 14.962 50.804 1.00 75.84 223 ILE B O 1
ATOM 3010 N N . SER B 1 240 ? 76.884 16.671 52.145 1.00 78.05 224 SER B N 1
ATOM 3011 C CA . SER B 1 240 ? 78.238 16.865 52.660 1.00 79.41 224 SER B CA 1
ATOM 3012 C C . SER B 1 240 ? 78.804 15.564 53.224 1.00 80.70 224 SER B C 1
ATOM 3013 O O . SER B 1 240 ? 79.929 15.192 52.829 1.00 47.18 224 SER B O 1
#

InterPro domains:
  IPR001647 DNA-binding HTH domain, TetR-type [PF00440] (35-81)
  IPR001647 DNA-binding HTH domain, TetR-type [PR00455] (35-48)
  IPR001647 DNA-binding HTH domain, TetR-type [PR00455] (56-79)
  IPR001647 DNA-binding HTH domain, TetR-type [PS50977] (29-89)
  IPR009057 Homedomain-like superfamily [SSF46689] (21-105)
  IPR049513 Tetracyclin repressor-like 40, C-terminal domain [PF21306] (102-218)
  IPR050624 Nucleoid occlusion factor SlmA/HTH-type transcriptional regulator [PTHR43479] (25-134)

B-factor: mean 47.24, std 13.97, range [20.0, 106.34]